Protein AF-A0A2V6RFK5-F1 (afdb_monomer)

pLDDT: mean 74.36, std 28.4, range [21.58, 98.44]

Mean predicted aligned error: 15.53 Å

Foldseek 3Di:
DDDDDDDDDDDDDDDDDDDDDDDDDDDDDDDDDDDDDDDDDDDDDDDPDDDDDPPPPPPPPDPDDDDDDDDDDDDDDDDDDDDDDDDPDPPPPPPPDDDDPVFFDKDKDFDDPVQLVLLQVQQQPQPDDPDRHCCNVCVVVQNPDPQWTWIFIDGNNHGQWIKIWGNDDLAEIEIDDTDGRPVCPPVCRSLVNVVVNLVVCVVSNHFKYKYKAFPPCVVVVVSVVVSVWDFDFKWWKWKDFADQDADDDDDADDAADADDDFFDWWDPPNTIDTDDPVLVVVQVVVVQWGHDDQKIWGWDDDPAEIESTEIDDALVRRLVVLLVSSSVCSNVVHRMYMYGYTDDPSNVVSSVSNRIDIDTMMTMIMDTRD

Secondary structure (DSSP, 8-state):
---------------------PPPPPPPPPPPPP-------------------S-SSTTSS------PPPPPPP-----------------------PPPTTS--EEEEE--TTHHHHHHHHHHTSS-SS---THHHHHHHHHH-SSEEEEEEEETTEEEEEEEEEE-SSSEEEEEEEEE-GGGTTSSHHHHHHHHHHHHHHHTT--EEEEEEETT-HHHHHHHHHTT-EEEEEEEEEEEE--------------------TT-EEEETTEEEE--HHHHHHHHHTT-EEEETTEEEEEEE-SS-EEEEEEES-HHHHHHHHHHHHHHHHHTT-SEEEEEEE--HHHHHHHHTTTPEEEEEEEEEEEE--

Solvent-accessible surface area (backbone atoms only — not comparable to full-atom values): 22862 Å² total; per-residue (Å²): 134,84,86,88,87,81,88,86,83,88,88,81,91,84,88,88,81,89,79,91,78,83,83,87,79,86,81,78,84,83,84,82,84,92,78,84,92,79,81,89,81,87,82,79,92,79,78,93,74,78,94,79,78,93,77,82,71,80,81,82,82,73,86,78,84,85,77,86,82,88,85,84,85,90,81,84,91,82,90,81,90,80,81,91,79,84,82,84,80,81,78,78,76,77,76,80,75,75,74,52,90,89,53,66,57,73,44,79,43,75,57,56,82,80,39,49,65,45,48,42,60,43,42,42,62,68,76,53,75,94,54,70,43,68,59,70,82,44,47,73,56,47,72,70,48,85,55,46,46,35,34,24,36,24,46,76,86,41,44,47,27,36,26,31,25,35,56,78,51,81,42,34,25,37,50,45,75,74,46,60,25,77,95,57,56,96,68,58,56,70,59,54,43,49,50,49,41,49,48,56,36,31,79,68,57,20,43,30,39,27,38,70,42,52,71,87,42,59,70,58,53,57,51,44,44,74,71,62,32,43,80,77,48,48,30,34,33,32,41,25,82,32,68,81,41,80,74,75,84,84,83,68,62,81,73,51,81,47,93,75,66,87,82,41,67,34,32,67,75,90,44,69,45,72,64,50,70,67,56,53,52,50,25,53,75,70,68,30,43,51,39,45,83,57,5,35,32,36,48,42,84,56,98,71,30,28,30,45,24,40,77,42,49,49,51,72,24,37,22,52,47,51,41,48,50,36,51,51,15,7,44,68,67,25,57,22,26,36,29,47,34,71,76,44,78,56,59,51,53,20,37,47,78,44,62,33,46,83,58,63,49,26,39,30,30,37,30,78,46,124

Radius of gyration: 31.17 Å; Cα contacts (8 Å, |Δi|>4): 567; chains: 1; bounding box: 72×83×130 Å

Sequence (370 aa):
MRGPRARTAPPASSRRGSSVGAAPAKRHPARAPPGGPGGVPTPGSDGCGAASDVRRWQSWTHRRTEVSPPSAPRGPVSACRGSGRRPVGLVVALAVVEPDRAHPARVIRPAIPEDRGAIVAFCRTTWGGENSDYIERVIDDWLTRDDGALAVAAIDGRAVGCAHVRLLSPHEAFVAGMRVHPAYRRSGLSVALTDYCLRYAADHGRSTARVIIGWNNAAALGAIARAGFRRVASMTLWERAVEPAAPAGGGGDGHPRPPRPLGTLWAVGWMVRELTDADIDERLRSGWALARDGGLALLRPSDEHLWLAWLAGPAPAQAALARAATARAGALGLPRCRALLASDAATERALEASGFARGLEYHVWERKLE

Structure (mmCIF, N/CA/C/O backbone):
data_AF-A0A2V6RFK5-F1
#
_entry.id   AF-A0A2V6RFK5-F1
#
loop_
_atom_site.group_PDB
_atom_site.id
_atom_site.type_symbol
_atom_site.label_atom_id
_atom_site.label_alt_id
_atom_site.label_comp_id
_atom_site.label_asym_id
_atom_site.label_entity_id
_atom_site.label_seq_id
_atom_site.pdbx_PDB_ins_code
_atom_site.Cartn_x
_atom_site.Cartn_y
_atom_site.Cartn_z
_atom_site.occupancy
_atom_site.B_iso_or_equiv
_atom_site.auth_seq_id
_atom_site.auth_comp_id
_atom_site.auth_asym_id
_atom_site.auth_atom_id
_atom_site.pdbx_PDB_model_num
ATOM 1 N N . MET A 1 1 ? -30.408 38.154 -68.963 1.00 37.94 1 MET A N 1
ATOM 2 C CA . MET A 1 1 ? -30.313 37.263 -70.140 1.00 37.94 1 MET A CA 1
ATOM 3 C C . MET A 1 1 ? -29.957 35.856 -69.673 1.00 37.94 1 MET A C 1
ATOM 5 O O . MET A 1 1 ? -28.993 35.725 -68.940 1.00 37.94 1 MET A O 1
ATOM 9 N N . ARG A 1 2 ? -30.765 34.870 -70.100 1.00 40.78 2 ARG A N 1
ATOM 10 C CA . ARG A 1 2 ? -30.588 33.396 -70.073 1.00 40.78 2 ARG A CA 1
ATOM 11 C C . ARG A 1 2 ? -30.263 32.700 -68.731 1.00 40.78 2 ARG A C 1
ATOM 13 O O . ARG A 1 2 ? -29.124 32.675 -68.291 1.00 40.78 2 ARG A O 1
ATOM 20 N N . GLY A 1 3 ? -31.275 32.029 -68.163 1.00 31.64 3 GLY A N 1
ATOM 21 C CA . GLY A 1 3 ? -31.098 30.832 -67.317 1.00 31.64 3 GLY A CA 1
ATOM 22 C C . GLY A 1 3 ? -30.953 29.551 -68.167 1.00 31.64 3 GLY A C 1
ATOM 23 O O . GLY A 1 3 ? -30.620 29.652 -69.348 1.00 31.64 3 GLY A O 1
ATOM 24 N N . PRO A 1 4 ? -31.422 28.379 -67.693 1.00 61.69 4 PRO A N 1
ATOM 25 C CA . PRO A 1 4 ? -31.032 27.677 -66.456 1.00 61.69 4 PRO A CA 1
ATOM 26 C C . PRO A 1 4 ? -30.868 26.148 -66.679 1.00 61.69 4 PRO A C 1
ATOM 28 O O . PRO A 1 4 ? -31.489 25.614 -67.590 1.00 61.69 4 PRO A O 1
ATOM 31 N N . ARG A 1 5 ? -30.159 25.411 -65.805 1.00 39.00 5 ARG A N 1
ATOM 32 C CA . ARG A 1 5 ? -30.337 23.953 -65.529 1.00 39.00 5 ARG A CA 1
ATOM 33 C C . ARG A 1 5 ? -29.641 23.610 -64.199 1.00 39.00 5 ARG A C 1
ATOM 35 O O . ARG A 1 5 ? -28.585 24.162 -63.945 1.00 39.00 5 ARG A O 1
ATOM 42 N N . ALA A 1 6 ? -30.090 22.715 -63.324 1.00 36.53 6 ALA A N 1
ATOM 43 C CA . ALA A 1 6 ? -31.366 22.046 -63.113 1.00 36.53 6 ALA A CA 1
ATOM 44 C C . ALA A 1 6 ? -31.373 21.499 -61.667 1.00 36.53 6 ALA A C 1
ATOM 46 O O . ALA A 1 6 ? -30.333 21.275 -61.057 1.00 36.53 6 ALA A O 1
ATOM 47 N N . ARG A 1 7 ? -32.592 21.344 -61.154 1.00 36.19 7 ARG A N 1
ATOM 48 C CA . ARG A 1 7 ? -33.038 20.839 -59.848 1.00 36.19 7 ARG A CA 1
ATOM 49 C C . ARG A 1 7 ? -32.531 19.427 -59.530 1.00 36.19 7 ARG A C 1
ATOM 51 O O . ARG A 1 7 ? -32.458 18.632 -60.454 1.00 36.19 7 ARG A O 1
ATOM 58 N N . THR A 1 8 ? -32.463 19.087 -58.238 1.00 35.28 8 THR A N 1
ATOM 59 C CA . THR A 1 8 ? -33.295 18.006 -57.656 1.00 35.28 8 THR A CA 1
ATOM 60 C C . THR A 1 8 ? -33.406 18.130 -56.132 1.00 35.28 8 THR A C 1
ATOM 62 O O . THR A 1 8 ? -32.413 18.289 -55.431 1.00 35.28 8 THR A O 1
ATOM 65 N N . ALA A 1 9 ? -34.651 18.058 -55.660 1.00 37.41 9 ALA A N 1
ATOM 66 C CA . ALA A 1 9 ? -35.094 17.971 -54.270 1.00 37.41 9 ALA A CA 1
ATOM 67 C C . ALA A 1 9 ? -35.224 16.491 -53.832 1.00 37.41 9 ALA A C 1
ATOM 69 O O . ALA A 1 9 ? -35.265 15.619 -54.704 1.00 37.41 9 ALA A O 1
ATOM 70 N N . PRO A 1 10 ? -35.335 16.188 -52.524 1.00 42.06 10 PRO A N 1
ATOM 71 C CA . PRO A 1 10 ? -35.559 14.831 -52.026 1.00 42.06 10 PRO A CA 1
ATOM 72 C C . PRO A 1 10 ? -37.063 14.524 -51.880 1.00 42.06 10 PRO A C 1
ATOM 74 O O . PRO A 1 10 ? -37.848 15.452 -51.668 1.00 42.06 10 PRO A O 1
ATOM 77 N N . PRO A 1 11 ? -37.490 13.247 -51.905 1.00 41.84 11 PRO A N 1
ATOM 78 C CA . PRO A 1 11 ? -38.806 12.868 -51.409 1.00 41.84 11 PRO A CA 1
ATOM 79 C C . PRO A 1 11 ? -38.758 12.060 -50.102 1.00 41.84 11 PRO A C 1
ATOM 81 O O . PRO A 1 11 ? -37.755 11.455 -49.722 1.00 41.84 11 PRO A O 1
ATOM 84 N N . ALA A 1 12 ? -39.907 12.094 -49.430 1.00 31.09 12 ALA A N 1
ATOM 85 C CA . ALA A 1 12 ? -40.199 11.621 -48.088 1.00 31.09 12 ALA A CA 1
ATOM 86 C C . ALA A 1 12 ? -40.814 10.201 -48.017 1.00 31.09 12 ALA A C 1
ATOM 88 O O . ALA A 1 12 ? -41.469 9.742 -48.943 1.00 31.09 12 ALA A O 1
ATOM 89 N N . SER A 1 13 ? -40.634 9.581 -46.842 1.00 33.28 13 SER A N 1
ATOM 90 C CA . SER A 1 13 ? -41.523 8.713 -46.031 1.00 33.28 13 SER A CA 1
ATOM 91 C C . SER A 1 13 ? -42.588 7.772 -46.639 1.00 33.28 13 SER A C 1
ATOM 93 O O . SER A 1 13 ? -43.538 8.220 -47.270 1.00 33.28 13 SER A O 1
ATOM 95 N N . SER A 1 14 ? -42.601 6.521 -46.147 1.00 30.73 14 SER A N 1
ATOM 96 C CA . SER A 1 14 ? -43.777 5.823 -45.557 1.00 30.73 14 SER A CA 1
ATOM 97 C C . SER A 1 14 ? -43.272 4.616 -44.723 1.00 30.73 14 SER A C 1
ATOM 99 O O . SER A 1 14 ? -42.405 3.890 -45.184 1.00 30.73 14 SER A O 1
ATOM 101 N N . ARG A 1 15 ? -43.423 4.567 -43.388 1.00 29.47 15 ARG A N 1
ATOM 102 C CA . ARG A 1 15 ? -44.533 4.130 -42.496 1.00 29.47 15 ARG A CA 1
ATOM 103 C C . ARG A 1 15 ? -44.860 2.617 -42.478 1.00 29.47 15 ARG A C 1
ATOM 105 O O . ARG A 1 15 ? -45.232 2.057 -43.497 1.00 29.47 15 ARG A O 1
ATOM 112 N N . ARG A 1 16 ? -44.959 2.110 -41.228 1.00 29.09 16 ARG A N 1
ATOM 113 C CA . ARG A 1 16 ? -45.509 0.830 -40.692 1.00 29.09 16 ARG A CA 1
ATOM 114 C C . ARG A 1 16 ? -44.489 -0.321 -40.614 1.00 29.09 16 ARG A C 1
ATOM 116 O O . ARG A 1 16 ? -43.744 -0.527 -41.548 1.00 29.09 16 ARG A O 1
ATOM 123 N N . GLY A 1 17 ? -44.390 -1.106 -39.542 1.00 26.64 17 GLY A N 1
ATOM 124 C CA . GLY A 1 17 ? -45.182 -1.214 -38.319 1.00 26.64 17 GLY A CA 1
ATOM 125 C C . GLY A 1 17 ? -44.492 -2.153 -37.315 1.00 26.64 17 GLY A C 1
ATOM 126 O O . GLY A 1 17 ? -43.545 -2.858 -37.643 1.00 26.64 17 GLY A O 1
ATOM 127 N N . SER A 1 18 ? -44.971 -2.089 -36.081 1.00 27.59 18 SER A N 1
ATOM 128 C CA . SER A 1 18 ? -44.530 -2.777 -34.871 1.00 27.59 18 SER A CA 1
ATOM 129 C C . SER A 1 18 ? -44.379 -4.300 -34.994 1.00 27.59 18 SER A C 1
ATOM 131 O O . SER A 1 18 ? -45.252 -4.958 -35.546 1.00 27.59 18 SER A O 1
ATOM 133 N N . SER A 1 19 ? -43.377 -4.876 -34.323 1.00 28.25 19 SER A N 1
ATOM 134 C CA . SER A 1 19 ? -43.592 -6.070 -33.490 1.00 28.25 19 SER A CA 1
ATOM 135 C C . SER A 1 19 ? -42.474 -6.237 -32.459 1.00 28.25 19 SER A C 1
ATOM 137 O O . SER A 1 19 ? -41.287 -6.081 -32.730 1.00 28.25 19 SER A O 1
ATOM 139 N N . VAL A 1 20 ? -42.921 -6.492 -31.235 1.00 31.30 20 VAL A N 1
ATOM 140 C CA . VAL A 1 20 ? -42.151 -6.864 -30.054 1.00 31.30 20 VAL A CA 1
ATOM 141 C C . VAL A 1 20 ? -41.630 -8.287 -30.267 1.00 31.30 20 VAL A C 1
ATOM 143 O O . VAL A 1 20 ? -42.413 -9.174 -30.596 1.00 31.30 20 VAL A O 1
ATOM 146 N N . GLY A 1 21 ? -40.327 -8.509 -30.087 1.00 27.34 21 GLY A N 1
ATOM 147 C CA . GLY A 1 21 ? -39.679 -9.809 -30.271 1.00 27.34 21 GLY A CA 1
ATOM 148 C C . GLY A 1 21 ? -38.696 -10.095 -29.141 1.00 27.34 21 GLY A C 1
ATOM 149 O O . GLY A 1 21 ? -37.797 -9.307 -28.875 1.00 27.34 21 GLY A O 1
ATOM 150 N N . ALA A 1 22 ? -38.940 -11.201 -28.451 1.00 27.88 22 ALA A N 1
ATOM 151 C CA . ALA A 1 22 ? -38.394 -11.592 -27.164 1.00 27.88 22 ALA A CA 1
ATOM 152 C C . ALA A 1 22 ? -36.888 -11.926 -27.143 1.00 27.88 22 ALA A C 1
ATOM 154 O O . ALA A 1 22 ? -36.271 -12.267 -28.149 1.00 27.88 22 ALA A O 1
ATOM 155 N N . ALA A 1 23 ? -36.337 -11.872 -25.927 1.00 27.73 23 ALA A N 1
ATOM 156 C CA . ALA A 1 23 ? -34.984 -12.265 -25.555 1.00 27.73 23 ALA A CA 1
ATOM 157 C C . ALA A 1 23 ? -34.645 -13.727 -25.926 1.00 27.73 23 ALA A C 1
ATOM 159 O O . ALA A 1 23 ? -35.501 -14.605 -25.784 1.00 27.73 23 ALA A O 1
ATOM 160 N N . PRO A 1 24 ? -33.391 -14.038 -26.308 1.00 31.70 24 PRO A N 1
ATOM 161 C CA . PRO A 1 24 ? -32.966 -15.417 -26.496 1.00 31.70 24 PRO A CA 1
ATOM 162 C C . PRO A 1 24 ? -32.729 -16.112 -25.146 1.00 31.70 24 PRO A C 1
ATOM 164 O O . PRO A 1 24 ? -31.960 -15.659 -24.295 1.00 31.70 24 PRO A O 1
ATOM 167 N N . ALA A 1 25 ? -33.420 -17.238 -24.971 1.00 29.78 25 ALA A N 1
ATOM 168 C CA . ALA A 1 25 ? -33.351 -18.118 -23.816 1.00 29.78 25 ALA A CA 1
ATOM 169 C C . ALA A 1 25 ? -31.953 -18.733 -23.619 1.00 29.78 25 ALA A C 1
ATOM 171 O O . ALA A 1 25 ? -31.296 -19.182 -24.561 1.00 29.78 25 ALA A O 1
ATOM 172 N N . LYS A 1 26 ? -31.544 -18.807 -22.347 1.00 30.70 26 LYS A N 1
ATOM 173 C CA . LYS A 1 26 ? -30.368 -19.538 -21.866 1.00 30.70 26 LYS A CA 1
ATOM 174 C C . LYS A 1 26 ? -30.501 -21.025 -22.215 1.00 30.70 26 LYS A C 1
ATOM 176 O O . LYS A 1 26 ? -31.437 -21.684 -21.768 1.00 30.70 26 LYS A O 1
ATOM 181 N N . ARG A 1 27 ? -29.544 -21.569 -22.970 1.00 29.12 27 ARG A N 1
ATOM 182 C CA . ARG A 1 27 ? -29.367 -23.020 -23.119 1.00 29.12 27 ARG A CA 1
ATOM 183 C C . ARG A 1 27 ? -28.533 -23.539 -21.947 1.00 29.12 27 ARG A C 1
ATOM 185 O O . ARG A 1 27 ? -27.391 -23.127 -21.766 1.00 29.12 27 ARG A O 1
ATOM 192 N N . HIS A 1 28 ? -29.126 -24.424 -21.153 1.00 31.72 28 HIS A N 1
ATOM 193 C CA . HIS A 1 28 ? -28.428 -25.248 -20.168 1.00 31.72 28 HIS A CA 1
ATOM 194 C C . HIS A 1 28 ? -27.593 -26.325 -20.883 1.00 31.72 28 HIS A C 1
ATOM 196 O O . HIS A 1 28 ? -28.115 -26.951 -21.810 1.00 31.72 28 HIS A O 1
ATOM 202 N N . PRO A 1 29 ? -26.341 -26.592 -20.473 1.00 35.34 29 PRO A N 1
ATOM 203 C CA . PRO A 1 29 ? -25.636 -27.786 -20.914 1.00 35.34 29 PRO A CA 1
ATOM 204 C C . PRO A 1 29 ? -26.188 -29.040 -20.218 1.00 35.34 29 PRO A C 1
ATOM 206 O O . PRO A 1 29 ? -26.619 -29.010 -19.064 1.00 35.34 29 PRO A O 1
ATOM 209 N N . ALA A 1 30 ? -26.201 -30.129 -20.983 1.00 32.34 30 ALA A N 1
ATOM 210 C CA . ALA A 1 30 ? -26.791 -31.413 -20.651 1.00 32.34 30 ALA A CA 1
ATOM 211 C C . ALA A 1 30 ? -26.090 -32.135 -19.487 1.00 32.34 30 ALA A C 1
ATOM 213 O O . ALA A 1 30 ? -24.892 -32.009 -19.249 1.00 32.34 30 ALA A O 1
ATOM 214 N N . ARG A 1 31 ? -26.905 -32.924 -18.789 1.00 29.16 31 ARG A N 1
ATOM 215 C CA . ARG A 1 31 ? -26.613 -33.764 -17.626 1.00 29.16 31 ARG A CA 1
ATOM 216 C C . ARG A 1 31 ? -25.809 -35.002 -18.060 1.00 29.16 31 ARG A C 1
ATOM 218 O O . ARG A 1 31 ? -26.271 -35.740 -18.924 1.00 29.16 31 ARG A O 1
ATOM 225 N N . ALA A 1 32 ? -24.641 -35.235 -17.461 1.00 35.88 32 ALA A N 1
ATOM 226 C CA . ALA A 1 32 ? -23.877 -36.479 -17.618 1.00 35.88 32 ALA A CA 1
ATOM 227 C C . ALA A 1 32 ? -24.425 -37.589 -16.683 1.00 35.88 32 ALA A C 1
ATOM 229 O O . ALA A 1 32 ? -24.945 -37.259 -15.611 1.00 35.88 32 ALA A O 1
ATOM 230 N N . PRO A 1 33 ? -24.356 -38.881 -17.067 1.00 34.59 33 PRO A N 1
ATOM 231 C CA . PRO A 1 33 ? -24.899 -39.994 -16.281 1.00 34.59 33 PRO A CA 1
ATOM 232 C C . PRO A 1 33 ? -23.974 -40.404 -15.112 1.00 34.59 33 PRO A C 1
ATOM 234 O O . PRO A 1 33 ? -22.794 -40.051 -15.120 1.00 34.59 33 PRO A O 1
ATOM 237 N N . PRO A 1 34 ? -24.482 -41.138 -14.098 1.00 34.22 34 PRO A N 1
ATOM 238 C CA . PRO A 1 34 ? -23.739 -41.427 -12.874 1.00 34.22 34 PRO A CA 1
ATOM 239 C C . PRO A 1 34 ? -22.839 -42.663 -13.034 1.00 34.22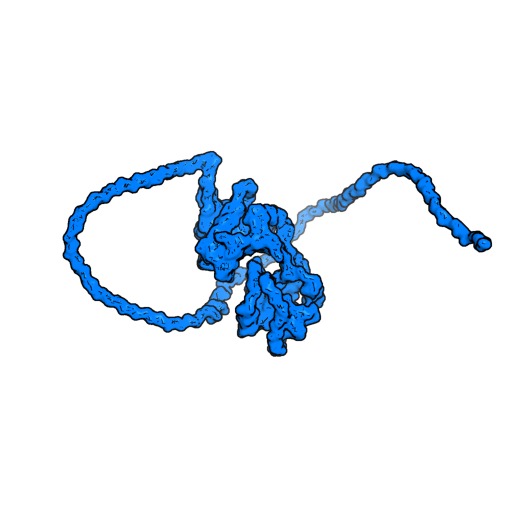 34 PRO A C 1
ATOM 241 O O . PRO A 1 34 ? -23.307 -43.733 -13.418 1.00 34.22 34 PRO A O 1
ATOM 244 N N . GLY A 1 35 ? -21.556 -42.521 -12.695 1.00 30.14 35 GLY A N 1
ATOM 245 C CA . GLY A 1 35 ? -20.613 -43.625 -12.498 1.00 30.14 35 GLY A CA 1
ATOM 246 C C . GLY A 1 35 ? -20.301 -43.792 -11.009 1.00 30.14 35 GLY A C 1
ATOM 247 O O . GLY A 1 35 ? -19.973 -42.816 -10.339 1.00 30.14 35 GLY A O 1
ATOM 248 N N . GLY A 1 36 ? -20.468 -45.015 -10.501 1.00 28.19 36 GLY A N 1
ATOM 249 C CA . GLY A 1 36 ? -20.186 -45.427 -9.122 1.00 28.19 36 GLY A CA 1
ATOM 250 C C . GLY A 1 36 ? -18.688 -45.574 -8.794 1.00 28.19 36 GLY A C 1
ATOM 251 O O . GLY A 1 36 ? -17.838 -45.223 -9.609 1.00 28.19 36 GLY A O 1
ATOM 252 N N . PRO A 1 37 ? -18.363 -46.053 -7.579 1.00 34.72 37 PRO A N 1
ATOM 253 C CA . PRO A 1 37 ? -17.238 -45.568 -6.786 1.00 34.72 37 PRO A CA 1
ATOM 254 C C . PRO A 1 37 ? -15.925 -46.284 -7.109 1.00 34.72 37 PRO A C 1
ATOM 256 O O . PRO A 1 37 ? -15.888 -47.503 -7.251 1.00 34.72 37 PRO A O 1
ATOM 259 N N . GLY A 1 38 ? -14.824 -45.534 -7.146 1.00 25.02 38 GLY A N 1
ATOM 260 C CA . GLY A 1 38 ? -13.495 -46.109 -7.320 1.00 25.02 38 GLY A CA 1
ATOM 261 C C . GLY A 1 38 ? -12.383 -45.150 -6.914 1.00 25.02 38 GLY A C 1
ATOM 262 O O . GLY A 1 38 ? -12.169 -44.143 -7.575 1.00 25.02 38 GLY A O 1
ATOM 263 N N . GLY A 1 39 ? -11.675 -45.513 -5.842 1.00 25.06 39 GLY A N 1
ATOM 264 C CA . GLY A 1 39 ? -10.246 -45.249 -5.666 1.00 25.06 39 GLY A CA 1
ATOM 265 C C . GLY A 1 39 ? -9.827 -43.821 -5.328 1.00 25.06 39 GLY A C 1
ATOM 266 O O . GLY A 1 39 ? -9.535 -43.023 -6.209 1.00 25.06 39 GLY A O 1
ATOM 267 N N . VAL A 1 40 ? -9.673 -43.554 -4.032 1.00 26.03 40 VAL A N 1
ATOM 268 C CA . VAL A 1 40 ? -8.790 -42.503 -3.508 1.00 26.03 40 VAL A CA 1
ATOM 269 C C . VAL A 1 40 ? -7.334 -42.929 -3.729 1.00 26.03 40 VAL A C 1
ATOM 271 O O . VAL A 1 40 ? -6.976 -44.026 -3.296 1.00 26.03 40 VAL A O 1
ATOM 274 N N . PRO A 1 41 ? -6.466 -42.072 -4.290 1.00 27.08 41 PRO A N 1
ATOM 275 C CA . PRO A 1 41 ? -5.041 -42.129 -4.026 1.00 27.08 41 PRO A CA 1
ATOM 276 C C . PRO A 1 41 ? -4.645 -40.954 -3.126 1.00 27.08 41 PRO A C 1
ATOM 278 O O . PRO A 1 41 ? -4.705 -39.789 -3.515 1.00 27.08 41 PRO A O 1
ATOM 281 N N . THR A 1 42 ? -4.223 -41.278 -1.908 1.00 30.03 42 THR A N 1
ATOM 282 C CA . THR A 1 42 ? -3.401 -40.411 -1.061 1.00 30.03 42 THR A CA 1
ATOM 283 C C . THR A 1 42 ? -2.010 -40.239 -1.676 1.00 30.03 42 THR A C 1
ATOM 285 O O . THR A 1 42 ? -1.383 -41.227 -2.058 1.00 30.03 42 THR A O 1
ATOM 288 N N . PRO A 1 43 ? -1.474 -39.013 -1.658 1.00 26.94 43 PRO A N 1
ATOM 289 C CA . PRO A 1 43 ? -0.095 -38.788 -1.243 1.00 26.94 43 PRO A CA 1
ATOM 290 C C . PRO A 1 43 ? -0.129 -37.817 -0.053 1.00 26.94 43 PRO A C 1
ATOM 292 O O . PRO A 1 43 ? -0.780 -36.780 -0.086 1.00 26.94 43 PRO A O 1
ATOM 295 N N . GLY A 1 44 ? 0.427 -38.173 1.095 1.00 22.03 44 GLY A N 1
ATOM 296 C CA . GLY A 1 44 ? 1.855 -38.416 1.233 1.00 22.03 44 GLY A CA 1
ATOM 297 C C . GLY A 1 44 ? 2.401 -37.224 2.005 1.00 22.03 44 GLY A C 1
ATOM 298 O O . GLY A 1 44 ? 2.810 -36.225 1.426 1.00 22.03 44 GLY A O 1
ATOM 299 N N . SER A 1 45 ? 2.263 -37.309 3.324 1.00 25.70 45 SER A N 1
ATOM 300 C CA . SER A 1 45 ? 2.916 -36.445 4.293 1.00 25.70 45 SER A CA 1
ATOM 301 C C . SER A 1 45 ? 4.420 -36.477 4.068 1.00 25.70 45 SER A C 1
ATOM 303 O O . SER A 1 45 ? 4.995 -37.547 4.210 1.00 25.70 45 SER A O 1
ATOM 305 N N . ASP A 1 46 ? 5.027 -35.329 3.789 1.00 23.94 46 ASP A N 1
ATOM 306 C CA . ASP A 1 46 ? 6.434 -35.063 4.078 1.00 23.94 46 ASP A CA 1
ATOM 307 C C . ASP A 1 46 ? 6.662 -33.548 4.128 1.00 23.94 46 ASP A C 1
ATOM 309 O O . ASP A 1 46 ? 6.241 -32.806 3.242 1.00 23.94 46 ASP A O 1
ATOM 313 N N . GLY A 1 47 ? 7.345 -33.089 5.180 1.00 22.39 47 GLY A N 1
ATOM 314 C CA . GLY A 1 47 ? 8.004 -31.782 5.180 1.00 22.39 47 GLY A CA 1
ATOM 315 C C . GLY A 1 47 ? 7.379 -30.688 6.040 1.00 22.39 47 GLY A C 1
ATOM 316 O O . GLY A 1 47 ? 7.160 -29.575 5.573 1.00 22.39 47 GLY A O 1
ATOM 317 N N . CYS A 1 48 ? 7.178 -30.962 7.329 1.00 23.72 48 CYS A N 1
ATOM 318 C CA . CYS A 1 48 ? 7.177 -29.923 8.355 1.00 23.72 48 CYS A CA 1
ATOM 319 C C . CYS A 1 48 ? 8.572 -29.256 8.371 1.00 23.72 48 CYS A C 1
ATOM 321 O O . CYS A 1 48 ? 9.520 -29.809 8.921 1.00 23.72 48 CYS A O 1
ATOM 323 N N . GLY A 1 49 ? 8.715 -28.107 7.705 1.00 21.58 49 GLY A N 1
ATOM 324 C CA . GLY A 1 49 ? 9.941 -27.309 7.655 1.00 21.58 49 GLY A CA 1
ATOM 325 C C . GLY A 1 49 ? 9.847 -26.123 8.605 1.00 21.58 49 GLY A C 1
ATOM 326 O O . GLY A 1 49 ? 8.991 -25.258 8.449 1.00 21.58 49 GLY A O 1
ATOM 327 N N . ALA A 1 50 ? 10.700 -26.143 9.619 1.00 23.17 50 ALA A N 1
ATOM 328 C CA . ALA A 1 50 ? 10.695 -25.273 10.778 1.00 23.17 50 ALA A CA 1
ATOM 329 C C . ALA A 1 50 ? 10.774 -23.768 10.472 1.00 23.17 50 ALA A C 1
ATOM 331 O O . ALA A 1 50 ? 11.444 -23.308 9.550 1.00 23.17 50 ALA A O 1
ATOM 332 N N . ALA A 1 51 ? 10.144 -23.010 11.366 1.00 29.98 51 ALA A N 1
ATOM 333 C CA . ALA A 1 51 ? 10.446 -21.618 11.624 1.00 29.98 51 ALA A CA 1
ATOM 334 C C . ALA A 1 51 ? 11.938 -21.445 11.959 1.00 29.98 51 ALA A C 1
ATOM 336 O O . ALA A 1 51 ? 12.404 -21.905 13.001 1.00 29.98 51 ALA A O 1
ATOM 337 N N . SER A 1 52 ? 12.670 -20.730 11.110 1.00 25.14 52 SER A N 1
ATOM 338 C CA . SER A 1 52 ? 13.957 -20.130 11.460 1.00 25.14 52 SER A CA 1
ATOM 339 C C . SER A 1 52 ? 14.295 -19.009 10.478 1.00 25.14 52 SER A C 1
ATOM 341 O O . SER A 1 52 ? 14.067 -19.142 9.282 1.00 25.14 52 SER A O 1
ATOM 343 N N . ASP A 1 53 ? 14.862 -17.931 11.026 1.00 26.77 53 ASP A N 1
ATOM 344 C CA . ASP A 1 53 ? 15.531 -16.808 10.350 1.00 26.77 53 ASP A CA 1
ATOM 345 C C . ASP A 1 53 ? 14.750 -15.520 10.035 1.00 26.77 53 ASP A C 1
ATOM 347 O O . ASP A 1 53 ? 14.929 -14.872 9.010 1.00 26.77 53 ASP A O 1
ATOM 351 N N . VAL A 1 54 ? 14.052 -15.011 11.056 1.00 28.19 54 VAL A N 1
ATOM 352 C CA . VAL A 1 54 ? 13.640 -13.590 11.186 1.00 28.19 54 VAL A CA 1
ATOM 353 C C . VAL A 1 54 ? 14.796 -12.675 11.675 1.00 28.19 54 VAL A C 1
ATOM 355 O O . VAL A 1 54 ? 14.616 -11.488 11.935 1.00 28.19 54 VAL A O 1
ATOM 358 N N . ARG A 1 55 ? 16.039 -13.172 11.798 1.00 25.80 55 ARG A N 1
ATOM 359 C CA . ARG A 1 55 ? 17.161 -12.429 12.428 1.00 25.80 55 ARG A CA 1
ATOM 360 C C . ARG A 1 55 ? 18.248 -11.895 11.490 1.00 25.80 55 ARG A C 1
ATOM 362 O O . ARG A 1 55 ? 19.311 -11.516 11.973 1.00 25.80 55 ARG A O 1
ATOM 369 N N . ARG A 1 56 ? 18.025 -11.809 10.175 1.00 27.47 56 ARG A N 1
ATOM 370 C CA . ARG A 1 56 ? 19.084 -11.377 9.237 1.00 27.47 56 ARG A CA 1
ATOM 371 C C . ARG A 1 56 ? 18.825 -10.056 8.502 1.00 27.47 56 ARG A C 1
ATOM 373 O O . ARG A 1 56 ? 19.410 -9.853 7.458 1.00 27.47 56 ARG A O 1
ATOM 380 N N . TRP A 1 57 ? 18.005 -9.136 9.016 1.00 27.03 57 TRP A N 1
ATOM 381 C CA . TRP A 1 57 ? 17.873 -7.793 8.398 1.00 27.03 57 TRP A CA 1
ATOM 382 C C . TRP A 1 57 ? 17.721 -6.617 9.384 1.00 27.03 57 TRP A C 1
ATOM 384 O O . TRP A 1 57 ? 17.624 -5.469 8.961 1.00 27.03 57 TRP A O 1
ATOM 394 N N . GLN A 1 58 ? 17.792 -6.856 10.701 1.00 26.19 58 GLN A N 1
ATOM 395 C CA . GLN A 1 58 ? 17.727 -5.793 11.723 1.00 26.19 58 GLN A CA 1
ATOM 396 C C . GLN A 1 58 ? 19.025 -4.965 11.868 1.00 26.19 58 GLN A C 1
ATOM 398 O O . GLN A 1 58 ? 19.071 -4.029 12.660 1.00 26.19 58 GLN A O 1
ATOM 403 N N . SER A 1 59 ? 20.086 -5.260 11.110 1.00 26.19 59 SER A N 1
ATOM 404 C CA . SER A 1 59 ? 21.401 -4.617 11.274 1.00 26.19 59 SER A CA 1
ATOM 405 C C . SER A 1 59 ? 21.663 -3.402 10.372 1.00 26.19 59 SER A C 1
ATOM 407 O O . SER A 1 59 ? 22.758 -2.846 10.427 1.00 26.19 59 SER A O 1
ATOM 409 N N . TRP A 1 60 ? 20.696 -2.942 9.569 1.00 28.94 60 TRP A N 1
ATOM 410 C CA . TRP A 1 60 ? 20.932 -1.857 8.596 1.00 28.94 60 TRP A CA 1
ATOM 411 C C . TRP A 1 60 ? 20.359 -0.477 8.959 1.00 28.94 60 TRP A C 1
ATOM 413 O O . TRP A 1 60 ? 20.536 0.468 8.194 1.00 28.94 60 TRP A O 1
ATOM 423 N N . THR A 1 61 ? 19.731 -0.311 10.129 1.00 29.41 61 THR A N 1
ATOM 424 C CA . THR A 1 61 ? 19.112 0.973 10.536 1.00 29.41 61 THR A CA 1
ATOM 425 C C . THR A 1 61 ? 19.523 1.509 11.910 1.00 29.41 61 THR A C 1
ATOM 427 O O . THR A 1 61 ? 19.021 2.552 12.324 1.00 29.41 61 THR A O 1
ATOM 430 N N . HIS A 1 62 ? 20.493 0.905 12.603 1.00 26.42 62 HIS A N 1
ATOM 431 C CA . HIS A 1 62 ? 20.986 1.454 13.871 1.00 26.42 62 HIS A CA 1
ATOM 432 C C . HIS A 1 62 ? 22.511 1.541 13.928 1.00 26.42 62 HIS A C 1
ATOM 434 O O . HIS A 1 62 ? 23.195 0.618 14.352 1.00 26.42 62 HIS A O 1
ATOM 440 N N . ARG A 1 63 ? 23.041 2.719 13.586 1.00 25.73 63 ARG A N 1
ATOM 441 C CA . ARG A 1 63 ? 24.287 3.222 14.174 1.00 25.73 63 ARG A CA 1
ATOM 442 C C . ARG A 1 63 ? 23.896 4.408 15.060 1.00 25.73 63 ARG A C 1
ATOM 444 O O . ARG A 1 63 ? 23.760 5.524 14.573 1.00 25.73 63 ARG A O 1
ATOM 451 N N . ARG A 1 64 ? 23.589 4.143 16.337 1.00 28.25 64 ARG A N 1
ATOM 452 C CA . ARG A 1 64 ? 23.411 5.192 17.354 1.00 28.25 64 ARG A CA 1
ATOM 453 C C . ARG A 1 64 ? 24.798 5.616 17.823 1.00 28.25 64 ARG A C 1
ATOM 455 O O . ARG A 1 64 ? 25.540 4.794 18.344 1.00 28.25 64 ARG A O 1
ATOM 462 N N . THR A 1 65 ? 25.144 6.880 17.631 1.00 27.77 65 THR A N 1
ATOM 463 C CA . THR A 1 65 ? 26.181 7.553 18.417 1.00 27.77 65 THR A CA 1
ATOM 464 C C . THR A 1 65 ? 25.611 7.827 19.806 1.00 27.77 65 THR A C 1
ATOM 466 O O . THR A 1 65 ? 24.654 8.588 19.941 1.00 27.77 65 THR A O 1
ATOM 469 N N . GLU A 1 66 ? 26.157 7.159 20.820 1.00 25.05 66 GLU A N 1
ATOM 470 C CA . GLU A 1 66 ? 25.860 7.409 22.230 1.00 25.05 66 GLU A CA 1
ATOM 471 C C . GLU A 1 66 ? 26.487 8.739 22.668 1.00 25.05 66 GLU A C 1
ATOM 473 O O . GLU A 1 66 ? 27.678 8.971 22.468 1.00 25.05 66 GLU A O 1
ATOM 478 N N . VAL A 1 67 ? 25.684 9.611 23.279 1.00 27.70 67 VAL A N 1
ATOM 479 C CA . VAL A 1 67 ? 26.159 10.752 24.069 1.00 27.70 67 VAL A CA 1
ATOM 480 C C . VAL A 1 67 ? 25.493 10.641 25.437 1.00 27.70 67 VAL A C 1
ATOM 482 O O . VAL A 1 67 ? 24.269 10.719 25.549 1.00 27.70 67 VAL A O 1
ATOM 485 N N . SER A 1 68 ? 26.303 10.401 26.466 1.00 26.94 68 SER A N 1
ATOM 486 C CA . SER A 1 68 ? 25.878 10.263 27.862 1.00 26.94 68 SER A CA 1
ATOM 487 C C . SER A 1 68 ? 25.460 11.611 28.469 1.00 26.94 68 SER A C 1
ATOM 489 O O . SER A 1 68 ? 26.157 12.604 28.254 1.00 26.94 68 SER A O 1
ATOM 491 N N . PRO A 1 69 ? 24.388 11.677 29.282 1.00 28.52 69 PRO A N 1
ATOM 492 C CA . PRO A 1 69 ? 24.064 12.870 30.061 1.00 28.52 69 PRO A CA 1
ATOM 493 C C . PRO A 1 69 ? 24.794 12.882 31.422 1.00 28.52 69 PRO A C 1
ATOM 495 O O . PRO A 1 69 ? 25.001 11.819 32.017 1.00 28.52 69 PRO A O 1
ATOM 498 N N . PRO A 1 70 ? 25.168 14.061 31.956 1.00 28.30 70 PRO A N 1
ATOM 499 C CA . PRO A 1 70 ? 25.805 14.166 33.263 1.00 28.30 70 PRO A CA 1
ATOM 500 C C . PRO A 1 70 ? 24.799 14.045 34.419 1.00 28.30 70 PRO A C 1
ATOM 502 O O . PRO A 1 70 ? 23.680 14.555 34.384 1.00 28.30 70 PRO A O 1
ATOM 505 N N . SER A 1 71 ? 25.252 13.365 35.467 1.00 29.56 71 SER A N 1
ATOM 506 C CA . SER A 1 71 ? 24.579 13.072 36.733 1.00 29.56 71 SER A CA 1
ATOM 507 C C . SER A 1 71 ? 24.433 14.292 37.656 1.00 29.56 71 SER A C 1
ATOM 509 O O . SER A 1 71 ? 25.397 15.020 37.879 1.00 29.56 71 SER A O 1
ATOM 511 N N . ALA A 1 72 ? 23.250 14.460 38.261 1.00 31.39 72 ALA A N 1
ATOM 512 C CA . ALA A 1 72 ? 22.976 15.451 39.307 1.00 31.39 72 ALA A CA 1
ATOM 513 C C . ALA A 1 72 ? 23.078 14.828 40.723 1.00 31.39 72 ALA A C 1
ATOM 515 O O . ALA A 1 72 ? 22.635 13.690 40.917 1.00 31.39 72 ALA A O 1
ATOM 516 N N . PRO A 1 73 ? 23.641 15.537 41.722 1.00 30.50 73 PRO A N 1
ATOM 517 C CA . PRO A 1 73 ? 23.889 14.987 43.053 1.00 30.50 73 PRO A CA 1
ATOM 518 C C . PRO A 1 73 ? 22.675 15.077 43.993 1.00 30.50 73 PRO A C 1
ATOM 520 O O . PRO A 1 73 ? 21.860 15.996 43.926 1.00 30.50 73 PRO A O 1
ATOM 523 N N . ARG A 1 74 ? 22.597 14.105 44.912 1.00 29.52 74 ARG A N 1
ATOM 524 C CA . ARG A 1 74 ? 21.644 14.032 46.030 1.00 29.52 74 ARG A CA 1
ATOM 525 C C . ARG A 1 74 ? 22.117 14.911 47.197 1.00 29.52 74 ARG A C 1
ATOM 527 O O . ARG A 1 74 ? 23.287 14.858 47.560 1.00 29.52 74 ARG A O 1
ATOM 534 N N . GLY A 1 75 ? 21.189 15.631 47.828 1.00 28.47 75 GLY A N 1
ATOM 535 C CA . GLY A 1 75 ? 21.378 16.369 49.084 1.00 28.47 75 GLY A CA 1
ATOM 536 C C . GLY A 1 75 ? 20.060 16.450 49.877 1.00 28.47 75 GLY A C 1
ATOM 537 O O . GLY A 1 75 ? 19.002 16.261 49.277 1.00 28.47 75 GLY A O 1
ATOM 538 N N . PRO A 1 76 ? 20.102 16.624 51.213 1.00 33.00 76 PRO A N 1
ATOM 539 C CA . PRO A 1 76 ? 19.127 16.021 52.121 1.00 33.00 76 PRO A CA 1
ATOM 540 C C . PRO A 1 76 ? 17.866 16.853 52.383 1.00 33.00 76 PRO A C 1
ATOM 542 O O . PRO A 1 76 ? 17.843 18.078 52.302 1.00 33.00 76 PRO A O 1
ATOM 545 N N . VAL A 1 77 ? 16.821 16.120 52.763 1.00 31.73 77 VAL A N 1
ATOM 546 C CA . VAL A 1 77 ? 15.513 16.581 53.239 1.00 31.73 77 VAL A CA 1
ATOM 547 C C . VAL A 1 77 ? 15.644 17.265 54.605 1.00 31.73 77 VAL A C 1
ATOM 549 O O . VAL A 1 77 ? 16.203 16.683 55.532 1.00 31.73 77 VAL A O 1
ATOM 552 N N . SER A 1 78 ? 15.070 18.462 54.745 1.00 28.59 78 SER A N 1
ATOM 553 C CA . SER A 1 78 ? 14.833 19.124 56.033 1.00 28.59 78 SER A CA 1
ATOM 554 C C . SER A 1 78 ? 13.355 19.488 56.158 1.00 28.59 78 SER A C 1
ATOM 556 O O . SER A 1 78 ? 12.744 20.008 55.224 1.00 28.59 78 SER A O 1
ATOM 558 N N . ALA A 1 79 ? 12.778 19.152 57.309 1.00 31.89 79 ALA A N 1
ATOM 559 C CA . ALA A 1 79 ? 11.380 19.349 57.648 1.00 31.89 79 ALA A CA 1
ATOM 560 C C . ALA A 1 79 ? 11.158 20.725 58.287 1.00 31.89 79 ALA A C 1
ATOM 562 O O . ALA A 1 79 ? 11.833 21.062 59.254 1.00 31.89 79 ALA A O 1
ATOM 563 N N . CYS A 1 80 ? 10.128 21.448 57.843 1.00 28.11 80 CYS A N 1
ATOM 564 C CA . CYS A 1 80 ? 9.509 22.523 58.617 1.00 28.11 80 CYS A CA 1
ATOM 565 C C . CYS A 1 80 ? 7.982 22.431 58.513 1.00 28.11 80 CYS A C 1
ATOM 567 O O . CYS A 1 80 ? 7.410 22.321 57.430 1.00 28.11 80 CYS A O 1
ATOM 569 N N . ARG A 1 81 ? 7.338 22.450 59.684 1.00 31.95 81 ARG A N 1
ATOM 570 C CA . ARG A 1 81 ? 5.885 22.491 59.891 1.00 31.95 81 ARG A CA 1
ATOM 571 C C . ARG A 1 81 ? 5.338 23.873 59.530 1.00 31.95 81 ARG A C 1
ATOM 573 O O . ARG A 1 81 ? 5.984 24.873 59.824 1.00 31.95 81 ARG A O 1
ATOM 580 N N . GLY A 1 82 ? 4.104 23.929 59.032 1.00 27.61 82 GLY A N 1
ATOM 581 C CA . GLY A 1 82 ? 3.375 25.190 58.894 1.00 27.61 82 GLY A CA 1
ATOM 582 C C . GLY A 1 82 ? 1.951 25.042 58.362 1.00 27.61 82 GLY A C 1
ATOM 583 O O . GLY A 1 82 ? 1.747 24.885 57.169 1.00 27.61 82 GLY A O 1
ATOM 584 N N . SER A 1 83 ? 0.990 25.125 59.285 1.00 30.56 83 SER A N 1
ATOM 585 C CA . SER A 1 83 ? -0.355 25.710 59.133 1.00 30.56 83 SER A CA 1
ATOM 586 C C . SER A 1 83 ? -1.295 25.238 58.007 1.00 30.56 83 SER A C 1
ATOM 588 O O . SER A 1 83 ? -1.299 25.756 56.897 1.00 30.56 83 SER A O 1
ATOM 590 N N . GLY A 1 84 ? -2.222 24.358 58.396 1.00 34.00 84 GLY A N 1
ATOM 591 C CA . GLY A 1 84 ? -3.672 24.584 58.333 1.00 34.00 84 GLY A CA 1
ATOM 592 C C . GLY A 1 84 ? -4.290 25.198 57.072 1.00 34.00 84 GLY A C 1
ATOM 593 O O . GLY A 1 84 ? -4.317 26.414 56.922 1.00 34.00 84 GLY A O 1
ATOM 594 N N . ARG A 1 85 ? -4.991 24.361 56.299 1.00 34.78 85 ARG A N 1
ATOM 595 C CA . ARG A 1 85 ? -6.282 24.681 55.662 1.00 34.78 85 ARG A CA 1
ATOM 596 C C . ARG A 1 85 ? -7.011 23.372 55.337 1.00 34.78 85 ARG A C 1
ATOM 598 O O . ARG A 1 85 ? -6.420 22.446 54.795 1.00 34.78 85 ARG A O 1
ATOM 605 N N . ARG A 1 86 ? -8.281 23.282 55.742 1.00 35.34 86 ARG A N 1
ATOM 606 C CA . ARG A 1 86 ? -9.167 22.131 55.504 1.00 35.34 86 ARG A CA 1
ATOM 607 C C . ARG A 1 86 ? -9.415 21.974 53.994 1.00 35.34 86 ARG A C 1
ATOM 609 O O . ARG A 1 86 ? -9.798 22.971 53.382 1.00 35.34 86 ARG A O 1
ATOM 616 N N . PRO A 1 87 ? -9.268 20.784 53.388 1.00 36.28 87 PRO A N 1
ATOM 617 C CA . PRO A 1 87 ? -9.731 20.579 52.026 1.00 36.28 87 PRO A CA 1
ATOM 618 C C . PRO A 1 87 ? -11.249 20.369 52.038 1.00 36.28 87 PRO A C 1
ATOM 620 O O . PRO A 1 87 ? -11.771 19.498 52.733 1.00 36.28 87 PRO A O 1
ATOM 623 N N . VAL A 1 88 ? -11.964 21.191 51.274 1.00 36.28 88 VAL A N 1
ATOM 624 C CA . VAL A 1 88 ? -13.364 20.947 50.922 1.00 36.28 88 VAL A CA 1
ATOM 625 C C . VAL A 1 88 ? -13.338 19.868 49.843 1.00 36.28 88 VAL A C 1
ATOM 627 O O . VAL A 1 88 ? -12.968 20.131 48.702 1.00 36.28 88 VAL A O 1
ATOM 630 N N . GLY A 1 89 ? -13.630 18.628 50.226 1.00 29.31 89 GLY A N 1
ATOM 631 C CA . GLY A 1 89 ? -13.748 17.519 49.288 1.00 29.31 89 GLY A CA 1
ATOM 632 C C . GLY A 1 89 ? -15.039 17.650 48.489 1.00 29.31 89 GLY A C 1
ATOM 633 O O . GLY A 1 89 ? -16.105 17.303 48.988 1.00 29.31 89 GLY A O 1
ATOM 634 N N . LEU A 1 90 ? -14.949 18.132 47.250 1.00 30.73 90 LEU A N 1
ATOM 635 C CA . LEU A 1 90 ? -15.999 17.936 46.256 1.00 30.73 90 LEU A CA 1
ATOM 636 C C . LEU A 1 90 ? -15.750 16.580 45.588 1.00 30.73 90 LEU A C 1
ATOM 638 O O . LEU A 1 90 ? -15.032 16.480 44.596 1.00 30.73 90 LEU A O 1
ATOM 642 N N . VAL A 1 91 ? -16.306 15.517 46.167 1.00 30.27 91 VAL A N 1
ATOM 643 C CA . VAL A 1 91 ? -16.381 14.217 45.496 1.00 30.27 91 VAL A CA 1
ATOM 644 C C . VAL A 1 91 ? -17.557 14.294 44.530 1.00 30.27 91 VAL A C 1
ATOM 646 O O . VAL A 1 91 ? -18.709 14.122 44.922 1.00 30.27 91 VAL A O 1
ATOM 649 N N . VAL A 1 92 ? -17.279 14.593 43.262 1.00 32.12 92 VAL A N 1
ATOM 650 C CA . VAL A 1 92 ? -18.250 14.355 42.192 1.00 32.12 92 VAL A CA 1
ATOM 651 C C . VAL A 1 92 ? -18.275 12.849 41.969 1.00 32.12 92 VAL A C 1
ATOM 653 O O . VAL A 1 92 ? -17.391 12.288 41.323 1.00 32.12 92 VAL A O 1
ATOM 656 N N . ALA A 1 93 ? -19.264 12.180 42.558 1.00 27.91 93 ALA A N 1
ATOM 657 C CA . ALA A 1 93 ? -19.575 10.805 42.218 1.00 27.91 93 ALA A CA 1
ATOM 658 C C . ALA A 1 93 ? -20.045 10.779 40.755 1.00 27.91 93 ALA A C 1
ATOM 660 O O . ALA A 1 93 ? -21.175 11.152 40.445 1.00 27.91 93 ALA A O 1
ATOM 661 N N . LEU A 1 94 ? -19.156 10.375 39.846 1.00 30.16 94 LEU A N 1
ATOM 662 C CA . LEU A 1 94 ? -19.547 9.919 38.518 1.00 30.16 94 LEU A CA 1
ATOM 663 C C . LEU A 1 94 ? -20.444 8.700 38.726 1.00 30.16 94 LEU A C 1
ATOM 665 O O . LEU A 1 94 ? -19.967 7.626 39.091 1.00 30.16 94 LEU A O 1
ATOM 669 N N . ALA A 1 95 ? -21.750 8.891 38.552 1.00 29.64 95 ALA A N 1
ATOM 670 C CA . ALA A 1 95 ? -22.696 7.794 38.511 1.00 29.64 95 ALA A CA 1
ATOM 671 C C . ALA A 1 95 ? -22.252 6.833 37.403 1.00 29.64 95 ALA A C 1
ATOM 673 O O . ALA A 1 95 ? -22.234 7.188 36.223 1.00 29.64 95 ALA A O 1
ATOM 674 N N . VAL A 1 96 ? -21.854 5.625 37.797 1.00 37.16 96 VAL A N 1
ATOM 675 C CA . VAL A 1 96 ? -21.683 4.508 36.873 1.00 37.16 96 VAL A CA 1
ATOM 676 C C . VAL A 1 96 ? -23.081 4.184 36.363 1.00 37.16 96 VAL A C 1
ATOM 678 O O . VAL A 1 96 ? -23.896 3.613 37.081 1.00 37.16 96 VAL A O 1
ATOM 681 N N . VAL A 1 97 ? -23.390 4.636 35.150 1.00 37.62 97 VAL A N 1
ATOM 682 C CA . VAL A 1 97 ? -24.609 4.237 34.447 1.00 37.62 97 VAL A CA 1
ATOM 683 C C . VAL A 1 97 ? -24.456 2.752 34.134 1.00 37.62 97 VAL A C 1
ATOM 685 O O . VAL A 1 97 ? -23.546 2.373 33.393 1.00 37.62 97 VAL A O 1
ATOM 688 N N . GLU A 1 98 ? -25.296 1.907 34.733 1.00 36.38 98 GLU A N 1
ATOM 689 C CA . GLU A 1 98 ? -25.334 0.491 34.370 1.00 36.38 98 GLU A CA 1
ATOM 690 C C . GLU A 1 98 ? -25.657 0.354 32.874 1.00 36.38 98 GLU A C 1
ATOM 692 O O . GLU A 1 98 ? -26.535 1.064 32.371 1.00 36.38 98 GLU A O 1
ATOM 697 N N . PRO A 1 99 ? -24.955 -0.522 32.134 1.00 40.19 99 PRO A N 1
ATOM 698 C CA . PRO A 1 99 ? -25.206 -0.697 30.714 1.00 40.19 99 PRO A CA 1
ATOM 699 C C . PRO A 1 99 ? -26.634 -1.211 30.490 1.00 40.19 99 PRO A C 1
ATOM 701 O O . PRO A 1 99 ? -27.006 -2.298 30.936 1.00 40.19 99 PRO A O 1
ATOM 704 N N . ASP A 1 100 ? -27.428 -0.406 29.785 1.00 43.75 100 ASP A N 1
ATOM 705 C CA . ASP A 1 100 ? -28.771 -0.745 29.330 1.00 43.75 100 ASP A CA 1
ATOM 706 C C . ASP A 1 100 ? -28.725 -2.017 28.466 1.00 43.75 100 ASP A C 1
ATOM 708 O O . ASP A 1 100 ? -28.109 -2.049 27.400 1.00 43.75 100 ASP A O 1
ATOM 712 N N . ARG A 1 101 ? -29.402 -3.080 28.916 1.00 47.22 101 ARG A N 1
ATOM 713 C CA . ARG A 1 101 ? -29.479 -4.372 28.210 1.00 47.22 101 ARG A CA 1
ATOM 714 C C . ARG A 1 101 ? -30.152 -4.270 26.833 1.00 47.22 101 ARG A C 1
ATOM 716 O O . ARG A 1 101 ? -30.069 -5.226 26.065 1.00 47.22 101 ARG A O 1
ATOM 723 N N . ALA A 1 102 ? -30.804 -3.150 26.506 1.00 44.44 102 ALA A N 1
ATOM 724 C CA . ALA A 1 102 ? -31.384 -2.908 25.186 1.00 44.44 102 ALA A CA 1
ATOM 725 C C . ALA A 1 102 ? -30.376 -2.354 24.157 1.00 44.44 102 ALA A C 1
ATOM 727 O O . ALA A 1 102 ? -30.618 -2.464 22.953 1.00 44.44 102 ALA A O 1
ATOM 728 N N . HIS A 1 103 ? -29.240 -1.804 24.602 1.00 51.34 103 HIS A N 1
ATOM 729 C CA . HIS A 1 103 ? -28.197 -1.248 23.739 1.00 51.34 103 HIS A CA 1
ATOM 730 C C . HIS A 1 103 ? -26.825 -1.672 24.267 1.00 51.34 103 HIS A C 1
ATOM 732 O O . HIS A 1 103 ? -26.283 -1.009 25.154 1.00 51.34 103 HIS A O 1
ATOM 738 N N . PRO A 1 104 ? -26.236 -2.757 23.736 1.00 58.22 104 PRO A N 1
ATOM 739 C CA . PRO A 1 104 ? -24.963 -3.238 24.244 1.00 58.22 104 PRO A CA 1
ATOM 740 C C . PRO A 1 104 ? -23.916 -2.125 24.142 1.00 58.22 104 PRO A C 1
ATOM 742 O O . PRO A 1 104 ? -23.845 -1.415 23.131 1.00 58.22 104 PRO A O 1
ATOM 745 N N . ALA A 1 105 ? -23.146 -1.935 25.215 1.00 62.56 105 ALA A N 1
ATOM 746 C CA . ALA A 1 105 ? -22.263 -0.786 25.368 1.00 62.56 105 ALA A CA 1
ATOM 747 C C . ALA A 1 105 ? -21.245 -0.753 24.221 1.00 62.56 105 ALA A C 1
ATOM 749 O O . ALA A 1 105 ? -20.310 -1.555 24.157 1.00 62.56 105 ALA A O 1
ATOM 750 N N . ARG A 1 106 ? -21.455 0.174 23.285 1.00 85.56 106 ARG A N 1
ATOM 751 C CA . ARG A 1 106 ? -20.586 0.377 22.131 1.00 85.56 106 ARG A CA 1
ATOM 752 C C . ARG A 1 106 ? -19.467 1.330 22.512 1.00 85.56 106 ARG A C 1
ATOM 754 O O . ARG A 1 106 ? -19.721 2.489 22.829 1.00 85.56 106 ARG A O 1
ATOM 761 N N . VAL A 1 107 ? -18.229 0.879 22.353 1.00 94.94 107 VAL A N 1
ATOM 762 C CA . VAL A 1 107 ? -17.037 1.698 22.594 1.00 94.94 107 VAL A CA 1
ATOM 763 C C . VAL A 1 107 ? -16.110 1.626 21.387 1.00 94.94 107 VAL A C 1
ATOM 765 O O . VAL A 1 107 ? -15.873 0.548 20.846 1.00 94.94 107 VAL A O 1
ATOM 768 N N . ILE A 1 108 ? -15.583 2.773 20.954 1.00 97.12 108 ILE A N 1
ATOM 769 C CA . ILE A 1 108 ? -14.440 2.822 20.036 1.00 97.12 108 ILE A CA 1
ATOM 770 C C . ILE A 1 108 ? -13.193 3.092 20.875 1.00 97.12 108 ILE A C 1
ATOM 772 O O . ILE A 1 108 ? -13.165 4.072 21.618 1.00 97.12 108 ILE A O 1
ATOM 776 N N . ARG A 1 109 ? -12.190 2.219 20.786 1.00 96.94 109 ARG A N 1
ATOM 777 C CA . ARG A 1 109 ? -10.970 2.290 21.607 1.00 96.94 109 ARG A CA 1
ATOM 778 C C . ARG A 1 109 ? -9.748 1.751 20.854 1.00 96.94 109 ARG A C 1
ATOM 780 O O . ARG A 1 109 ? -9.936 1.053 19.853 1.00 96.94 109 ARG A O 1
ATOM 787 N N . PRO A 1 110 ? -8.517 2.013 21.333 1.00 97.31 110 PRO A N 1
ATOM 788 C CA . PRO A 1 110 ? -7.354 1.243 20.912 1.00 97.31 110 PRO A CA 1
ATOM 789 C C . PRO A 1 110 ? -7.585 -0.260 21.104 1.00 97.31 110 PRO A C 1
ATOM 791 O O . PRO A 1 110 ? -8.254 -0.689 22.054 1.00 97.31 110 PRO A O 1
ATOM 794 N N . ALA A 1 111 ? -7.041 -1.048 20.185 1.00 97.56 111 ALA A N 1
ATOM 795 C CA . ALA A 1 111 ? -6.987 -2.492 20.298 1.00 97.56 111 ALA A CA 1
ATOM 796 C C . ALA A 1 111 ? -6.020 -2.907 21.408 1.00 97.56 111 ALA A C 1
ATOM 798 O O . ALA A 1 111 ? -4.993 -2.264 21.625 1.00 97.56 111 ALA A O 1
ATOM 799 N N . ILE A 1 112 ? -6.347 -4.010 22.068 1.00 96.38 112 ILE A N 1
ATOM 800 C CA . ILE A 1 112 ? -5.476 -4.704 23.019 1.00 96.38 112 ILE A CA 1
ATOM 801 C C . ILE A 1 112 ? -5.135 -6.097 22.468 1.00 96.38 112 ILE A C 1
ATOM 803 O O . ILE A 1 112 ? -5.858 -6.586 21.590 1.00 96.38 112 ILE A O 1
ATOM 807 N N . PRO A 1 113 ? -4.063 -6.760 22.944 1.00 97.00 113 PRO A N 1
ATOM 808 C CA . PRO A 1 113 ? -3.673 -8.088 22.462 1.00 97.00 113 PRO A CA 1
ATOM 809 C C . PRO A 1 113 ? -4.813 -9.119 22.465 1.00 97.00 113 PRO A C 1
ATOM 811 O O . PRO A 1 113 ? -4.927 -9.933 21.547 1.00 97.00 113 PRO A O 1
ATOM 814 N N . GLU A 1 114 ? -5.714 -9.044 23.443 1.00 97.19 114 GLU A N 1
ATOM 815 C CA . GLU A 1 114 ? -6.866 -9.936 23.601 1.00 97.19 114 GLU A CA 1
ATOM 816 C C . GLU A 1 114 ? -7.897 -9.796 22.464 1.00 97.19 114 GLU A C 1
ATOM 818 O O . GLU A 1 114 ? -8.619 -10.749 22.159 1.00 97.19 114 GLU A O 1
ATOM 823 N N . ASP A 1 115 ? -7.947 -8.651 21.771 1.00 97.56 115 ASP A N 1
ATOM 824 C CA . ASP A 1 115 ? -8.859 -8.446 20.639 1.00 97.56 115 ASP A CA 1
ATOM 825 C C . ASP A 1 115 ? -8.465 -9.277 19.410 1.00 97.56 115 ASP A C 1
ATOM 827 O O . ASP A 1 115 ? -9.307 -9.532 18.540 1.00 97.56 115 ASP A O 1
ATOM 831 N N . ARG A 1 116 ? -7.202 -9.726 19.326 1.00 96.38 116 ARG A N 1
ATOM 832 C CA . ARG A 1 116 ? -6.642 -10.433 18.165 1.00 96.38 116 ARG A CA 1
ATOM 833 C C . ARG A 1 116 ? -7.522 -11.593 17.720 1.00 96.38 116 ARG A C 1
ATOM 835 O O . ARG A 1 116 ? -7.864 -11.696 16.542 1.00 96.38 116 ARG A O 1
ATOM 842 N N . GLY A 1 117 ? -7.907 -12.459 18.660 1.00 95.44 117 GLY A N 1
ATOM 843 C CA . GLY A 1 117 ? -8.706 -13.648 18.365 1.00 95.44 117 GLY A CA 1
ATOM 844 C C . GLY A 1 117 ? -10.062 -13.296 17.749 1.00 95.44 117 GLY A C 1
ATOM 845 O O . GLY A 1 117 ? -10.464 -13.886 16.745 1.00 95.44 117 GLY A O 1
ATOM 846 N N . ALA A 1 118 ? -10.739 -12.285 18.301 1.00 95.56 118 ALA A N 1
ATOM 847 C CA . ALA A 1 118 ? -12.023 -11.820 17.789 1.00 95.56 118 ALA A CA 1
ATOM 848 C C . ALA A 1 118 ? -11.889 -11.187 16.395 1.00 95.56 118 ALA A C 1
ATOM 850 O O . ALA A 1 118 ? -12.688 -11.503 15.510 1.00 95.56 118 ALA A O 1
ATOM 851 N N . ILE A 1 119 ? -10.864 -10.353 16.186 1.00 95.81 119 ILE A N 1
ATOM 852 C CA . ILE A 1 119 ? -10.597 -9.698 14.900 1.00 95.81 119 ILE A CA 1
ATOM 853 C C . ILE A 1 119 ? -10.310 -10.724 13.808 1.00 95.81 119 ILE A C 1
ATOM 855 O O . ILE A 1 119 ? -10.956 -10.707 12.759 1.00 95.81 119 ILE A O 1
ATOM 859 N N . VAL A 1 120 ? -9.383 -11.652 14.054 1.00 94.12 120 VAL A N 1
ATOM 860 C CA . VAL A 1 120 ? -9.028 -12.698 13.086 1.00 94.12 120 VAL A CA 1
ATOM 861 C C . VAL A 1 120 ? -10.255 -13.536 12.722 1.00 94.12 120 VAL A C 1
ATOM 863 O O . VAL A 1 120 ? -10.508 -13.767 11.537 1.00 94.12 120 VAL A O 1
ATOM 866 N N . ALA A 1 121 ? -11.069 -13.920 13.711 1.00 92.44 121 ALA A N 1
ATOM 867 C CA . ALA A 1 121 ? -12.254 -14.742 13.487 1.00 92.44 121 ALA A CA 1
ATOM 868 C C . ALA A 1 121 ? -13.249 -14.106 12.496 1.00 92.44 121 ALA A C 1
ATOM 870 O O . ALA A 1 121 ? -13.703 -14.781 11.568 1.00 92.44 121 ALA A O 1
ATOM 871 N N . PHE A 1 122 ? -13.573 -12.813 12.634 1.00 91.44 122 PHE A N 1
ATOM 872 C CA . PHE A 1 122 ? -14.502 -12.168 11.695 1.00 91.44 122 PHE A CA 1
ATOM 873 C C . PHE A 1 122 ? -13.837 -11.726 10.385 1.00 91.44 122 PHE A C 1
ATOM 875 O O . PHE A 1 122 ? -14.505 -11.649 9.351 1.00 91.44 122 PHE A O 1
ATOM 882 N N . CYS A 1 123 ? -12.530 -11.459 10.380 1.00 91.00 123 CYS A N 1
ATOM 883 C CA . CYS A 1 123 ? -11.799 -11.123 9.158 1.00 91.00 123 CYS A CA 1
ATOM 884 C C . CYS A 1 123 ? -11.755 -12.309 8.186 1.00 91.00 123 CYS A C 1
ATOM 886 O O . CYS A 1 123 ? -12.032 -12.124 7.002 1.00 91.00 123 CYS A O 1
ATOM 888 N N . ARG A 1 124 ? -11.540 -13.538 8.682 1.00 87.31 124 ARG A N 1
ATOM 889 C CA . ARG A 1 124 ? -11.552 -14.769 7.863 1.00 87.31 124 ARG A CA 1
ATOM 890 C C . ARG A 1 124 ? -12.849 -14.975 7.076 1.00 87.31 124 ARG A C 1
ATOM 892 O O . ARG A 1 124 ? -12.827 -15.546 5.996 1.00 87.31 124 ARG A O 1
ATOM 899 N N . THR A 1 125 ? -13.975 -14.477 7.582 1.00 80.62 125 THR A N 1
ATOM 900 C CA . THR A 1 125 ? -15.287 -14.617 6.926 1.00 80.62 125 THR A CA 1
ATOM 901 C C . THR A 1 125 ? -15.680 -13.401 6.084 1.00 80.62 125 THR A C 1
ATOM 903 O O . THR A 1 125 ? -16.752 -13.387 5.481 1.00 80.62 125 THR A O 1
ATOM 906 N N . THR A 1 126 ? -14.839 -12.361 6.016 1.00 75.44 126 THR A N 1
ATOM 907 C CA . THR A 1 126 ? -15.224 -11.086 5.391 1.00 75.44 126 THR A CA 1
ATOM 908 C C . THR A 1 126 ? -15.383 -11.185 3.874 1.00 75.44 126 THR A C 1
ATOM 910 O O . THR A 1 126 ? -16.317 -10.575 3.346 1.00 75.44 126 THR A O 1
ATOM 913 N N . TRP A 1 127 ? -14.504 -11.929 3.195 1.00 71.94 127 TRP A N 1
ATOM 914 C CA . TRP A 1 127 ? -14.419 -11.968 1.726 1.00 71.94 127 TRP A CA 1
ATOM 915 C C . TRP A 1 127 ? -14.981 -13.245 1.083 1.00 71.94 127 TRP A C 1
ATOM 917 O O . TRP A 1 127 ? -15.086 -13.294 -0.138 1.00 71.94 127 TRP A O 1
ATOM 927 N N . GLY A 1 128 ? -15.409 -14.228 1.886 1.00 57.06 128 GLY A N 1
ATOM 928 C CA . GLY A 1 128 ? -15.907 -15.530 1.421 1.00 57.06 128 GLY A CA 1
ATOM 929 C C . GLY A 1 128 ? -14.809 -16.455 0.858 1.00 57.06 128 GLY A C 1
ATOM 930 O O . GLY A 1 128 ? -13.853 -15.994 0.243 1.00 57.06 128 GLY A O 1
ATOM 931 N N . GLY A 1 129 ? -14.955 -17.772 1.051 1.00 59.00 129 GLY A N 1
ATOM 932 C CA . GLY A 1 129 ? -14.063 -18.803 0.485 1.00 59.00 129 GLY A CA 1
ATOM 933 C C . GLY A 1 129 ? -12.760 -19.070 1.260 1.00 59.00 129 GLY A C 1
ATOM 934 O O . GLY A 1 129 ? -12.606 -18.641 2.399 1.00 59.00 129 GLY A O 1
ATOM 935 N N . GLU A 1 130 ? -11.824 -19.789 0.624 1.00 53.41 130 GLU A N 1
ATOM 936 C CA . GLU A 1 130 ? -10.497 -20.196 1.149 1.00 53.41 130 GLU A CA 1
ATOM 937 C C . GLU A 1 130 ? -9.500 -19.027 1.323 1.00 53.41 130 GLU A C 1
ATOM 939 O O . GLU A 1 130 ? -8.378 -19.212 1.792 1.00 53.41 130 GLU A O 1
ATOM 944 N N . ASN A 1 131 ? -9.896 -17.799 0.973 1.00 58.56 131 ASN A N 1
ATOM 945 C CA . ASN A 1 131 ? -9.020 -16.632 0.997 1.00 58.56 131 ASN A CA 1
ATOM 946 C C . ASN A 1 131 ? -8.997 -15.978 2.384 1.00 58.56 131 ASN A C 1
ATOM 948 O O . ASN A 1 131 ? -9.854 -15.159 2.724 1.00 58.56 131 ASN A O 1
ATOM 952 N N . SER A 1 132 ? -7.967 -16.296 3.172 1.00 66.44 132 SER A N 1
ATOM 953 C CA . SER A 1 132 ? -7.680 -15.603 4.432 1.00 66.44 132 SER A CA 1
ATOM 954 C C . SER A 1 132 ? -7.433 -14.107 4.193 1.00 66.44 132 SER A C 1
ATOM 956 O O . SER A 1 132 ? -6.610 -13.733 3.349 1.00 66.44 132 SER A O 1
ATOM 958 N N . ASP A 1 133 ? -8.102 -13.249 4.962 1.00 86.19 133 ASP A N 1
ATOM 959 C CA . ASP A 1 133 ? -7.825 -11.813 4.972 1.00 86.19 133 ASP A CA 1
ATOM 960 C C . ASP A 1 133 ? -6.370 -11.541 5.389 1.00 86.19 133 ASP A C 1
ATOM 962 O O . ASP A 1 133 ? -5.825 -12.210 6.267 1.00 86.19 133 ASP A O 1
ATOM 966 N N . TYR A 1 134 ? -5.743 -10.522 4.802 1.00 89.19 134 TYR A N 1
ATOM 967 C CA . TYR A 1 134 ? -4.364 -10.162 5.133 1.00 89.19 134 TYR A CA 1
ATOM 968 C C . TYR A 1 134 ? -4.208 -9.665 6.575 1.00 89.19 134 TYR A C 1
ATOM 970 O O . TYR A 1 134 ? -3.094 -9.686 7.089 1.00 89.19 134 TYR A O 1
ATOM 978 N N . ILE A 1 135 ? -5.302 -9.233 7.220 1.00 92.81 135 ILE A N 1
ATOM 979 C CA . ILE A 1 135 ? -5.303 -8.742 8.607 1.00 92.81 135 ILE A CA 1
ATOM 980 C C . ILE A 1 135 ? -4.634 -9.737 9.554 1.00 92.81 135 ILE A C 1
ATOM 982 O O . ILE A 1 135 ? -3.854 -9.325 10.403 1.00 92.81 135 ILE A O 1
ATOM 986 N N . GLU A 1 136 ? -4.863 -11.039 9.375 1.00 92.25 136 GLU A N 1
ATOM 987 C CA . GLU A 1 136 ? -4.243 -12.068 10.217 1.00 92.25 136 GLU A CA 1
ATOM 988 C C . GLU A 1 136 ? -2.709 -12.049 10.151 1.00 92.25 136 GLU A C 1
ATOM 990 O O . GLU A 1 136 ? -2.058 -12.320 11.153 1.00 92.25 136 GLU A O 1
ATOM 995 N N . ARG A 1 137 ? -2.131 -11.667 9.005 1.00 90.75 137 ARG A N 1
ATOM 996 C CA . ARG A 1 137 ? -0.675 -11.597 8.813 1.00 90.75 137 ARG A CA 1
ATOM 997 C C . ARG A 1 137 ? -0.037 -10.323 9.365 1.00 90.75 137 ARG A C 1
ATOM 999 O O . ARG A 1 137 ? 1.179 -10.274 9.459 1.00 90.75 137 ARG A O 1
ATOM 1006 N N . VAL A 1 138 ? -0.823 -9.287 9.671 1.00 92.94 138 VAL A N 1
ATOM 1007 C CA . VAL A 1 138 ? -0.296 -7.954 10.038 1.00 92.94 138 VAL A CA 1
ATOM 1008 C C . VAL A 1 138 ? -0.785 -7.442 11.390 1.00 92.94 138 VAL A C 1
ATOM 1010 O O . VAL A 1 138 ? -0.301 -6.419 11.862 1.00 92.94 138 VAL A O 1
ATOM 1013 N N . ILE A 1 139 ? -1.763 -8.107 12.009 1.00 95.44 139 ILE A N 1
ATOM 1014 C CA . ILE A 1 139 ? -2.384 -7.632 13.250 1.00 95.44 139 ILE A CA 1
ATOM 1015 C C . ILE A 1 139 ? -1.398 -7.576 14.417 1.00 95.44 139 ILE A C 1
ATOM 1017 O O . ILE A 1 139 ? -1.432 -6.617 15.182 1.00 95.44 139 ILE A O 1
ATOM 1021 N N . ASP A 1 140 ? -0.508 -8.562 14.523 1.00 95.44 140 ASP A N 1
ATOM 1022 C CA . ASP A 1 140 ? 0.486 -8.634 15.597 1.00 95.44 140 ASP A CA 1
ATOM 1023 C C . ASP A 1 140 ? 1.485 -7.470 15.498 1.00 95.44 140 ASP A C 1
ATOM 1025 O O . ASP A 1 140 ? 1.795 -6.818 16.498 1.00 95.44 140 ASP A O 1
ATOM 1029 N N . ASP A 1 141 ? 1.884 -7.114 14.274 1.00 94.38 141 ASP A N 1
ATOM 1030 C CA . ASP A 1 141 ? 2.670 -5.909 14.028 1.00 94.38 141 ASP A CA 1
ATOM 1031 C C . ASP A 1 141 ? 1.868 -4.663 14.420 1.00 94.38 141 ASP A C 1
ATOM 1033 O O . ASP A 1 141 ? 2.336 -3.830 15.186 1.00 94.38 141 ASP A O 1
ATOM 1037 N N . TRP A 1 142 ? 0.631 -4.516 13.943 1.00 95.94 142 TRP A N 1
ATOM 1038 C CA . TRP A 1 142 ? -0.178 -3.320 14.212 1.00 95.94 142 TRP A CA 1
ATOM 1039 C C . TRP A 1 142 ? -0.480 -3.086 15.695 1.00 95.94 142 TRP A C 1
ATOM 1041 O O . TRP A 1 142 ? -0.655 -1.938 16.093 1.00 95.94 142 TRP A O 1
ATOM 1051 N N . LEU A 1 143 ? -0.525 -4.142 16.509 1.00 96.12 143 LEU A N 1
ATOM 1052 C CA . LEU A 1 143 ? -0.693 -4.046 17.961 1.00 96.12 143 LEU A CA 1
ATOM 1053 C C . LEU A 1 143 ? 0.549 -3.503 18.685 1.00 96.12 143 LEU A C 1
ATOM 1055 O O . LEU A 1 143 ? 0.429 -3.044 19.817 1.00 96.12 143 LEU A O 1
ATOM 1059 N N . THR A 1 144 ? 1.730 -3.568 18.064 1.00 94.31 144 THR A N 1
ATOM 1060 C CA . THR A 1 144 ? 3.014 -3.240 18.712 1.00 94.31 144 THR A CA 1
ATOM 1061 C C . THR A 1 144 ? 3.716 -2.017 18.123 1.00 94.31 144 THR A C 1
ATOM 1063 O O . THR A 1 144 ? 4.681 -1.523 18.706 1.00 94.31 144 THR A O 1
ATOM 1066 N N . ARG A 1 145 ? 3.250 -1.513 16.978 1.00 92.12 145 ARG A N 1
ATOM 1067 C CA . ARG A 1 145 ? 3.834 -0.349 16.303 1.00 92.12 145 ARG A CA 1
ATOM 1068 C C . ARG A 1 145 ? 3.559 0.960 17.040 1.00 92.12 145 ARG A C 1
ATOM 1070 O O . ARG A 1 145 ? 2.469 1.186 17.549 1.00 92.12 145 ARG A O 1
ATOM 1077 N N . ASP A 1 146 ? 4.548 1.846 17.004 1.00 93.38 146 ASP A N 1
ATOM 1078 C CA . ASP A 1 146 ? 4.512 3.203 17.561 1.00 93.38 146 ASP A CA 1
ATOM 1079 C C . ASP A 1 146 ? 4.186 4.282 16.512 1.00 93.38 146 ASP A C 1
ATOM 1081 O O . ASP A 1 146 ? 3.937 5.438 16.851 1.00 93.38 146 ASP A O 1
ATOM 1085 N N . ASP A 1 147 ? 4.149 3.914 15.229 1.00 93.62 147 ASP A N 1
ATOM 1086 C CA . ASP A 1 147 ? 3.842 4.808 14.112 1.00 93.62 147 ASP A CA 1
ATOM 1087 C C . ASP A 1 147 ? 2.363 4.768 13.701 1.00 93.62 147 ASP A C 1
ATOM 1089 O O . ASP A 1 147 ? 2.033 4.970 12.529 1.00 93.62 147 ASP A O 1
ATOM 1093 N N . GLY A 1 148 ? 1.457 4.503 14.644 1.00 95.69 148 GLY A N 1
ATOM 1094 C CA . GLY A 1 148 ? 0.033 4.375 14.365 1.00 95.69 148 GLY A CA 1
ATOM 1095 C C . GLY A 1 148 ? -0.798 3.823 15.518 1.00 95.69 148 GLY A C 1
ATOM 1096 O O . GLY A 1 148 ? -0.326 3.664 16.638 1.00 95.69 148 GLY A O 1
ATOM 1097 N N . ALA A 1 149 ? -2.056 3.513 15.211 1.00 96.81 149 ALA A N 1
ATOM 1098 C CA . ALA A 1 149 ? -2.965 2.848 16.133 1.00 96.81 149 ALA A CA 1
ATOM 1099 C C . ALA A 1 149 ? -3.894 1.879 15.397 1.00 96.81 149 ALA A C 1
ATOM 1101 O O . ALA A 1 149 ? -4.500 2.214 14.371 1.00 96.81 149 ALA A O 1
ATOM 1102 N N . LEU A 1 150 ? -4.058 0.685 15.966 1.00 98.31 150 LEU A N 1
ATOM 1103 C CA . LEU A 1 150 ? -5.157 -0.216 15.642 1.00 98.31 150 LEU A CA 1
ATOM 1104 C C . LEU A 1 150 ? -6.353 0.141 16.529 1.00 98.31 150 LEU A C 1
ATOM 1106 O O . LEU A 1 150 ? -6.279 0.047 17.748 1.00 98.31 150 LEU A O 1
ATOM 1110 N N . ALA A 1 151 ? -7.455 0.558 15.918 1.00 98.19 151 ALA A N 1
ATOM 1111 C CA . ALA A 1 151 ? -8.704 0.879 16.591 1.00 98.19 151 ALA A CA 1
ATOM 1112 C C . ALA A 1 151 ? -9.689 -0.284 16.476 1.00 98.19 151 ALA A C 1
ATOM 1114 O O . ALA A 1 151 ? -9.785 -0.921 15.422 1.00 98.19 151 ALA A O 1
ATOM 1115 N N . VAL A 1 152 ? -10.475 -0.511 17.529 1.00 98.44 152 VAL A N 1
ATOM 1116 C CA . VAL A 1 152 ? -11.571 -1.483 17.541 1.00 98.44 152 VAL A CA 1
ATOM 1117 C C . VAL A 1 152 ? -12.889 -0.845 17.936 1.00 98.44 152 VAL A C 1
ATOM 1119 O O . VAL A 1 152 ? -12.953 0.074 18.751 1.00 98.44 152 VAL A O 1
ATOM 1122 N N . ALA A 1 153 ? -13.958 -1.380 17.355 1.00 97.94 153 ALA A N 1
ATOM 1123 C CA . ALA A 1 153 ? -15.305 -1.200 17.851 1.00 97.94 153 ALA A CA 1
ATOM 1124 C C . ALA A 1 153 ? -15.636 -2.394 18.740 1.00 97.94 153 ALA A C 1
ATOM 1126 O O . ALA A 1 153 ? -15.724 -3.517 18.240 1.00 97.94 153 ALA A O 1
ATOM 1127 N N . ALA A 1 154 ? -15.806 -2.151 20.034 1.00 97.06 154 ALA A N 1
ATOM 1128 C CA . ALA A 1 154 ? -16.183 -3.158 21.010 1.00 97.06 154 ALA A CA 1
ATOM 1129 C C . ALA A 1 154 ? -17.677 -3.054 21.335 1.00 97.06 154 ALA A C 1
ATOM 1131 O O . ALA A 1 154 ? -18.195 -1.954 21.528 1.00 97.06 154 ALA A O 1
ATOM 1132 N N . ILE A 1 155 ? -18.348 -4.202 21.385 1.00 95.06 155 ILE A N 1
ATOM 1133 C CA . ILE A 1 155 ? -19.729 -4.365 21.845 1.00 95.06 155 ILE A CA 1
ATOM 1134 C C . ILE A 1 155 ? -19.705 -5.488 22.882 1.00 95.06 155 ILE A C 1
ATOM 1136 O O . ILE A 1 155 ? -19.170 -6.560 22.597 1.00 95.06 155 ILE A O 1
ATOM 1140 N N . ASP A 1 156 ? -20.194 -5.213 24.093 1.00 90.38 156 ASP A N 1
ATOM 1141 C CA . ASP A 1 156 ? -20.110 -6.119 25.253 1.00 90.38 156 ASP A CA 1
ATOM 1142 C C . ASP A 1 156 ? -18.681 -6.633 25.501 1.00 90.38 156 ASP A C 1
ATOM 1144 O O . ASP A 1 156 ? -18.427 -7.818 25.704 1.00 90.38 156 ASP A O 1
ATOM 1148 N N . GLY A 1 157 ? -17.706 -5.723 25.397 1.00 89.88 157 GLY A N 1
ATOM 1149 C CA . GLY A 1 157 ? -16.283 -6.019 25.584 1.00 89.88 157 GLY A CA 1
ATOM 1150 C C . GLY A 1 157 ? -15.605 -6.743 24.415 1.00 89.88 157 GLY A C 1
ATOM 1151 O O . GLY A 1 157 ? -14.377 -6.774 24.365 1.00 89.88 157 GLY A O 1
ATOM 1152 N N . ARG A 1 158 ? -16.355 -7.259 23.435 1.00 94.75 158 ARG A N 1
ATOM 1153 C CA . ARG A 1 158 ? -15.812 -8.003 22.290 1.00 94.75 158 ARG A CA 1
ATOM 1154 C C . ARG A 1 158 ? -15.604 -7.108 21.071 1.00 94.75 158 ARG A C 1
ATOM 1156 O O . ARG A 1 158 ? -16.522 -6.407 20.649 1.00 94.75 158 ARG A O 1
ATOM 1163 N N . ALA A 1 159 ? -14.431 -7.189 20.442 1.00 97.00 159 ALA A N 1
ATOM 1164 C CA . ALA A 1 159 ? -14.174 -6.519 19.169 1.00 97.00 159 ALA A CA 1
ATOM 1165 C C . ALA A 1 159 ? -15.060 -7.084 18.040 1.00 97.00 159 ALA A C 1
ATOM 1167 O O . ALA A 1 159 ? -15.025 -8.275 17.724 1.00 97.00 159 ALA A O 1
ATOM 1168 N N . VAL A 1 160 ? -15.834 -6.204 17.404 1.00 96.94 160 VAL A N 1
ATOM 1169 C CA . VAL A 1 160 ? -16.740 -6.501 16.278 1.00 96.94 160 VAL A CA 1
ATOM 1170 C C . VAL A 1 160 ? -16.417 -5.679 15.026 1.00 96.94 160 VAL A C 1
ATOM 1172 O O . VAL A 1 160 ? -17.109 -5.758 14.012 1.00 96.94 160 VAL A O 1
ATOM 1175 N N . GLY A 1 161 ? -15.361 -4.876 15.069 1.00 96.62 161 GLY A N 1
ATOM 1176 C CA . GLY A 1 161 ? -14.823 -4.165 13.918 1.00 96.62 161 GLY A CA 1
ATOM 1177 C C . GLY A 1 161 ? -13.450 -3.598 14.234 1.00 96.62 161 GLY A C 1
ATOM 1178 O O . GLY A 1 161 ? -13.130 -3.388 15.402 1.00 96.62 161 GLY A O 1
ATOM 1179 N N . CYS A 1 162 ? -12.650 -3.356 13.201 1.00 97.88 162 CYS A N 1
ATOM 1180 C CA . CYS A 1 162 ? -11.321 -2.778 13.334 1.00 97.88 162 CYS A CA 1
ATOM 1181 C C . CYS A 1 162 ? -10.997 -1.817 12.188 1.00 97.88 162 CYS A C 1
ATOM 1183 O O . CYS A 1 162 ? -11.545 -1.930 11.089 1.00 97.88 162 CYS A O 1
ATOM 1185 N N . ALA A 1 163 ? -10.086 -0.887 12.449 1.00 97.81 163 ALA A N 1
ATOM 1186 C CA . ALA A 1 163 ? -9.427 -0.054 11.452 1.00 97.81 163 ALA A CA 1
ATOM 1187 C C . ALA A 1 163 ? -8.039 0.327 11.967 1.00 97.81 163 ALA A C 1
ATOM 1189 O O . ALA A 1 163 ? -7.847 0.464 13.169 1.00 97.81 163 ALA A O 1
ATOM 1190 N N . HIS A 1 164 ? -7.078 0.505 11.074 1.00 98.06 164 HIS A N 1
ATOM 1191 C CA . HIS A 1 164 ? -5.716 0.879 11.431 1.00 98.06 164 HIS A CA 1
ATOM 1192 C C . HIS A 1 164 ? -5.375 2.231 10.819 1.00 98.06 164 HIS A C 1
ATOM 1194 O O . HIS A 1 164 ? -5.663 2.458 9.645 1.00 98.06 164 HIS A O 1
ATOM 1200 N N . VAL A 1 165 ? -4.741 3.111 11.586 1.00 98.25 165 VAL A N 1
ATOM 1201 C CA . VAL A 1 165 ? -4.146 4.348 11.079 1.00 98.25 165 VAL A CA 1
ATOM 1202 C C . VAL A 1 165 ? -2.643 4.287 11.252 1.00 98.25 165 VAL A C 1
ATOM 1204 O O . VAL A 1 165 ? -2.161 3.975 12.333 1.00 98.25 165 VAL A O 1
ATOM 1207 N N . ARG A 1 166 ? -1.906 4.605 10.189 1.00 97.88 166 ARG A N 1
ATOM 1208 C CA . ARG A 1 166 ? -0.452 4.735 10.210 1.00 97.88 166 ARG A CA 1
ATOM 1209 C C . ARG A 1 166 ? -0.047 6.167 9.913 1.00 97.88 166 ARG A C 1
ATOM 1211 O O . ARG A 1 166 ? -0.596 6.792 9.012 1.00 97.88 166 ARG A O 1
ATOM 1218 N N . LEU A 1 167 ? 0.940 6.663 10.630 1.00 97.69 167 LEU A N 1
ATOM 1219 C CA . LEU A 1 167 ? 1.492 7.995 10.497 1.00 97.69 167 LEU A CA 1
ATOM 1220 C C . LEU A 1 167 ? 2.716 7.937 9.567 1.00 97.69 167 LEU A C 1
ATOM 1222 O O . LEU A 1 167 ? 3.798 7.529 9.975 1.00 97.69 167 LEU A O 1
ATOM 1226 N N . LEU A 1 168 ? 2.541 8.284 8.289 1.00 95.38 168 LEU A N 1
ATOM 1227 C CA . LEU A 1 168 ? 3.542 8.033 7.240 1.00 95.38 168 LEU A CA 1
ATOM 1228 C C . LEU A 1 168 ? 4.636 9.096 7.150 1.00 95.38 168 LEU A C 1
ATOM 1230 O O . LEU A 1 168 ? 5.755 8.799 6.736 1.00 95.38 168 LEU A O 1
ATOM 1234 N N . SER A 1 169 ? 4.288 10.337 7.469 1.00 93.56 169 SER A N 1
ATOM 1235 C CA . SER A 1 169 ? 5.182 11.492 7.432 1.00 93.56 169 SER A CA 1
ATOM 1236 C C . SER A 1 169 ? 4.751 12.497 8.511 1.00 93.56 169 SER A C 1
ATOM 1238 O O . SER A 1 169 ? 3.751 12.258 9.207 1.00 93.56 169 SER A O 1
ATOM 1240 N N . PRO A 1 170 ? 5.470 13.623 8.681 1.00 94.19 170 PRO A N 1
ATOM 1241 C CA . PRO A 1 170 ? 5.029 14.695 9.571 1.00 94.19 170 PRO A CA 1
ATOM 1242 C C . PRO A 1 170 ? 3.628 15.236 9.247 1.00 94.19 170 PRO A C 1
ATOM 1244 O O . PRO A 1 170 ? 2.978 15.784 10.127 1.00 94.19 170 PRO A O 1
ATOM 1247 N N . HIS A 1 171 ? 3.141 15.062 8.012 1.00 95.44 171 HIS A N 1
ATOM 1248 C CA . HIS A 1 171 ? 1.878 15.654 7.557 1.00 95.44 171 HIS A CA 1
ATOM 1249 C C . HIS A 1 171 ? 0.842 14.630 7.086 1.00 95.44 171 HIS A C 1
ATOM 1251 O O . HIS A 1 171 ? -0.342 14.956 7.011 1.00 95.44 171 HIS A O 1
ATOM 1257 N N . GLU A 1 172 ? 1.251 13.398 6.775 1.00 97.62 172 GLU A N 1
ATOM 1258 C CA . GLU A 1 172 ? 0.380 12.406 6.147 1.00 97.62 172 GLU A CA 1
ATOM 1259 C C . GLU A 1 172 ? 0.133 11.198 7.053 1.00 97.62 172 GLU A C 1
ATOM 1261 O O . GLU A 1 172 ? 1.061 10.584 7.584 1.00 97.62 172 GLU A O 1
ATOM 1266 N N . ALA A 1 173 ? -1.134 10.812 7.161 1.00 98.25 173 ALA A N 1
ATOM 1267 C CA . ALA A 1 173 ? -1.588 9.553 7.727 1.00 98.25 173 ALA A CA 1
ATOM 1268 C C . ALA A 1 173 ? -2.239 8.673 6.651 1.00 98.25 173 ALA A C 1
ATOM 1270 O O . ALA A 1 173 ? -2.715 9.151 5.617 1.00 98.25 173 ALA A O 1
ATOM 1271 N N . PHE A 1 174 ? -2.302 7.372 6.909 1.00 98.44 174 PHE A N 1
ATOM 1272 C CA . PHE A 1 174 ? -2.942 6.400 6.038 1.00 98.44 174 PHE A CA 1
ATOM 1273 C C . PHE A 1 174 ? -3.842 5.471 6.837 1.00 98.44 174 PHE A C 1
ATOM 1275 O O . PHE A 1 174 ? -3.380 4.818 7.771 1.00 98.44 174 PHE A O 1
ATOM 1282 N N . VAL A 1 175 ? -5.118 5.397 6.463 1.00 98.06 175 VAL A N 1
ATOM 1283 C CA . VAL A 1 175 ? -6.095 4.518 7.113 1.00 98.06 175 VAL A CA 1
ATOM 1284 C C . VAL A 1 175 ? -6.263 3.245 6.281 1.00 98.06 175 VAL A C 1
ATOM 1286 O O . VAL A 1 175 ? -6.479 3.283 5.071 1.00 98.06 175 VAL A O 1
ATOM 1289 N N . ALA A 1 176 ? -6.148 2.096 6.933 1.00 95.88 176 ALA A N 1
ATOM 1290 C CA . ALA A 1 176 ? -6.179 0.775 6.324 1.00 95.88 176 ALA A CA 1
ATOM 1291 C C . ALA A 1 176 ? -6.994 -0.206 7.176 1.00 95.88 176 ALA A C 1
ATOM 1293 O O . ALA A 1 176 ? -7.444 0.102 8.277 1.00 95.88 176 ALA A O 1
ATOM 1294 N N . GLY A 1 177 ? -7.204 -1.414 6.651 1.00 94.56 177 GLY A N 1
ATOM 1295 C CA . GLY A 1 177 ? -7.719 -2.537 7.436 1.00 94.56 177 GLY A CA 1
ATOM 1296 C C . GLY A 1 177 ? -9.139 -2.390 7.980 1.00 94.56 177 GLY A C 1
ATOM 1297 O O . GLY A 1 177 ? -9.499 -3.103 8.910 1.00 94.56 177 GLY A O 1
ATOM 1298 N N . MET A 1 178 ? -9.953 -1.498 7.406 1.00 95.62 178 MET A N 1
ATOM 1299 C CA . MET A 1 178 ? -11.349 -1.325 7.806 1.00 95.62 178 MET A CA 1
ATOM 1300 C C . MET A 1 178 ? -12.131 -2.628 7.630 1.00 95.62 178 MET A C 1
ATOM 1302 O O . MET A 1 178 ? -12.303 -3.105 6.501 1.00 95.62 178 MET A O 1
ATOM 1306 N N . ARG A 1 179 ? -12.641 -3.176 8.732 1.00 94.62 179 ARG A N 1
ATOM 1307 C CA . ARG A 1 179 ? -13.472 -4.381 8.768 1.00 94.62 179 ARG A CA 1
ATOM 1308 C C . ARG A 1 179 ? -14.557 -4.244 9.820 1.00 94.62 179 ARG A C 1
ATOM 1310 O O . ARG A 1 179 ? -14.341 -3.681 10.886 1.00 94.62 179 ARG A O 1
ATOM 1317 N N . VAL A 1 180 ? -15.729 -4.792 9.516 1.00 93.88 180 VAL A N 1
ATOM 1318 C CA . VAL A 1 180 ? -16.848 -4.890 10.456 1.00 93.88 180 VAL A CA 1
ATOM 1319 C C . VAL A 1 180 ? -17.428 -6.291 10.351 1.00 93.88 180 VAL A C 1
ATOM 1321 O O . VAL A 1 180 ? -17.736 -6.763 9.246 1.00 93.88 180 VAL A O 1
ATOM 1324 N N . HIS A 1 181 ? -17.583 -6.929 11.507 1.00 93.44 181 HIS A N 1
ATOM 1325 C CA . HIS A 1 181 ? -18.185 -8.241 11.662 1.00 93.44 181 HIS A CA 1
ATOM 1326 C C . HIS A 1 181 ? -19.539 -8.295 10.926 1.00 93.44 181 HIS A C 1
ATOM 1328 O O . HIS A 1 181 ? -20.347 -7.375 11.090 1.00 93.44 181 HIS A O 1
ATOM 1334 N N . PRO A 1 182 ? -19.834 -9.347 10.133 1.00 90.19 182 PRO A N 1
ATOM 1335 C CA . PRO A 1 182 ? -21.027 -9.409 9.280 1.00 90.19 182 PRO A CA 1
ATOM 1336 C C . PRO A 1 182 ? -22.351 -9.074 9.981 1.00 90.19 182 PRO A C 1
ATOM 1338 O O . PRO A 1 182 ? -23.110 -8.248 9.476 1.00 90.19 182 PRO A O 1
ATOM 1341 N N . ALA A 1 183 ? -22.579 -9.637 11.173 1.00 91.12 183 ALA A N 1
ATOM 1342 C CA . ALA A 1 183 ? -23.772 -9.387 11.993 1.00 91.12 183 ALA A CA 1
ATOM 1343 C C . ALA A 1 183 ? -23.944 -7.925 12.457 1.00 91.12 183 ALA A C 1
ATOM 1345 O O . ALA A 1 183 ? -25.051 -7.511 12.776 1.00 91.12 183 ALA A O 1
ATOM 1346 N N . TYR A 1 184 ? -22.869 -7.133 12.456 1.00 91.81 184 TYR A N 1
ATOM 1347 C CA . TYR A 1 184 ? -22.866 -5.744 12.915 1.00 91.81 184 TYR A CA 1
ATOM 1348 C C . TYR A 1 184 ? -22.697 -4.751 11.760 1.00 91.81 184 TYR A C 1
ATOM 1350 O O . TYR A 1 184 ? -22.412 -3.577 11.984 1.00 91.81 184 TYR A O 1
ATOM 1358 N N . ARG A 1 185 ? -22.841 -5.175 10.498 1.00 89.69 185 ARG A N 1
ATOM 1359 C CA . ARG A 1 185 ? -22.783 -4.262 9.344 1.00 89.69 185 ARG A CA 1
ATOM 1360 C C . ARG A 1 185 ? -24.009 -3.343 9.308 1.00 89.69 185 ARG A C 1
ATOM 1362 O O . ARG A 1 185 ? -25.053 -3.654 9.865 1.00 89.69 185 ARG A O 1
ATOM 1369 N N . ARG A 1 186 ? -23.886 -2.209 8.604 1.00 87.06 186 ARG A N 1
ATOM 1370 C CA . ARG A 1 186 ? -24.933 -1.166 8.479 1.00 87.06 186 ARG A CA 1
ATOM 1371 C C . ARG A 1 186 ? -25.333 -0.482 9.803 1.00 87.06 186 ARG A C 1
ATOM 1373 O O . ARG A 1 186 ? -26.354 0.184 9.854 1.00 87.06 186 ARG A O 1
ATOM 1380 N N . SER A 1 187 ? -24.493 -0.570 10.833 1.00 88.12 187 SER A N 1
ATOM 1381 C CA . SER A 1 187 ? -24.680 0.044 12.165 1.00 88.12 187 SER A CA 1
ATOM 1382 C C . SER A 1 187 ? -23.851 1.327 12.386 1.00 88.12 187 SER A C 1
ATOM 1384 O O . SER A 1 187 ? -23.717 1.830 13.501 1.00 88.12 187 SER A O 1
ATOM 1386 N N . GLY A 1 188 ? -23.203 1.838 11.333 1.00 90.12 188 GLY A N 1
ATOM 1387 C CA . GLY A 1 188 ? -22.326 3.012 11.417 1.00 90.12 188 GLY A CA 1
ATOM 1388 C C . GLY A 1 188 ? -20.956 2.765 12.069 1.00 90.12 188 GLY A C 1
ATOM 1389 O O . GLY A 1 188 ? -20.202 3.720 12.250 1.00 90.12 188 GLY A O 1
ATOM 1390 N N . LEU A 1 189 ? -20.594 1.516 12.395 1.00 93.12 189 LEU A N 1
ATOM 1391 C CA . LEU A 1 189 ? -19.291 1.187 12.995 1.00 93.12 189 LEU A CA 1
ATOM 1392 C C . LEU A 1 189 ? -18.098 1.603 12.128 1.00 93.12 189 LEU A C 1
ATOM 1394 O O . LEU A 1 189 ? -17.138 2.155 12.654 1.00 93.12 189 LEU A O 1
ATOM 1398 N N . SER A 1 190 ? -18.171 1.405 10.808 1.00 92.38 190 SER A N 1
ATOM 1399 C CA . SER A 1 190 ? -17.075 1.781 9.907 1.00 92.38 190 SER A CA 1
ATOM 1400 C C . SER A 1 190 ? -16.803 3.284 9.925 1.00 92.38 190 SER A C 1
ATOM 1402 O O . SER A 1 190 ? -15.654 3.699 9.919 1.00 92.38 190 SER A O 1
ATOM 1404 N N . VAL A 1 191 ? -17.857 4.103 9.990 1.00 91.88 191 VAL A N 1
ATOM 1405 C CA . VAL A 1 191 ? -17.730 5.565 10.035 1.00 91.88 191 VAL A CA 1
ATOM 1406 C C . VAL A 1 191 ? -17.092 6.002 11.350 1.00 91.88 191 VAL A C 1
ATOM 1408 O O . VAL A 1 191 ? -16.174 6.809 11.326 1.00 91.88 191 VAL A O 1
ATOM 1411 N N . ALA A 1 192 ? -17.514 5.435 12.483 1.00 94.06 192 ALA A N 1
ATOM 1412 C CA . ALA A 1 192 ? -16.939 5.792 13.780 1.00 94.06 192 ALA A CA 1
ATOM 1413 C C . ALA A 1 192 ? -15.487 5.325 13.951 1.00 94.06 192 ALA A C 1
ATOM 1415 O O . ALA A 1 192 ? -14.688 6.027 14.559 1.00 94.06 192 ALA A O 1
ATOM 1416 N N . LEU A 1 193 ? -15.134 4.161 13.399 1.00 96.69 193 LEU A N 1
ATOM 1417 C CA . LEU A 1 193 ? -13.748 3.698 13.345 1.00 96.69 193 LEU A CA 1
ATOM 1418 C C . LEU A 1 193 ? -12.888 4.617 12.469 1.00 96.69 193 LEU A C 1
ATOM 1420 O O . LEU A 1 193 ? -11.793 4.991 12.872 1.00 96.69 193 LEU A O 1
ATOM 1424 N N . THR A 1 194 ? -13.389 5.022 11.295 1.00 96.19 194 THR A N 1
ATOM 1425 C CA . THR A 1 194 ? -12.699 6.008 10.452 1.00 96.19 194 THR A CA 1
ATOM 1426 C C . THR A 1 194 ? -12.524 7.331 11.188 1.00 96.19 194 THR A C 1
ATOM 1428 O O . THR A 1 194 ? -11.419 7.855 11.199 1.00 96.19 194 THR A O 1
ATOM 1431 N N . ASP A 1 195 ? -13.570 7.850 11.828 1.00 95.69 195 ASP A N 1
ATOM 1432 C CA . ASP A 1 195 ? -13.507 9.092 12.602 1.00 95.69 195 ASP A CA 1
ATOM 1433 C C . ASP A 1 195 ? -12.463 9.024 13.726 1.00 95.69 195 ASP A C 1
ATOM 1435 O O . ASP A 1 195 ? -11.646 9.930 13.865 1.00 95.69 195 ASP A O 1
ATOM 1439 N N . TYR A 1 196 ? -12.418 7.912 14.464 1.00 97.06 196 TYR A N 1
ATOM 1440 C CA . TYR A 1 196 ? -11.383 7.675 15.468 1.00 97.06 196 TYR A CA 1
ATOM 1441 C C . TYR A 1 196 ? -9.973 7.723 14.862 1.00 97.06 196 TYR A C 1
ATOM 1443 O O . TYR A 1 196 ? -9.102 8.415 15.380 1.00 97.06 196 TYR A O 1
ATOM 1451 N N . CYS A 1 197 ? -9.748 7.034 13.738 1.00 98.00 197 CYS A N 1
ATOM 1452 C CA . CYS A 1 197 ? -8.466 7.057 13.033 1.00 98.00 197 CYS A CA 1
ATOM 1453 C C . CYS A 1 197 ? -8.073 8.468 12.563 1.00 98.00 197 CYS A C 1
ATOM 1455 O O . CYS A 1 197 ? -6.897 8.824 12.613 1.00 98.00 197 CYS A O 1
ATOM 1457 N N . LEU A 1 198 ? -9.040 9.264 12.099 1.00 97.56 198 LEU A N 1
ATOM 1458 C CA . LEU A 1 198 ? -8.802 10.636 11.655 1.00 97.56 198 LEU A CA 1
ATOM 1459 C C . LEU A 1 198 ? -8.447 11.562 12.817 1.00 97.56 198 LEU A C 1
ATOM 1461 O O . LEU A 1 198 ? -7.491 12.322 12.696 1.00 97.56 198 LEU A O 1
ATOM 1465 N N . ARG A 1 199 ? -9.172 11.465 13.938 1.00 97.38 199 ARG A N 1
ATOM 1466 C CA . ARG A 1 199 ? -8.853 12.211 15.161 1.00 97.38 199 ARG A CA 1
ATOM 1467 C C . ARG A 1 199 ? -7.480 11.838 15.692 1.00 97.38 199 ARG A C 1
ATOM 1469 O O . ARG A 1 199 ? -6.668 12.724 15.891 1.00 97.38 199 ARG A O 1
ATOM 1476 N N . TYR A 1 200 ? -7.168 10.544 15.770 1.00 97.81 200 TYR A N 1
ATOM 1477 C CA . TYR A 1 200 ? -5.828 10.093 16.146 1.00 97.81 200 TYR A CA 1
ATOM 1478 C C . TYR A 1 200 ? -4.749 10.721 15.250 1.00 97.81 200 TYR A C 1
ATOM 1480 O O . TYR A 1 200 ? -3.754 11.230 15.751 1.00 97.81 200 TYR A O 1
ATOM 1488 N N . ALA A 1 201 ? -4.938 10.741 13.928 1.00 98.19 201 ALA A N 1
ATOM 1489 C CA . ALA A 1 201 ? -3.985 11.384 13.025 1.00 98.19 201 ALA A CA 1
ATOM 1490 C C . ALA A 1 201 ? -3.841 12.898 13.284 1.00 98.19 201 ALA A C 1
ATOM 1492 O O . ALA A 1 201 ? -2.711 13.390 13.334 1.00 98.19 201 ALA A O 1
ATOM 1493 N N . ALA A 1 202 ? -4.956 13.612 13.468 1.00 97.88 202 ALA A N 1
ATOM 1494 C CA . ALA A 1 202 ? -4.980 15.050 13.743 1.00 97.88 202 ALA A CA 1
ATOM 1495 C C . ALA A 1 202 ? -4.336 15.396 15.097 1.00 97.88 202 ALA A C 1
ATOM 1497 O O . ALA A 1 202 ? -3.479 16.273 15.156 1.00 97.88 202 ALA A O 1
ATOM 1498 N N . ASP A 1 203 ? -4.640 14.631 16.149 1.00 97.44 203 ASP A N 1
ATOM 1499 C CA . ASP A 1 203 ? -4.047 14.766 17.488 1.00 97.44 203 ASP A CA 1
ATOM 1500 C C . ASP A 1 203 ? -2.523 14.567 17.459 1.00 97.44 203 ASP A C 1
ATOM 1502 O O . ASP A 1 203 ? -1.789 15.124 18.273 1.00 97.44 203 ASP A O 1
ATOM 1506 N N . HIS A 1 204 ? -2.028 13.800 16.483 1.00 97.44 204 HIS A N 1
ATOM 1507 C CA . HIS A 1 204 ? -0.602 13.614 16.231 1.00 97.44 204 HIS A CA 1
ATOM 1508 C C . HIS A 1 204 ? -0.058 14.591 15.168 1.00 97.44 204 HIS A C 1
ATOM 1510 O O . HIS A 1 204 ? 1.031 14.382 14.638 1.00 97.44 204 HIS A O 1
ATOM 1516 N N . GLY A 1 205 ? -0.778 15.657 14.821 1.00 97.19 205 GLY A N 1
ATOM 1517 C CA . GLY A 1 205 ? -0.301 16.744 13.962 1.00 97.19 205 GLY A CA 1
ATOM 1518 C C . GLY A 1 205 ? -0.312 16.459 12.458 1.00 97.19 205 GLY A C 1
ATOM 1519 O O . GLY A 1 205 ? 0.331 17.181 11.695 1.00 97.19 205 GLY A O 1
ATOM 1520 N N . ARG A 1 206 ? -1.008 15.411 11.995 1.00 97.94 206 ARG A N 1
ATOM 1521 C CA . ARG A 1 206 ? -1.122 15.136 10.553 1.00 97.94 206 ARG A CA 1
ATOM 1522 C C . ARG A 1 206 ? -2.214 16.025 9.973 1.00 97.94 206 ARG A C 1
ATOM 1524 O O . ARG A 1 206 ? -3.293 16.132 10.536 1.00 97.94 206 ARG A O 1
ATOM 1531 N N . SER A 1 207 ? -1.949 16.614 8.812 1.00 97.81 207 SER A N 1
ATOM 1532 C CA . SER A 1 207 ? -2.878 17.510 8.110 1.00 97.81 207 SER A CA 1
ATOM 1533 C C . SER A 1 207 ? -3.611 16.824 6.957 1.00 97.81 207 SER A C 1
ATOM 1535 O O . SER A 1 207 ? -4.521 17.388 6.352 1.00 97.81 207 SER A O 1
ATOM 1537 N N . THR A 1 208 ? -3.205 15.607 6.592 1.00 98.06 208 THR A N 1
ATOM 1538 C CA . THR A 1 208 ? -3.783 14.854 5.477 1.00 98.06 208 THR A CA 1
ATOM 1539 C C . THR A 1 208 ? -3.899 13.378 5.837 1.00 98.06 208 THR A C 1
ATOM 1541 O O . THR A 1 208 ? -2.925 12.764 6.259 1.00 98.06 208 THR A O 1
ATOM 1544 N N . ALA A 1 209 ? -5.065 12.777 5.612 1.00 98.31 209 ALA A N 1
ATOM 1545 C CA . ALA A 1 209 ? -5.260 11.332 5.677 1.00 98.31 209 ALA A CA 1
ATOM 1546 C C . ALA A 1 209 ? -5.591 10.771 4.294 1.00 98.31 209 ALA A C 1
ATOM 1548 O O . ALA A 1 209 ? -6.391 11.354 3.557 1.00 98.31 209 ALA A O 1
ATOM 1549 N N . ARG A 1 210 ? -5.028 9.606 3.959 1.00 98.31 210 ARG A N 1
ATOM 1550 C CA . ARG A 1 210 ? -5.371 8.868 2.737 1.00 98.31 210 ARG A CA 1
ATOM 1551 C C . ARG A 1 210 ? -5.838 7.452 2.999 1.00 98.31 210 ARG A C 1
ATOM 1553 O O . ARG A 1 210 ? -5.500 6.845 4.011 1.00 98.31 210 ARG A O 1
ATOM 1560 N N . VAL A 1 211 ? -6.590 6.928 2.041 1.00 98.19 211 VAL A N 1
ATOM 1561 C CA . VAL A 1 211 ? -6.916 5.507 1.928 1.00 98.19 211 VAL A CA 1
ATOM 1562 C C . VAL A 1 211 ? -6.814 5.065 0.475 1.00 98.19 211 VAL A C 1
ATOM 1564 O O . VAL A 1 211 ? -6.936 5.878 -0.444 1.00 98.19 211 VAL A O 1
ATOM 1567 N N . ILE A 1 212 ? -6.647 3.763 0.270 1.00 97.38 212 ILE A N 1
ATOM 1568 C CA . ILE A 1 212 ? -6.744 3.127 -1.041 1.00 97.38 212 ILE A CA 1
ATOM 1569 C C . ILE A 1 212 ? -7.868 2.089 -1.020 1.00 97.38 212 ILE A C 1
ATOM 1571 O O . ILE A 1 212 ? -7.975 1.297 -0.083 1.00 97.38 212 ILE A O 1
ATOM 1575 N N . ILE A 1 213 ? -8.742 2.110 -2.026 1.00 96.44 213 ILE A N 1
ATOM 1576 C CA . ILE A 1 213 ? -9.916 1.231 -2.096 1.00 96.44 213 ILE A CA 1
ATOM 1577 C C . ILE A 1 213 ? -10.042 0.686 -3.516 1.00 96.44 213 ILE A C 1
ATOM 1579 O O . ILE A 1 213 ? -10.025 1.457 -4.471 1.00 96.44 213 ILE A O 1
ATOM 1583 N N . GLY A 1 214 ? -10.191 -0.633 -3.658 1.00 95.75 214 GLY A N 1
ATOM 1584 C CA . GLY A 1 214 ? -10.422 -1.265 -4.960 1.00 95.75 214 GLY A CA 1
ATOM 1585 C C . GLY A 1 214 ? -11.689 -0.725 -5.628 1.00 95.75 214 GLY A C 1
ATOM 1586 O O . GLY A 1 214 ? -12.705 -0.521 -4.957 1.00 95.75 214 GLY A O 1
ATOM 1587 N N . TRP A 1 215 ? -11.639 -0.500 -6.942 1.00 95.19 215 TRP A N 1
ATOM 1588 C CA . TRP A 1 215 ? -12.735 0.120 -7.702 1.00 95.19 215 TRP A CA 1
ATOM 1589 C C . TRP A 1 215 ? -14.075 -0.628 -7.564 1.00 95.19 215 TRP A C 1
ATOM 1591 O O . TRP A 1 215 ? -15.142 -0.022 -7.618 1.00 95.19 215 TRP A O 1
ATOM 1601 N N . ASN A 1 216 ? -14.015 -1.942 -7.336 1.00 94.62 216 ASN A N 1
ATOM 1602 C CA . ASN A 1 216 ? -15.163 -2.838 -7.209 1.00 94.62 216 ASN A CA 1
ATOM 1603 C C . ASN A 1 216 ? -15.785 -2.872 -5.797 1.00 94.62 216 ASN A C 1
ATOM 1605 O O . ASN A 1 216 ? -16.777 -3.567 -5.581 1.00 94.62 216 ASN A O 1
ATOM 1609 N N . ASN A 1 217 ? -15.249 -2.127 -4.826 1.00 92.25 217 ASN A N 1
ATOM 1610 C CA . ASN A 1 217 ? -15.767 -2.094 -3.458 1.00 92.25 217 ASN A CA 1
ATOM 1611 C C . ASN A 1 217 ? -16.723 -0.908 -3.240 1.00 92.25 217 ASN A C 1
ATOM 1613 O O . ASN A 1 217 ? -16.419 0.044 -2.518 1.00 92.25 217 ASN A O 1
ATOM 1617 N N . ALA A 1 218 ? -17.906 -0.975 -3.858 1.00 92.50 218 ALA A N 1
ATOM 1618 C CA . ALA A 1 218 ? -18.906 0.097 -3.814 1.00 92.50 218 ALA A CA 1
ATOM 1619 C C . ALA A 1 218 ? -19.305 0.507 -2.380 1.00 92.50 218 ALA A C 1
ATOM 1621 O O . ALA A 1 218 ? -19.491 1.691 -2.101 1.00 92.50 218 ALA A O 1
ATOM 1622 N N . ALA A 1 219 ? -19.381 -0.452 -1.449 1.00 89.00 219 ALA A N 1
ATOM 1623 C CA . ALA A 1 219 ? -19.717 -0.179 -0.052 1.00 89.00 219 ALA A CA 1
ATOM 1624 C C . ALA A 1 219 ? -18.643 0.670 0.652 1.00 89.00 219 ALA A C 1
ATOM 1626 O O . ALA A 1 219 ? -18.979 1.646 1.328 1.00 89.00 219 ALA A O 1
ATOM 1627 N N . ALA A 1 220 ? -17.360 0.337 0.476 1.00 92.06 220 ALA A N 1
ATOM 1628 C CA . ALA A 1 220 ? -16.264 1.117 1.048 1.00 92.06 220 ALA A CA 1
ATOM 1629 C C . ALA A 1 220 ? -16.133 2.491 0.376 1.00 92.06 220 ALA A C 1
ATOM 1631 O O . ALA A 1 220 ? -15.946 3.485 1.075 1.00 92.06 220 ALA A O 1
ATOM 1632 N N . LEU A 1 221 ? -16.310 2.568 -0.950 1.00 95.12 221 LEU A N 1
ATOM 1633 C CA . LEU A 1 221 ? -16.308 3.835 -1.691 1.00 95.12 221 LEU A CA 1
ATOM 1634 C C . LEU A 1 221 ? -17.422 4.777 -1.200 1.00 95.12 221 LEU A C 1
ATOM 1636 O O . LEU A 1 221 ? -17.170 5.947 -0.920 1.00 95.12 221 LEU A O 1
ATOM 1640 N N . GLY A 1 222 ? -18.642 4.267 -1.006 1.00 92.25 222 GLY A N 1
ATOM 1641 C CA . GLY A 1 222 ? -19.745 5.060 -0.457 1.00 92.25 222 GLY A CA 1
ATOM 1642 C C . GLY A 1 222 ? -19.544 5.460 1.010 1.00 92.25 222 GLY A C 1
ATOM 1643 O O . GLY A 1 222 ? -19.995 6.524 1.433 1.00 92.25 222 GLY A O 1
ATOM 1644 N N . ALA A 1 223 ? -18.872 4.630 1.814 1.00 91.00 223 ALA A N 1
ATOM 1645 C CA . ALA A 1 223 ? -18.548 4.963 3.200 1.00 91.00 223 ALA A CA 1
ATOM 1646 C C . ALA A 1 223 ? -17.468 6.048 3.301 1.00 91.00 223 ALA A C 1
ATOM 1648 O O . ALA 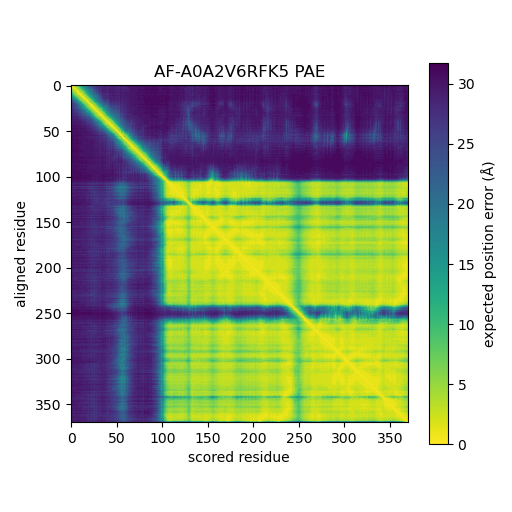A 1 223 ? -17.645 6.996 4.064 1.00 91.00 223 ALA A O 1
ATOM 1649 N N . ILE A 1 224 ? -16.387 5.940 2.521 1.00 94.81 224 ILE A N 1
ATOM 1650 C CA . ILE A 1 224 ? -15.282 6.899 2.583 1.00 94.81 224 ILE A CA 1
ATOM 1651 C C . ILE A 1 224 ? -15.685 8.275 2.038 1.00 94.81 224 ILE A C 1
ATOM 1653 O O . ILE A 1 224 ? -15.308 9.294 2.614 1.00 94.81 224 ILE A O 1
ATOM 1657 N N . ALA A 1 225 ? -16.522 8.315 0.995 1.00 94.19 225 ALA A N 1
ATOM 1658 C CA . ALA A 1 225 ? -17.053 9.564 0.457 1.00 94.19 225 ALA A CA 1
ATOM 1659 C C . ALA A 1 225 ? -17.901 10.310 1.503 1.00 94.19 225 ALA A C 1
ATOM 1661 O O . ALA A 1 225 ? -17.709 11.502 1.728 1.00 94.19 225 ALA A O 1
ATOM 1662 N N . ARG A 1 226 ? -18.782 9.598 2.224 1.00 91.00 226 ARG A N 1
ATOM 1663 C CA . ARG A 1 226 ? -19.562 10.176 3.338 1.00 91.00 226 ARG A CA 1
ATOM 1664 C C . ARG A 1 226 ? -18.700 10.594 4.527 1.00 91.00 226 ARG A C 1
ATOM 1666 O O . ARG A 1 226 ? -19.104 11.469 5.279 1.00 91.00 226 ARG A O 1
ATOM 1673 N N . ALA A 1 227 ? -17.524 9.991 4.690 1.00 91.00 227 ALA A N 1
ATOM 1674 C CA . ALA A 1 227 ? -16.537 10.402 5.683 1.00 91.00 227 ALA A CA 1
ATOM 1675 C C . ALA A 1 227 ? -15.725 11.644 5.253 1.00 91.00 227 ALA A C 1
ATOM 1677 O O . ALA A 1 227 ? -14.735 11.973 5.905 1.00 91.00 227 ALA A O 1
ATOM 1678 N N . GLY A 1 228 ? -16.114 12.329 4.170 1.00 94.25 228 GLY A N 1
ATOM 1679 C CA . GLY A 1 228 ? -15.522 13.597 3.734 1.00 94.25 228 GLY A CA 1
ATOM 1680 C C . GLY A 1 228 ? -14.237 13.455 2.918 1.00 94.25 228 GLY A C 1
ATOM 1681 O O . GLY A 1 228 ? -13.555 14.449 2.678 1.00 94.25 228 GLY A O 1
ATOM 1682 N N . PHE A 1 229 ? -13.880 12.242 2.492 1.00 97.69 229 PHE A N 1
ATOM 1683 C CA . PHE A 1 229 ? -12.754 12.063 1.583 1.00 97.69 229 PHE A CA 1
ATOM 1684 C C . PHE A 1 229 ? -13.159 12.376 0.143 1.00 97.69 229 PHE A C 1
ATOM 1686 O O . PHE A 1 229 ? -14.288 12.124 -0.281 1.00 97.69 229 PHE A O 1
ATOM 1693 N N . ARG A 1 230 ? -12.190 12.836 -0.647 1.00 97.62 230 ARG A N 1
ATOM 1694 C CA . ARG A 1 230 ? -12.313 13.043 -2.092 1.00 97.62 230 ARG A CA 1
ATOM 1695 C C . ARG A 1 230 ? -11.322 12.154 -2.829 1.00 97.62 230 ARG A C 1
ATOM 1697 O O . ARG A 1 230 ? -10.194 11.979 -2.376 1.00 97.62 230 ARG A O 1
ATOM 1704 N N . ARG A 1 231 ? -11.725 11.590 -3.967 1.00 97.06 231 ARG A N 1
ATOM 1705 C CA . ARG A 1 231 ? -10.813 10.830 -4.832 1.00 97.06 231 ARG A CA 1
ATOM 1706 C C . ARG A 1 231 ? -9.782 11.786 -5.437 1.00 97.06 231 ARG A C 1
ATOM 1708 O O . ARG A 1 231 ? -10.168 12.794 -6.019 1.00 97.06 231 ARG A O 1
ATOM 1715 N N . VAL A 1 232 ? -8.499 11.450 -5.311 1.00 96.56 232 VAL A N 1
ATOM 1716 C CA . VAL A 1 232 ? -7.371 12.262 -5.812 1.00 96.56 232 VAL A CA 1
ATOM 1717 C C . VAL A 1 232 ? -6.542 11.554 -6.878 1.00 96.56 232 VAL A C 1
ATOM 1719 O O . VAL A 1 232 ? -5.876 12.219 -7.662 1.00 96.56 232 VAL A O 1
ATOM 1722 N N . ALA A 1 233 ? -6.584 10.220 -6.938 1.00 94.56 233 ALA A N 1
ATOM 1723 C CA . ALA A 1 233 ? -5.864 9.453 -7.949 1.00 94.56 233 ALA A CA 1
ATOM 1724 C C . ALA A 1 233 ? -6.494 8.074 -8.192 1.00 94.56 233 ALA A C 1
ATOM 1726 O O . ALA A 1 233 ? -7.344 7.605 -7.425 1.00 94.56 233 ALA A O 1
ATOM 1727 N N . SER A 1 234 ? -6.020 7.424 -9.253 1.00 94.62 234 SER A N 1
ATOM 1728 C CA . SER A 1 234 ? -6.172 5.992 -9.503 1.00 94.62 234 SER A CA 1
ATOM 1729 C C . SER A 1 234 ? -4.812 5.337 -9.641 1.00 94.62 234 SER A C 1
ATOM 1731 O O . SER A 1 234 ? -3.919 5.887 -10.288 1.00 94.62 234 SER A O 1
ATOM 1733 N N . MET A 1 235 ? -4.674 4.150 -9.060 1.00 95.31 235 MET A N 1
ATOM 1734 C CA . MET A 1 235 ? -3.493 3.312 -9.196 1.00 95.31 235 MET A CA 1
ATOM 1735 C C . MET A 1 235 ? -3.894 1.914 -9.642 1.00 95.31 235 MET A C 1
ATOM 1737 O O . MET A 1 235 ? -4.801 1.317 -9.068 1.00 95.31 235 MET A O 1
ATOM 1741 N N . THR A 1 236 ? -3.207 1.382 -10.644 1.00 96.38 236 THR A N 1
ATOM 1742 C CA . THR A 1 236 ? -3.446 0.024 -11.135 1.00 96.38 236 THR A CA 1
ATOM 1743 C C . THR A 1 236 ? -2.364 -0.899 -10.593 1.00 96.38 236 THR A C 1
ATOM 1745 O O . THR A 1 236 ? -1.182 -0.548 -10.612 1.00 96.38 236 THR A O 1
ATOM 1748 N N . LEU A 1 237 ? -2.772 -2.063 -10.081 1.00 96.69 237 LEU A N 1
ATOM 1749 C CA . LEU A 1 237 ? -1.848 -3.134 -9.733 1.00 96.69 237 LEU A CA 1
ATOM 1750 C C . LEU A 1 237 ? -1.411 -3.859 -11.007 1.00 96.69 237 LEU A C 1
ATOM 1752 O O . LEU A 1 237 ? -2.245 -4.273 -11.803 1.00 9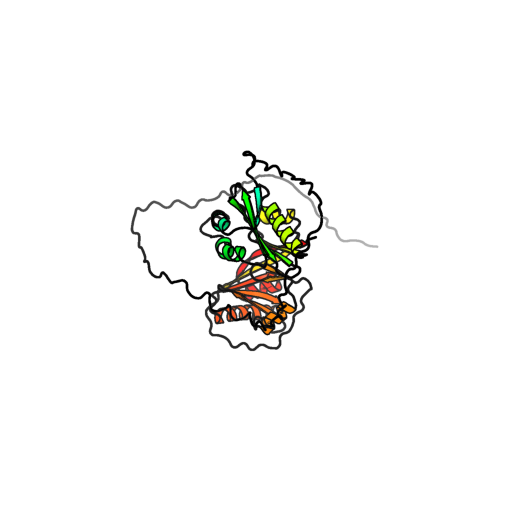6.69 237 LEU A O 1
ATOM 1756 N N . TRP A 1 238 ? -0.114 -4.072 -11.145 1.00 97.12 238 TRP A N 1
ATOM 1757 C CA . TRP A 1 238 ? 0.520 -4.824 -12.215 1.00 97.12 238 TRP A CA 1
ATOM 1758 C C . TRP A 1 238 ? 1.402 -5.901 -11.605 1.00 97.12 238 TRP A C 1
ATOM 1760 O O . TRP A 1 238 ? 2.049 -5.671 -10.580 1.00 97.12 238 TRP A O 1
ATOM 1770 N N . GLU A 1 239 ? 1.461 -7.066 -12.236 1.00 96.69 239 GLU A N 1
ATOM 1771 C CA . GLU A 1 239 ? 2.304 -8.166 -11.775 1.00 96.69 239 GLU A CA 1
ATOM 1772 C C . GLU A 1 239 ? 2.979 -8.860 -12.951 1.00 96.69 239 GLU A C 1
ATOM 1774 O O . GLU A 1 239 ? 2.371 -9.079 -13.996 1.00 96.69 239 GLU A O 1
ATOM 1779 N N . ARG A 1 240 ? 4.242 -9.232 -12.764 1.00 96.00 240 ARG A N 1
ATOM 1780 C CA . ARG A 1 240 ? 4.988 -10.078 -13.685 1.00 96.00 240 ARG A CA 1
ATOM 1781 C C . ARG A 1 240 ? 5.651 -11.210 -12.909 1.00 96.00 240 ARG A C 1
ATOM 1783 O O . ARG A 1 240 ? 6.363 -10.951 -11.937 1.00 96.00 240 ARG A O 1
ATOM 1790 N N . ALA A 1 241 ? 5.429 -12.446 -13.353 1.00 95.00 241 ALA A N 1
ATOM 1791 C CA . ALA A 1 241 ? 6.187 -13.601 -12.884 1.00 95.00 241 ALA A CA 1
ATOM 1792 C C . ALA A 1 241 ? 7.657 -13.464 -13.304 1.00 95.00 241 ALA A C 1
ATOM 1794 O O . ALA A 1 241 ? 7.964 -12.956 -14.387 1.00 95.00 241 ALA A O 1
ATOM 1795 N N . VAL A 1 242 ? 8.558 -13.872 -12.420 1.00 93.25 242 VAL A N 1
ATOM 1796 C CA . VAL A 1 242 ? 9.999 -13.719 -12.597 1.00 93.25 242 VAL A CA 1
ATOM 1797 C C . VAL A 1 242 ? 10.623 -15.100 -12.685 1.00 93.25 242 VAL A C 1
ATOM 1799 O O . VAL A 1 242 ? 10.477 -15.905 -11.770 1.00 93.25 242 VAL A O 1
ATOM 1802 N N . GLU A 1 243 ? 11.360 -15.337 -13.764 1.00 82.06 243 GLU A N 1
ATOM 1803 C CA . GLU A 1 243 ? 12.232 -16.501 -13.861 1.00 82.06 243 GLU A CA 1
ATOM 1804 C C . GLU A 1 243 ? 13.539 -16.230 -13.099 1.00 82.06 243 GLU A C 1
ATOM 1806 O O . GLU A 1 243 ? 14.083 -15.120 -13.208 1.00 82.06 243 GLU A O 1
ATOM 1811 N N . PRO A 1 244 ? 14.070 -17.207 -12.341 1.00 72.44 244 PRO A N 1
ATOM 1812 C CA . PRO A 1 244 ? 15.369 -17.076 -11.699 1.00 72.44 244 PRO A CA 1
ATOM 1813 C C . PRO A 1 244 ? 16.445 -16.756 -12.740 1.00 72.44 244 PRO A C 1
ATOM 1815 O O . PRO A 1 244 ? 16.611 -17.472 -13.727 1.00 72.44 244 PRO A O 1
ATOM 1818 N N . ALA A 1 245 ? 17.187 -15.674 -12.519 1.00 68.69 245 ALA A N 1
ATOM 1819 C CA . ALA A 1 245 ? 18.230 -15.227 -13.431 1.00 68.69 245 ALA A CA 1
ATOM 1820 C C . ALA A 1 245 ? 19.528 -14.986 -12.665 1.00 68.69 245 ALA A C 1
ATOM 1822 O O . ALA A 1 245 ? 19.515 -14.504 -11.530 1.00 68.69 245 ALA A O 1
ATOM 1823 N N . ALA A 1 246 ? 20.657 -15.292 -13.308 1.00 59.78 246 ALA A N 1
ATOM 1824 C CA . ALA A 1 246 ? 21.963 -14.911 -12.791 1.00 59.78 246 ALA A CA 1
ATOM 1825 C C . ALA A 1 246 ? 22.028 -13.380 -12.617 1.00 59.78 246 ALA A C 1
ATOM 1827 O O . ALA A 1 246 ? 21.445 -12.645 -13.424 1.00 59.78 246 ALA A O 1
ATOM 1828 N N . PRO A 1 247 ? 22.721 -12.876 -11.584 1.00 57.09 247 PRO A N 1
ATOM 1829 C CA . PRO A 1 247 ? 22.836 -11.444 -11.358 1.00 57.09 247 PRO A CA 1
ATOM 1830 C C . PRO A 1 247 ? 23.503 -10.772 -12.563 1.00 57.09 247 PRO A C 1
ATOM 1832 O O . PRO A 1 247 ? 24.676 -11.001 -12.849 1.00 57.09 247 PRO A O 1
ATOM 1835 N N . ALA A 1 248 ? 22.754 -9.929 -13.273 1.00 55.59 248 ALA A N 1
ATOM 1836 C CA . ALA A 1 248 ? 23.318 -9.067 -14.302 1.00 55.59 248 ALA A CA 1
ATOM 1837 C C . ALA A 1 248 ? 24.027 -7.874 -13.640 1.00 55.59 248 ALA A C 1
ATOM 1839 O O . ALA A 1 248 ? 23.485 -7.248 -12.724 1.00 55.59 248 ALA A O 1
ATOM 1840 N N . GLY A 1 249 ? 25.240 -7.562 -14.105 1.00 44.91 249 GLY A N 1
ATOM 1841 C CA . GLY A 1 249 ? 26.008 -6.403 -13.654 1.00 44.91 249 GLY A CA 1
ATOM 1842 C C . GLY A 1 249 ? 25.261 -5.098 -13.937 1.00 44.91 249 GLY A C 1
ATOM 1843 O O . GLY A 1 249 ? 24.850 -4.839 -15.067 1.00 44.91 249 GLY A O 1
ATOM 1844 N N . GLY A 1 250 ? 25.066 -4.285 -12.899 1.00 45.91 250 GLY A N 1
ATOM 1845 C CA . GLY A 1 250 ? 24.428 -2.977 -13.002 1.00 45.91 250 GLY A CA 1
ATOM 1846 C C . GLY A 1 250 ? 25.435 -1.914 -13.421 1.00 45.91 250 GLY A C 1
ATOM 1847 O O . GLY A 1 250 ? 26.117 -1.350 -12.572 1.00 45.91 250 GLY A O 1
ATOM 1848 N N . GLY A 1 251 ? 25.526 -1.641 -14.720 1.00 37.78 251 GLY A N 1
ATOM 1849 C CA . GLY A 1 251 ? 26.078 -0.383 -15.217 1.00 37.78 251 GLY A CA 1
ATOM 1850 C C . GLY A 1 251 ? 24.976 0.669 -15.175 1.00 37.78 251 GLY A C 1
ATOM 1851 O O . GLY A 1 251 ? 23.961 0.507 -15.849 1.00 37.78 251 GLY A O 1
ATOM 1852 N N . GLY A 1 252 ? 25.134 1.681 -14.327 1.00 49.00 252 GLY A N 1
ATOM 1853 C CA . GLY A 1 252 ? 24.228 2.819 -14.256 1.00 49.00 252 GLY A CA 1
ATOM 1854 C C . GLY A 1 252 ? 24.908 4.061 -14.806 1.00 49.00 252 GLY A C 1
ATOM 1855 O O . GLY A 1 252 ? 25.829 4.592 -14.190 1.00 49.00 252 GLY A O 1
ATOM 1856 N N . ASP A 1 253 ? 24.426 4.520 -15.950 1.00 53.62 253 ASP A N 1
ATOM 1857 C CA . ASP A 1 253 ? 24.604 5.875 -16.451 1.00 53.62 253 ASP A CA 1
ATOM 1858 C C . ASP A 1 253 ? 24.048 6.846 -15.389 1.00 53.62 253 ASP A C 1
ATOM 1860 O O . ASP A 1 253 ? 23.118 6.498 -14.652 1.00 53.62 253 ASP A O 1
ATOM 1864 N N . GLY A 1 254 ? 24.633 8.044 -15.268 1.00 57.25 254 GLY A N 1
ATOM 1865 C CA . GLY A 1 254 ? 24.247 9.027 -14.247 1.00 57.25 254 GLY A CA 1
ATOM 1866 C C . GLY A 1 254 ? 22.730 9.207 -14.152 1.00 57.25 254 GLY A C 1
ATOM 1867 O O . GLY A 1 254 ? 22.035 9.099 -15.152 1.00 57.25 254 GLY A O 1
ATOM 1868 N N . HIS A 1 255 ? 22.208 9.448 -12.949 1.00 67.12 255 HIS A N 1
ATOM 1869 C CA . HIS A 1 255 ? 20.771 9.400 -12.673 1.00 67.12 255 HIS A CA 1
ATOM 1870 C C . HIS A 1 255 ? 20.060 10.720 -13.035 1.00 67.12 255 HIS A C 1
ATOM 1872 O O . HIS A 1 255 ? 20.059 11.642 -12.212 1.00 67.12 255 HIS A O 1
ATOM 1878 N N . PRO A 1 256 ? 19.423 10.866 -14.218 1.00 68.75 256 PRO A N 1
ATOM 1879 C CA . PRO A 1 256 ? 18.555 12.004 -14.468 1.00 68.75 256 PRO A CA 1
ATOM 1880 C C . PRO A 1 256 ? 17.387 11.981 -13.480 1.00 68.75 256 PRO A C 1
ATOM 1882 O O . PRO A 1 256 ? 16.796 10.933 -13.213 1.00 68.75 256 PRO A O 1
ATOM 1885 N N . ARG A 1 257 ? 17.025 13.154 -12.958 1.00 74.62 257 ARG A N 1
ATOM 1886 C CA . ARG A 1 257 ? 15.748 13.353 -12.270 1.00 74.62 257 ARG A CA 1
ATOM 1887 C C . ARG A 1 257 ? 14.712 13.754 -13.322 1.00 74.62 257 ARG A C 1
ATOM 1889 O O . ARG A 1 257 ? 14.714 14.918 -13.726 1.00 74.62 257 ARG A O 1
ATOM 1896 N N . PRO A 1 258 ? 13.863 12.830 -13.813 1.00 79.50 258 PRO A N 1
ATOM 1897 C CA . PRO A 1 258 ? 12.780 13.223 -14.700 1.00 79.50 258 PRO A CA 1
ATOM 1898 C C . PRO A 1 258 ? 11.857 14.216 -13.976 1.00 79.50 258 PRO A C 1
ATOM 1900 O O . PRO A 1 258 ? 11.753 14.173 -12.744 1.00 79.50 258 PRO A O 1
ATOM 1903 N N . PRO A 1 259 ? 11.184 15.116 -14.713 1.00 78.50 259 PRO A N 1
ATOM 1904 C CA . PRO A 1 259 ? 10.281 16.085 -14.112 1.00 78.50 259 PRO A CA 1
ATOM 1905 C C . PRO A 1 259 ? 9.190 15.376 -13.302 1.00 78.50 259 PRO A C 1
ATOM 1907 O O . PRO A 1 259 ? 8.541 14.445 -13.780 1.00 78.50 259 PRO A O 1
ATOM 1910 N N . ARG A 1 260 ? 8.988 15.845 -12.070 1.00 85.81 260 ARG A N 1
ATOM 1911 C CA . ARG A 1 260 ? 7.981 15.348 -11.131 1.00 85.81 260 ARG A CA 1
ATOM 1912 C C . ARG A 1 260 ? 7.099 16.519 -10.692 1.00 85.81 260 ARG A C 1
ATOM 1914 O O . ARG A 1 260 ? 7.599 17.407 -10.001 1.00 85.81 260 ARG A O 1
ATOM 1921 N N . PRO A 1 261 ? 5.806 16.543 -11.053 1.00 84.12 261 PRO A N 1
ATOM 1922 C CA . PRO A 1 261 ? 4.877 17.534 -10.522 1.00 84.12 261 PRO A CA 1
ATOM 1923 C C . PRO A 1 261 ? 4.796 17.476 -8.988 1.00 84.12 261 PRO A C 1
ATOM 1925 O O . PRO A 1 261 ? 4.845 16.393 -8.394 1.00 84.12 261 PRO A O 1
ATOM 1928 N N . LEU A 1 262 ? 4.636 18.632 -8.339 1.00 85.00 262 LEU A N 1
ATOM 1929 C CA . LEU A 1 262 ? 4.358 18.699 -6.900 1.00 85.00 262 LEU A CA 1
ATOM 1930 C C . LEU A 1 262 ? 3.090 17.888 -6.571 1.00 85.00 262 LEU A C 1
ATOM 1932 O O . LEU A 1 262 ? 2.149 17.879 -7.365 1.00 85.00 262 LEU A O 1
ATOM 1936 N N . GLY A 1 263 ? 3.056 17.189 -5.432 1.00 89.38 263 GLY A N 1
ATOM 1937 C CA . GLY A 1 263 ? 1.928 16.321 -5.083 1.00 89.38 263 GLY A CA 1
ATOM 1938 C C . GLY A 1 263 ? 1.900 14.973 -5.812 1.00 89.38 263 GLY A C 1
AT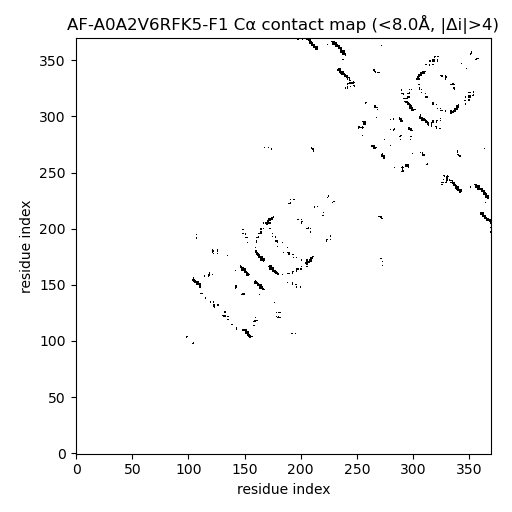OM 1939 O O . GLY A 1 263 ? 0.923 14.237 -5.682 1.00 89.38 263 GLY A O 1
ATOM 1940 N N . THR A 1 264 ? 2.950 14.615 -6.567 1.00 93.44 264 THR A N 1
ATOM 1941 C CA . THR A 1 264 ? 3.070 13.271 -7.162 1.00 93.44 264 THR A CA 1
ATOM 1942 C C . THR A 1 264 ? 2.970 12.207 -6.074 1.00 93.44 264 THR A C 1
ATOM 1944 O O . THR A 1 264 ? 3.761 12.201 -5.134 1.00 93.44 264 THR A O 1
ATOM 1947 N N . LEU A 1 265 ? 2.023 11.283 -6.221 1.00 94.56 265 LEU A N 1
ATOM 1948 C CA . LEU A 1 265 ? 1.827 10.173 -5.295 1.00 94.56 265 LEU A CA 1
ATOM 1949 C C . LEU A 1 265 ? 2.592 8.930 -5.754 1.00 94.56 265 LEU A C 1
ATOM 1951 O O . LEU A 1 265 ? 2.680 8.645 -6.948 1.00 94.56 265 LEU A O 1
ATOM 1955 N N . TRP A 1 266 ? 3.083 8.148 -4.796 1.00 94.31 266 TRP A N 1
ATOM 1956 C CA . TRP A 1 266 ? 3.690 6.842 -5.050 1.00 94.31 266 TRP A CA 1
ATOM 1957 C C . TRP A 1 266 ? 3.253 5.809 -4.014 1.00 94.31 266 TRP A C 1
ATOM 1959 O O . TRP A 1 266 ? 2.804 6.147 -2.911 1.00 94.31 266 TRP A O 1
ATOM 1969 N N . ALA A 1 267 ? 3.369 4.538 -4.391 1.00 92.81 267 ALA A N 1
ATOM 1970 C CA . ALA A 1 267 ? 3.001 3.422 -3.541 1.00 92.81 267 ALA A CA 1
ATOM 1971 C C . ALA A 1 267 ? 4.188 2.965 -2.683 1.00 92.81 267 ALA A C 1
ATOM 1973 O O . ALA A 1 267 ? 5.221 2.502 -3.167 1.00 92.81 267 ALA A O 1
ATOM 1974 N N . VAL A 1 268 ? 4.009 3.021 -1.369 1.00 90.19 268 VAL A N 1
ATOM 1975 C CA . VAL A 1 268 ? 4.906 2.450 -0.368 1.00 90.19 268 VAL A CA 1
ATOM 1976 C C . VAL A 1 268 ? 4.273 1.140 0.116 1.00 90.19 268 VAL A C 1
ATOM 1978 O O . VAL A 1 268 ? 3.703 1.049 1.202 1.00 90.19 268 VAL A O 1
ATOM 1981 N N . GLY A 1 269 ? 4.368 0.098 -0.717 1.00 86.44 269 GLY A N 1
ATOM 1982 C CA . GLY A 1 269 ? 3.623 -1.147 -0.525 1.00 86.44 269 GLY A CA 1
ATOM 1983 C C . GLY A 1 269 ? 2.163 -0.897 -0.888 1.00 86.44 269 GLY A C 1
ATOM 1984 O O . GLY A 1 269 ? 1.885 -0.399 -1.970 1.00 86.44 269 GLY A O 1
ATOM 1985 N N . TRP A 1 270 ? 1.239 -1.161 0.036 1.00 91.00 270 TRP A N 1
ATOM 1986 C CA . TRP A 1 270 ? -0.182 -0.822 -0.138 1.00 91.00 270 TRP A CA 1
ATOM 1987 C C . TRP A 1 270 ? -0.560 0.584 0.349 1.00 91.00 270 TRP A C 1
ATOM 1989 O O . TRP A 1 270 ? -1.712 0.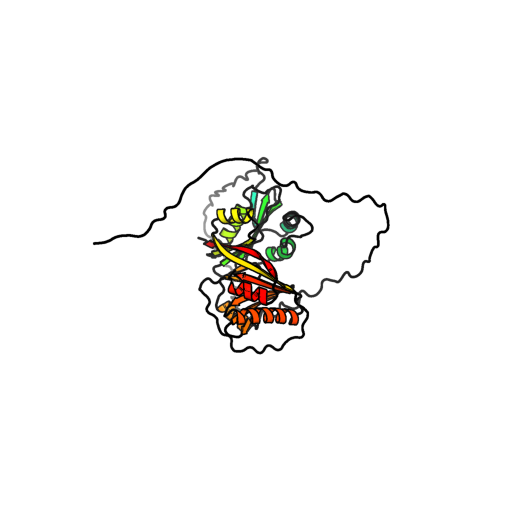988 0.225 1.00 91.00 270 TRP A O 1
ATOM 1999 N N . MET A 1 271 ? 0.381 1.331 0.926 1.00 94.44 271 MET A N 1
ATOM 2000 C CA . MET A 1 271 ? 0.148 2.707 1.370 1.00 94.44 271 MET A CA 1
ATOM 2001 C C . MET A 1 271 ? 0.502 3.683 0.257 1.00 94.44 271 MET A C 1
ATOM 2003 O O . MET A 1 271 ? 1.448 3.448 -0.486 1.00 94.44 271 MET A O 1
ATOM 2007 N N . VAL A 1 272 ? -0.216 4.799 0.171 1.00 95.75 272 VAL A N 1
ATOM 2008 C CA . VAL A 1 272 ? 0.031 5.842 -0.831 1.00 95.75 272 VAL A CA 1
ATOM 2009 C C . VAL A 1 272 ? 0.285 7.166 -0.133 1.00 95.75 272 VAL A C 1
ATOM 2011 O O . VAL A 1 272 ? -0.520 7.603 0.695 1.00 95.75 272 VAL A O 1
ATOM 2014 N N . ARG A 1 273 ? 1.396 7.810 -0.488 1.00 95.56 273 ARG A N 1
ATOM 2015 C CA . ARG A 1 273 ? 1.763 9.141 0.001 1.00 95.56 273 ARG A CA 1
ATOM 2016 C C . ARG A 1 273 ? 2.443 9.967 -1.075 1.00 95.56 273 ARG A C 1
ATOM 2018 O O . ARG A 1 273 ? 2.742 9.446 -2.149 1.00 95.56 273 ARG A O 1
ATOM 2025 N N . GLU A 1 274 ? 2.688 11.234 -0.781 1.00 95.94 274 GLU A N 1
ATOM 2026 C CA . GLU A 1 274 ? 3.485 12.087 -1.648 1.00 95.94 274 GLU A CA 1
ATOM 2027 C C . GLU A 1 274 ? 4.924 11.561 -1.761 1.00 95.94 274 GLU A C 1
ATOM 2029 O O . GLU A 1 274 ? 5.529 11.103 -0.786 1.00 95.94 274 GLU A O 1
ATOM 2034 N N . LEU A 1 275 ? 5.447 11.574 -2.986 1.00 94.94 275 LEU A N 1
ATOM 2035 C CA . LEU A 1 275 ? 6.835 11.280 -3.307 1.00 94.94 275 LEU A CA 1
ATOM 2036 C C . LEU A 1 275 ? 7.665 12.549 -3.121 1.00 94.94 275 LEU A C 1
ATOM 2038 O O . LEU A 1 275 ? 7.398 13.562 -3.767 1.00 94.94 275 LEU A O 1
ATOM 2042 N N . THR A 1 276 ? 8.694 12.477 -2.282 1.00 93.50 276 THR A N 1
ATOM 2043 C CA . THR A 1 276 ? 9.588 13.605 -1.997 1.00 93.50 276 THR A CA 1
ATOM 2044 C C . THR A 1 276 ? 10.947 13.426 -2.668 1.00 93.50 276 THR A C 1
ATOM 2046 O O . THR A 1 276 ? 11.340 12.315 -3.029 1.00 93.50 276 THR A O 1
ATOM 2049 N N . ASP A 1 277 ? 11.709 14.511 -2.788 1.00 91.69 277 ASP A N 1
ATOM 2050 C CA . ASP A 1 277 ? 13.087 14.431 -3.285 1.00 91.69 277 ASP A CA 1
ATOM 2051 C C . ASP A 1 277 ? 13.974 13.607 -2.339 1.00 91.69 277 ASP A C 1
ATOM 2053 O O . ASP A 1 277 ? 14.830 12.857 -2.798 1.00 91.69 277 ASP A O 1
ATOM 2057 N N . ALA A 1 278 ? 13.702 13.652 -1.029 1.00 92.50 278 ALA A N 1
ATOM 2058 C CA . ALA A 1 278 ? 14.395 12.832 -0.040 1.00 92.50 278 ALA A CA 1
ATOM 2059 C C . ALA A 1 278 ? 14.186 11.325 -0.273 1.00 92.50 278 ALA A C 1
ATOM 2061 O O . ALA A 1 278 ? 15.110 10.540 -0.055 1.00 92.50 278 ALA A O 1
ATOM 2062 N N . ASP A 1 279 ? 13.005 10.917 -0.752 1.00 93.56 279 ASP A N 1
ATOM 2063 C CA . ASP A 1 279 ? 12.737 9.524 -1.123 1.00 93.56 279 ASP A CA 1
ATOM 2064 C C . ASP A 1 279 ? 13.531 9.108 -2.353 1.00 93.56 279 ASP A C 1
ATOM 2066 O O . ASP A 1 279 ? 14.129 8.035 -2.370 1.00 93.56 279 ASP A O 1
ATOM 2070 N N . ILE A 1 280 ? 13.551 9.961 -3.380 1.00 92.94 280 ILE A N 1
ATOM 2071 C CA . ILE A 1 280 ? 14.336 9.720 -4.592 1.00 92.94 280 ILE A CA 1
ATOM 2072 C C . ILE A 1 280 ? 15.815 9.587 -4.217 1.00 92.94 280 ILE A C 1
ATOM 2074 O O . ILE A 1 280 ? 16.459 8.610 -4.593 1.00 92.94 280 ILE A O 1
ATOM 2078 N N . ASP A 1 281 ? 16.331 10.514 -3.413 1.00 92.00 281 ASP A N 1
ATOM 2079 C CA . ASP A 1 281 ? 17.727 10.530 -2.982 1.00 92.00 281 ASP A CA 1
ATOM 2080 C C . ASP A 1 281 ? 18.093 9.339 -2.114 1.00 92.00 281 ASP A C 1
ATOM 2082 O O . ASP A 1 281 ? 19.185 8.788 -2.244 1.00 92.00 281 ASP A O 1
ATOM 2086 N N . GLU A 1 282 ? 17.195 8.907 -1.232 1.00 93.50 282 GLU A N 1
ATOM 2087 C CA . GLU A 1 282 ? 17.408 7.691 -0.459 1.00 93.50 282 GLU A CA 1
ATOM 2088 C C . GLU A 1 282 ? 17.444 6.449 -1.347 1.00 93.50 282 GLU A C 1
ATOM 2090 O O . GLU A 1 282 ? 18.336 5.618 -1.164 1.00 93.50 282 GLU A O 1
ATOM 2095 N N . ARG A 1 283 ? 16.567 6.336 -2.347 1.00 93.50 283 ARG A N 1
ATOM 2096 C CA . ARG A 1 283 ? 16.565 5.192 -3.271 1.00 93.50 283 ARG A CA 1
ATOM 2097 C C . ARG A 1 283 ? 17.793 5.179 -4.171 1.00 93.50 283 ARG A C 1
ATOM 2099 O O . ARG A 1 283 ? 18.384 4.118 -4.351 1.00 93.50 283 ARG A O 1
ATOM 2106 N N . LEU A 1 284 ? 18.220 6.340 -4.665 1.00 91.75 284 LEU A N 1
ATOM 2107 C CA . LEU A 1 284 ? 19.466 6.494 -5.417 1.00 91.75 284 LEU A CA 1
ATOM 2108 C C . LEU A 1 284 ? 20.672 6.071 -4.569 1.00 91.75 284 LEU A C 1
ATOM 2110 O O . LEU A 1 284 ? 21.433 5.193 -4.966 1.00 91.75 284 LEU A O 1
ATOM 2114 N N . ARG A 1 285 ? 20.801 6.623 -3.358 1.00 92.88 285 ARG A N 1
ATOM 2115 C CA . ARG A 1 285 ? 21.926 6.343 -2.451 1.00 92.88 285 ARG A CA 1
ATOM 2116 C C . ARG A 1 285 ? 21.975 4.890 -1.980 1.00 92.88 285 ARG A C 1
ATOM 2118 O O . ARG A 1 285 ? 23.055 4.360 -1.749 1.00 92.88 285 ARG A O 1
ATOM 2125 N N . SER A 1 286 ? 20.817 4.258 -1.805 1.00 93.31 286 SER A N 1
ATOM 2126 C CA . SER A 1 286 ? 20.709 2.867 -1.348 1.00 93.31 286 SER A CA 1
ATOM 2127 C C . SER A 1 286 ? 20.791 1.833 -2.477 1.00 93.31 286 SER A C 1
ATOM 2129 O O . SER A 1 286 ? 20.730 0.636 -2.201 1.00 93.31 286 SER A O 1
ATOM 2131 N N . GLY A 1 287 ? 20.925 2.260 -3.739 1.00 92.56 287 GLY A N 1
ATOM 2132 C CA . GLY A 1 287 ? 20.954 1.353 -4.892 1.00 92.56 287 GLY A CA 1
ATOM 2133 C C . GLY A 1 287 ? 19.596 0.711 -5.210 1.00 92.56 287 GLY A C 1
ATOM 2134 O O . GLY A 1 287 ? 19.531 -0.315 -5.889 1.00 92.56 287 GLY A O 1
ATOM 2135 N N . TRP A 1 288 ? 18.507 1.308 -4.721 1.00 95.00 288 TRP A N 1
ATOM 2136 C CA . TRP A 1 288 ? 17.119 0.916 -4.984 1.00 95.00 288 TRP A CA 1
ATOM 2137 C C . TRP A 1 288 ? 16.446 1.822 -6.018 1.00 95.00 288 TRP A C 1
ATOM 2139 O O . TRP A 1 288 ? 15.224 1.957 -6.049 1.00 95.00 288 TRP A O 1
ATOM 2149 N N . ALA A 1 289 ? 17.243 2.434 -6.884 1.00 94.81 289 ALA A N 1
ATOM 2150 C CA . ALA A 1 289 ? 16.778 3.164 -8.045 1.00 94.81 289 ALA A CA 1
ATOM 2151 C C . ALA A 1 289 ? 17.506 2.666 -9.295 1.00 94.81 289 ALA A C 1
ATOM 2153 O O . ALA A 1 289 ? 18.685 2.321 -9.246 1.00 94.81 289 ALA A O 1
ATOM 2154 N N . LEU A 1 290 ? 16.793 2.640 -10.416 1.00 93.81 290 LEU A N 1
ATOM 2155 C CA . LEU A 1 290 ? 17.344 2.347 -11.734 1.00 93.81 290 LEU A CA 1
ATOM 2156 C C . LEU A 1 290 ? 17.132 3.572 -12.614 1.00 93.81 290 LEU A C 1
ATOM 2158 O O . LEU A 1 290 ? 16.024 4.103 -12.656 1.00 93.81 290 LEU A O 1
ATOM 2162 N N . ALA A 1 291 ? 18.167 3.998 -13.326 1.00 92.62 291 ALA A N 1
ATOM 2163 C CA . ALA A 1 291 ? 18.075 5.093 -14.280 1.00 92.62 291 ALA A CA 1
ATOM 2164 C C . ALA A 1 291 ? 18.558 4.625 -15.649 1.00 92.62 291 ALA A C 1
ATOM 2166 O O . ALA A 1 291 ? 19.481 3.816 -15.732 1.00 92.62 291 ALA A O 1
ATOM 2167 N N . ARG A 1 292 ? 17.887 5.084 -16.706 1.00 90.12 292 ARG A N 1
ATOM 2168 C CA . ARG A 1 292 ? 18.211 4.726 -18.090 1.00 90.12 292 ARG A CA 1
ATOM 2169 C C . ARG A 1 292 ? 17.521 5.673 -19.056 1.00 90.12 292 ARG A C 1
ATOM 2171 O O . ARG A 1 292 ? 16.329 5.910 -18.892 1.00 90.12 292 ARG A O 1
ATOM 2178 N N . ASP A 1 293 ? 18.236 6.165 -20.067 1.00 89.31 293 ASP A N 1
ATOM 2179 C CA . ASP A 1 293 ? 17.664 6.900 -21.208 1.00 89.31 293 ASP A CA 1
ATOM 2180 C C . ASP A 1 293 ? 16.699 8.043 -20.799 1.00 89.31 293 ASP A C 1
ATOM 2182 O O . ASP A 1 293 ? 15.624 8.223 -21.374 1.00 89.31 293 ASP A O 1
ATOM 2186 N N . GLY A 1 294 ? 17.041 8.803 -19.748 1.00 88.56 294 GLY A N 1
ATOM 2187 C CA . GLY A 1 294 ? 16.195 9.894 -19.232 1.00 88.56 294 GLY A CA 1
ATOM 2188 C C . GLY A 1 294 ? 15.042 9.460 -18.313 1.00 88.56 294 GLY A C 1
ATOM 2189 O O . GLY A 1 294 ? 14.271 10.308 -17.864 1.00 88.56 294 GLY A O 1
ATOM 2190 N N . GLY A 1 295 ? 14.899 8.164 -18.034 1.00 92.12 295 GLY A N 1
ATOM 2191 C CA . GLY A 1 295 ? 13.924 7.610 -17.099 1.00 92.12 295 GLY A CA 1
ATOM 2192 C C . GLY A 1 295 ? 14.513 7.228 -15.746 1.00 92.12 295 GLY A C 1
ATOM 2193 O O . GLY A 1 295 ? 15.717 7.003 -15.608 1.00 92.12 295 GLY A O 1
ATOM 2194 N N . LEU A 1 296 ? 13.627 7.115 -14.757 1.00 94.06 296 LEU A N 1
ATOM 2195 C CA . LEU A 1 296 ? 13.938 6.722 -13.386 1.00 94.06 296 LEU A CA 1
ATOM 2196 C C . LEU A 1 296 ? 12.858 5.771 -12.857 1.00 94.06 296 LEU A C 1
ATOM 2198 O O . LEU A 1 296 ? 11.662 6.033 -12.988 1.00 94.06 296 LEU A O 1
ATOM 2202 N N . ALA A 1 297 ? 13.291 4.679 -12.236 1.00 94.75 297 ALA A N 1
ATOM 2203 C CA . ALA A 1 297 ? 12.444 3.736 -11.522 1.00 94.75 297 ALA A CA 1
ATOM 2204 C C . ALA A 1 297 ? 12.895 3.633 -10.067 1.00 94.75 297 ALA A C 1
ATOM 2206 O O . ALA A 1 297 ? 14.082 3.443 -9.803 1.00 94.75 297 ALA A O 1
ATOM 2207 N N . LEU A 1 298 ? 11.951 3.715 -9.131 1.00 95.31 298 LEU A N 1
ATOM 2208 C CA . LEU A 1 298 ? 12.206 3.472 -7.712 1.00 95.31 298 LEU A CA 1
ATOM 2209 C C . LEU A 1 298 ? 11.709 2.079 -7.343 1.00 95.31 298 LEU A C 1
ATOM 2211 O O . LEU A 1 298 ? 10.561 1.719 -7.612 1.00 95.31 298 LEU A O 1
ATOM 2215 N N . LEU A 1 299 ? 12.578 1.307 -6.705 1.00 95.88 299 LEU A N 1
ATOM 2216 C CA . LEU A 1 299 ? 12.333 -0.074 -6.328 1.00 95.88 299 LEU A CA 1
ATOM 2217 C C . LEU A 1 299 ? 12.196 -0.202 -4.812 1.00 95.88 299 LEU A C 1
ATOM 2219 O O . LEU A 1 299 ? 12.830 0.532 -4.055 1.00 95.88 299 LEU A O 1
ATOM 2223 N N . ARG A 1 300 ? 11.383 -1.153 -4.348 1.00 94.94 300 ARG A N 1
ATOM 2224 C CA . ARG A 1 300 ? 11.304 -1.503 -2.924 1.00 94.94 300 ARG A CA 1
ATOM 2225 C C . ARG A 1 300 ? 11.239 -3.019 -2.740 1.00 94.94 300 ARG A C 1
ATOM 2227 O O . ARG A 1 300 ? 10.291 -3.636 -3.227 1.00 94.94 300 ARG A O 1
ATOM 2234 N N . PRO A 1 301 ? 12.210 -3.634 -2.051 1.00 92.69 301 PRO A N 1
ATOM 2235 C CA . PRO A 1 301 ? 12.158 -5.062 -1.773 1.00 92.69 301 PRO A CA 1
ATOM 2236 C C . PRO A 1 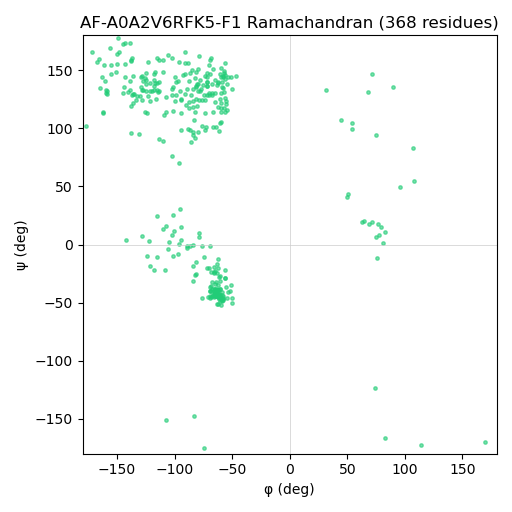301 ? 11.053 -5.386 -0.759 1.00 92.69 301 PRO A C 1
ATOM 2238 O O . PRO A 1 301 ? 10.670 -4.550 0.063 1.00 92.69 301 PRO A O 1
ATOM 2241 N N . SER A 1 302 ? 10.561 -6.617 -0.824 1.00 90.50 302 SER A N 1
ATOM 2242 C CA . SER A 1 302 ? 9.765 -7.278 0.212 1.00 90.50 302 SER A CA 1
ATOM 2243 C C . SER A 1 302 ? 10.116 -8.766 0.220 1.00 90.50 302 SER A C 1
ATOM 2245 O O . SER A 1 302 ? 10.808 -9.228 -0.688 1.00 90.50 302 SER A O 1
ATOM 2247 N N . ASP A 1 303 ? 9.604 -9.510 1.196 1.00 86.62 303 ASP A N 1
ATOM 2248 C CA . ASP A 1 303 ? 9.913 -10.938 1.347 1.00 86.62 303 ASP A CA 1
ATOM 2249 C C . ASP A 1 303 ? 9.329 -11.804 0.218 1.00 86.62 303 ASP A C 1
ATOM 2251 O O . ASP A 1 303 ? 9.841 -12.877 -0.081 1.00 86.62 303 ASP A O 1
ATOM 2255 N N . GLU A 1 304 ? 8.268 -11.335 -0.446 1.00 90.38 304 GLU A N 1
ATOM 2256 C CA . GLU A 1 304 ? 7.548 -12.117 -1.460 1.00 90.38 304 GLU A CA 1
ATOM 2257 C C . GLU A 1 304 ? 7.768 -11.618 -2.896 1.00 90.38 304 GLU A C 1
ATOM 2259 O O . GLU A 1 304 ? 7.490 -12.336 -3.860 1.00 90.38 304 GLU A O 1
ATOM 2264 N N . HIS A 1 305 ? 8.162 -10.353 -3.064 1.00 94.06 305 HIS A N 1
ATOM 2265 C CA . HIS A 1 305 ? 8.231 -9.693 -4.369 1.00 94.06 305 HIS A CA 1
ATOM 2266 C C . HIS A 1 305 ? 9.026 -8.392 -4.349 1.00 94.06 305 HIS A C 1
ATOM 2268 O O . HIS A 1 305 ? 9.173 -7.735 -3.318 1.00 94.06 305 HIS A O 1
ATOM 2274 N N . LEU A 1 306 ? 9.481 -7.969 -5.527 1.00 96.06 306 LEU A N 1
ATOM 2275 C CA . LEU A 1 306 ? 10.062 -6.644 -5.713 1.00 96.06 306 LEU A CA 1
ATOM 2276 C C . LEU A 1 306 ? 8.991 -5.664 -6.192 1.00 96.06 306 LEU A C 1
ATOM 2278 O O . LEU A 1 306 ? 8.371 -5.887 -7.234 1.00 96.06 306 LEU A O 1
ATOM 2282 N N . TRP A 1 307 ? 8.806 -4.561 -5.471 1.00 96.81 307 TRP A N 1
ATOM 2283 C CA . TRP A 1 307 ? 7.965 -3.459 -5.925 1.00 96.81 307 TRP A CA 1
ATOM 2284 C C . TRP A 1 307 ? 8.722 -2.561 -6.899 1.00 96.81 307 TRP A C 1
ATOM 2286 O O . TRP A 1 307 ? 9.752 -1.996 -6.541 1.00 96.81 307 TRP A O 1
ATOM 2296 N N . LEU A 1 308 ? 8.156 -2.349 -8.081 1.00 96.31 308 LEU A N 1
ATOM 2297 C CA . LEU A 1 308 ? 8.350 -1.154 -8.890 1.00 96.31 308 LEU A CA 1
ATOM 2298 C C . LEU A 1 308 ? 7.391 -0.083 -8.355 1.00 96.31 308 LEU A C 1
ATOM 2300 O O . LEU A 1 308 ? 6.212 -0.041 -8.702 1.00 96.31 308 LEU A O 1
ATOM 2304 N N . ALA A 1 309 ? 7.886 0.718 -7.414 1.00 93.94 309 ALA A N 1
ATOM 2305 C CA . ALA A 1 309 ? 7.081 1.628 -6.600 1.00 93.94 309 ALA A CA 1
ATOM 2306 C C . ALA A 1 309 ? 6.775 2.959 -7.302 1.00 93.94 309 ALA A C 1
ATOM 2308 O O . ALA A 1 309 ? 5.784 3.620 -6.989 1.00 93.94 309 ALA A O 1
ATOM 2309 N N . TRP A 1 310 ? 7.639 3.360 -8.234 1.00 94.50 310 TRP A N 1
ATOM 2310 C CA . TRP A 1 310 ? 7.460 4.547 -9.062 1.00 94.50 310 TRP A CA 1
ATOM 2311 C C . TRP A 1 310 ? 8.242 4.403 -10.367 1.00 94.50 310 TRP A C 1
ATOM 2313 O O . TRP A 1 310 ? 9.315 3.794 -10.375 1.00 94.50 310 TRP A O 1
ATOM 2323 N N . LEU A 1 311 ? 7.713 4.962 -11.453 1.00 93.94 311 LEU A N 1
ATOM 2324 C CA . LEU A 1 311 ? 8.297 4.904 -12.788 1.00 93.94 311 LEU A CA 1
ATOM 2325 C C . LEU A 1 311 ? 8.014 6.216 -13.520 1.00 93.94 311 LEU A C 1
ATOM 2327 O O . LEU A 1 311 ? 6.870 6.664 -13.549 1.00 93.94 311 LEU A O 1
ATOM 2331 N N . ALA A 1 312 ? 9.042 6.821 -14.107 1.00 92.62 312 ALA A N 1
ATOM 2332 C CA . ALA A 1 312 ? 8.904 8.047 -14.883 1.00 92.62 312 ALA A CA 1
ATOM 2333 C C . ALA A 1 312 ? 9.951 8.148 -15.995 1.00 92.62 312 ALA A C 1
ATOM 2335 O O . ALA A 1 312 ? 10.975 7.463 -15.982 1.00 92.62 312 ALA A O 1
ATOM 2336 N N . GLY A 1 313 ? 9.694 9.050 -16.943 1.00 91.38 313 GLY A N 1
ATOM 2337 C CA . GLY A 1 313 ? 10.533 9.307 -18.112 1.00 91.38 313 GLY A CA 1
ATOM 2338 C C . GLY A 1 313 ? 9.855 8.922 -19.430 1.00 91.38 313 GLY A C 1
ATOM 2339 O O . GLY A 1 313 ? 8.666 8.591 -19.441 1.00 91.38 313 GLY A O 1
ATOM 2340 N N . PRO A 1 314 ? 10.587 8.968 -20.555 1.00 90.44 314 PRO A N 1
ATOM 2341 C CA . PRO A 1 314 ? 10.062 8.594 -21.867 1.00 90.44 314 PRO A CA 1
ATOM 2342 C C . PRO A 1 314 ? 9.586 7.134 -21.918 1.00 90.44 314 PRO A C 1
ATOM 2344 O O . PRO A 1 314 ? 10.189 6.260 -21.300 1.00 90.44 314 PRO A O 1
ATOM 2347 N N . ALA A 1 315 ? 8.548 6.836 -22.706 1.00 90.69 315 ALA A N 1
ATOM 2348 C CA . ALA A 1 315 ? 7.960 5.490 -22.769 1.00 90.69 315 ALA A CA 1
ATOM 2349 C C . ALA A 1 315 ? 8.969 4.352 -23.078 1.00 90.69 315 ALA A C 1
ATOM 2351 O O . ALA A 1 315 ? 8.897 3.313 -22.416 1.00 90.69 315 ALA A O 1
ATOM 2352 N N . PRO A 1 316 ? 9.952 4.510 -23.996 1.00 91.31 316 PRO A N 1
ATOM 2353 C CA . PRO A 1 316 ? 10.981 3.487 -24.209 1.00 91.31 316 PRO A CA 1
ATOM 2354 C C . PRO A 1 316 ? 11.851 3.233 -22.969 1.00 91.31 316 PRO A C 1
ATOM 2356 O O . PRO A 1 316 ? 12.124 2.076 -22.637 1.00 91.31 316 PRO A O 1
ATOM 2359 N N . ALA A 1 317 ? 12.229 4.300 -22.255 1.00 92.31 317 ALA A N 1
ATOM 2360 C CA . ALA A 1 317 ? 12.989 4.219 -21.012 1.00 92.31 317 ALA A CA 1
ATOM 2361 C C . ALA A 1 317 ? 12.179 3.508 -19.923 1.00 92.31 317 ALA A C 1
ATOM 2363 O O . ALA A 1 317 ? 12.686 2.602 -19.267 1.00 92.31 317 ALA A O 1
ATOM 2364 N N . GLN A 1 318 ? 10.892 3.843 -19.788 1.00 94.25 318 GLN A N 1
ATOM 2365 C CA . GLN A 1 318 ? 9.998 3.186 -18.838 1.00 94.25 318 GLN A CA 1
ATOM 2366 C C . GLN A 1 318 ? 9.901 1.673 -19.074 1.00 94.25 318 GLN A C 1
ATOM 2368 O O . GLN A 1 318 ? 10.034 0.891 -18.134 1.00 94.25 318 GLN A O 1
ATOM 2373 N N . ALA A 1 319 ? 9.738 1.244 -20.329 1.00 94.31 319 ALA A N 1
ATOM 2374 C CA . ALA A 1 319 ? 9.680 -0.176 -20.666 1.00 94.31 319 ALA A CA 1
ATOM 2375 C C . ALA A 1 319 ? 11.018 -0.886 -20.371 1.00 94.31 319 ALA A C 1
ATOM 2377 O O . ALA A 1 319 ? 11.051 -1.994 -19.833 1.00 94.31 319 ALA A O 1
ATOM 2378 N N . ALA A 1 320 ? 12.149 -0.242 -20.679 1.00 93.94 320 ALA A N 1
ATOM 2379 C CA . ALA A 1 320 ? 13.467 -0.781 -20.351 1.00 93.94 320 ALA A CA 1
ATOM 2380 C C . ALA A 1 320 ? 13.672 -0.920 -18.832 1.00 93.94 320 ALA A C 1
ATOM 2382 O O . ALA A 1 320 ? 14.147 -1.958 -18.368 1.00 93.94 320 ALA A O 1
ATOM 2383 N N . LEU A 1 321 ? 13.255 0.082 -18.058 1.00 95.38 321 LEU A N 1
ATOM 2384 C CA . LEU A 1 321 ? 13.332 0.086 -16.599 1.00 95.38 321 LEU A CA 1
ATOM 2385 C C . LEU A 1 321 ? 12.403 -0.952 -15.957 1.00 95.38 321 LEU A C 1
ATOM 2387 O O . LEU A 1 321 ? 12.814 -1.618 -15.012 1.00 95.38 321 LEU A O 1
ATOM 2391 N N . ALA A 1 322 ? 11.196 -1.167 -16.488 1.00 96.31 322 ALA A N 1
ATOM 2392 C CA . ALA A 1 322 ? 10.289 -2.217 -16.016 1.00 96.31 322 ALA A CA 1
ATOM 2393 C C . ALA A 1 322 ? 10.876 -3.628 -16.233 1.00 96.31 322 ALA A C 1
ATOM 2395 O O . ALA A 1 322 ? 10.807 -4.491 -15.350 1.00 96.31 322 ALA A O 1
ATOM 2396 N N . ARG A 1 323 ? 11.530 -3.863 -17.381 1.00 95.31 323 ARG A N 1
ATOM 2397 C CA . ARG A 1 323 ? 12.289 -5.105 -17.622 1.00 95.31 323 ARG A CA 1
ATOM 2398 C C . ARG A 1 323 ? 13.488 -5.232 -16.684 1.00 95.31 323 ARG A C 1
ATOM 2400 O O . ARG A 1 323 ? 13.707 -6.311 -16.140 1.00 95.31 323 ARG A O 1
ATOM 2407 N N . ALA A 1 324 ? 14.222 -4.146 -16.449 1.00 94.75 324 ALA A N 1
ATOM 2408 C CA . ALA A 1 324 ? 15.354 -4.135 -15.525 1.00 94.75 324 ALA A CA 1
ATOM 2409 C C . ALA A 1 324 ? 14.922 -4.394 -14.069 1.00 94.75 324 ALA A C 1
ATOM 2411 O O . ALA A 1 324 ? 15.589 -5.143 -13.362 1.00 94.75 324 ALA A O 1
ATOM 2412 N N . ALA A 1 325 ? 13.773 -3.866 -13.639 1.00 95.56 325 ALA A N 1
ATOM 2413 C CA . ALA A 1 325 ? 13.172 -4.175 -12.343 1.00 95.56 325 ALA A CA 1
ATOM 2414 C C . ALA A 1 325 ? 12.835 -5.671 -12.224 1.00 95.56 325 ALA A C 1
ATOM 2416 O O . ALA A 1 325 ? 13.154 -6.302 -11.221 1.00 95.56 325 ALA A O 1
ATOM 2417 N N . THR A 1 326 ? 12.270 -6.267 -13.278 1.00 96.12 326 THR A N 1
ATOM 2418 C CA . THR A 1 326 ? 11.991 -7.714 -13.324 1.00 96.12 326 THR A CA 1
ATOM 2419 C C . THR A 1 326 ? 13.282 -8.537 -13.230 1.00 96.12 326 THR A C 1
ATOM 2421 O O . THR A 1 326 ? 13.357 -9.475 -12.442 1.00 96.12 326 THR A O 1
ATOM 2424 N N . ALA A 1 327 ? 14.332 -8.156 -13.964 1.00 93.94 327 ALA A N 1
ATOM 2425 C CA . ALA A 1 327 ? 15.638 -8.814 -13.882 1.00 93.94 327 ALA A CA 1
ATOM 2426 C C . ALA A 1 327 ? 16.273 -8.668 -12.486 1.00 93.94 327 ALA A C 1
ATOM 2428 O O . ALA A 1 327 ? 16.841 -9.623 -11.958 1.00 93.94 327 ALA A O 1
ATOM 2429 N N . ARG A 1 328 ? 16.126 -7.497 -11.848 1.00 94.00 328 ARG A N 1
ATOM 2430 C CA . ARG A 1 328 ? 16.567 -7.257 -10.468 1.00 94.00 328 ARG A CA 1
ATOM 2431 C C . ARG A 1 328 ? 15.825 -8.150 -9.476 1.00 94.00 328 ARG A C 1
ATOM 2433 O O . ARG A 1 328 ? 16.461 -8.650 -8.557 1.00 94.00 328 ARG A O 1
ATOM 2440 N N . ALA A 1 329 ? 14.525 -8.380 -9.666 1.00 95.12 329 ALA A N 1
ATOM 2441 C CA . ALA A 1 329 ? 13.765 -9.338 -8.864 1.00 95.12 329 ALA A CA 1
ATOM 2442 C C . ALA A 1 329 ? 14.320 -10.765 -9.022 1.00 95.12 329 ALA A C 1
ATOM 2444 O O . ALA A 1 329 ? 14.523 -11.446 -8.020 1.00 95.12 329 ALA A O 1
ATOM 2445 N N . GLY A 1 330 ? 14.653 -11.177 -10.252 1.00 93.94 330 GLY A N 1
ATOM 2446 C CA . GLY A 1 330 ? 15.215 -12.504 -10.536 1.00 93.94 330 GLY A CA 1
ATOM 2447 C C . GLY A 1 330 ? 16.586 -12.710 -9.901 1.00 93.94 330 GLY A C 1
ATOM 2448 O O . GLY A 1 330 ? 16.826 -13.738 -9.275 1.00 93.94 330 GLY A O 1
ATOM 2449 N N . ALA A 1 331 ? 17.443 -11.689 -9.956 1.00 91.75 331 ALA A N 1
ATOM 2450 C CA . ALA A 1 331 ? 18.741 -11.686 -9.283 1.00 91.75 331 ALA A CA 1
ATOM 2451 C C . ALA A 1 331 ? 18.635 -11.732 -7.745 1.00 91.75 331 ALA A C 1
ATOM 2453 O O . ALA A 1 331 ? 19.585 -12.130 -7.076 1.00 91.75 331 ALA A O 1
ATOM 2454 N N . LEU A 1 332 ? 17.498 -11.311 -7.181 1.00 92.19 332 LEU A N 1
ATOM 2455 C CA . LEU A 1 332 ? 17.191 -11.411 -5.750 1.00 92.19 332 LEU A CA 1
ATOM 2456 C C . LEU A 1 332 ? 16.505 -12.739 -5.383 1.00 92.19 332 LEU A C 1
ATOM 2458 O O . LEU A 1 332 ? 16.189 -12.942 -4.214 1.00 92.19 332 LEU A O 1
ATOM 2462 N N . GLY A 1 333 ? 16.245 -13.623 -6.353 1.00 93.19 333 GLY A N 1
ATOM 2463 C CA . GLY A 1 333 ? 15.508 -14.871 -6.137 1.00 93.19 333 GLY A CA 1
ATOM 2464 C C . GLY A 1 333 ? 14.022 -14.668 -5.827 1.00 93.19 333 GLY A C 1
ATOM 2465 O O . GLY A 1 333 ? 13.378 -15.568 -5.294 1.00 93.19 333 GLY A O 1
ATOM 2466 N N . LEU A 1 334 ? 13.466 -13.491 -6.131 1.00 94.12 334 LEU A N 1
ATOM 2467 C CA . LEU A 1 334 ? 12.062 -13.186 -5.873 1.00 94.12 334 LEU A CA 1
ATOM 2468 C C . LEU A 1 334 ? 11.192 -13.706 -7.027 1.00 94.12 334 LEU A C 1
ATOM 2470 O O . LEU A 1 334 ? 11.496 -13.422 -8.185 1.00 94.12 334 LEU A O 1
ATOM 2474 N N . PRO A 1 335 ? 10.069 -14.392 -6.744 1.00 94.62 335 PRO A N 1
ATOM 2475 C CA . PRO A 1 335 ? 9.271 -15.077 -7.767 1.00 94.62 335 PRO A CA 1
ATOM 2476 C C . PRO A 1 335 ? 8.440 -14.129 -8.643 1.00 94.62 335 PRO A C 1
ATOM 2478 O O . PRO A 1 335 ? 7.838 -14.549 -9.632 1.00 94.62 335 PRO A O 1
ATOM 2481 N N . ARG A 1 336 ? 8.337 -12.848 -8.268 1.00 95.62 336 ARG A N 1
ATOM 2482 C CA . ARG A 1 336 ? 7.512 -11.869 -8.980 1.00 95.62 336 ARG A CA 1
ATOM 2483 C C . ARG A 1 336 ? 7.991 -10.432 -8.773 1.00 95.62 336 ARG A C 1
ATOM 2485 O O . ARG A 1 336 ? 8.559 -10.080 -7.735 1.00 95.62 336 ARG A O 1
ATOM 2492 N N . CYS A 1 337 ? 7.674 -9.584 -9.745 1.00 96.75 337 CYS A N 1
ATOM 2493 C CA . CYS A 1 337 ? 7.771 -8.134 -9.646 1.00 96.75 337 CYS A CA 1
ATOM 2494 C C . CYS A 1 337 ? 6.362 -7.532 -9.708 1.00 96.75 337 CYS A C 1
ATOM 2496 O O . CYS A 1 337 ? 5.561 -7.901 -10.568 1.00 96.75 337 CYS A O 1
ATOM 2498 N N . ARG A 1 338 ? 6.045 -6.622 -8.784 1.00 96.69 338 ARG A N 1
ATOM 2499 C CA . ARG A 1 338 ? 4.747 -5.938 -8.707 1.00 96.69 338 ARG A CA 1
ATOM 2500 C C . ARG A 1 338 ? 4.908 -4.445 -8.889 1.00 96.69 338 ARG A C 1
ATOM 2502 O O . ARG A 1 338 ? 5.883 -3.877 -8.416 1.00 96.69 338 ARG A O 1
ATOM 2509 N N . ALA A 1 339 ? 3.924 -3.798 -9.493 1.00 95.44 339 ALA A N 1
ATOM 2510 C CA . ALA A 1 339 ? 3.868 -2.347 -9.580 1.00 95.44 339 ALA A CA 1
ATOM 2511 C C . ALA A 1 339 ? 2.469 -1.867 -9.187 1.00 95.44 339 ALA A C 1
ATOM 2513 O O . ALA A 1 339 ? 1.482 -2.359 -9.720 1.00 95.44 339 ALA A O 1
ATOM 2514 N N . LEU A 1 340 ? 2.369 -0.921 -8.256 1.00 95.31 340 LEU A N 1
ATOM 2515 C CA . LEU A 1 340 ? 1.124 -0.204 -7.975 1.00 95.31 340 LEU A CA 1
ATOM 2516 C C . LEU A 1 340 ? 1.354 1.244 -8.390 1.00 95.31 340 LEU A C 1
ATOM 2518 O O . LEU A 1 340 ? 1.901 2.039 -7.630 1.00 95.31 340 LEU A O 1
ATOM 2522 N N . LEU A 1 341 ? 1.025 1.545 -9.643 1.00 94.44 341 LEU A N 1
ATOM 2523 C CA . LEU A 1 341 ? 1.428 2.788 -10.295 1.00 94.44 341 LEU A CA 1
ATOM 2524 C C . LEU A 1 341 ? 0.214 3.631 -10.658 1.00 94.44 341 LEU A C 1
ATOM 2526 O O . LEU A 1 341 ? -0.861 3.097 -10.948 1.00 94.44 341 LEU A O 1
ATOM 2530 N N . ALA A 1 342 ? 0.401 4.952 -10.638 1.00 88.88 342 ALA A N 1
ATOM 2531 C CA . ALA A 1 342 ? -0.587 5.892 -11.145 1.00 88.88 342 ALA A CA 1
ATOM 2532 C C . ALA A 1 342 ? -0.950 5.530 -12.593 1.00 88.88 342 ALA A C 1
ATOM 2534 O O . ALA A 1 342 ? -0.091 5.131 -13.377 1.00 88.88 342 ALA A O 1
ATOM 2535 N N . SER A 1 343 ? -2.239 5.603 -12.918 1.00 77.69 343 SER A N 1
ATOM 2536 C CA . SER A 1 343 ? -2.733 5.171 -14.229 1.00 77.69 343 SER A CA 1
ATOM 2537 C C . SER A 1 343 ? -2.556 6.289 -15.257 1.00 77.69 343 SER A C 1
ATOM 2539 O O . SER A 1 343 ? -3.283 7.280 -15.227 1.00 77.69 343 SER A O 1
ATOM 2541 N N . ASP A 1 344 ? -1.595 6.127 -16.164 1.00 86.94 344 ASP A N 1
ATOM 2542 C CA . ASP A 1 344 ? -1.461 6.935 -17.375 1.00 86.94 344 ASP A CA 1
ATOM 2543 C C . ASP A 1 344 ? -1.136 6.046 -18.581 1.00 86.94 344 ASP A C 1
ATOM 2545 O O . ASP A 1 344 ? -0.423 5.048 -18.479 1.00 86.94 344 ASP A O 1
ATOM 2549 N N . ALA A 1 345 ? -1.654 6.414 -19.751 1.00 89.06 345 ALA A N 1
ATOM 2550 C CA . ALA A 1 345 ? -1.621 5.540 -20.919 1.00 89.06 345 ALA A CA 1
ATOM 2551 C C . ALA A 1 345 ? -0.199 5.202 -21.412 1.00 89.06 345 ALA A C 1
ATOM 2553 O O . ALA A 1 345 ? -0.016 4.189 -22.087 1.00 89.06 345 ALA A O 1
ATOM 2554 N N . ALA A 1 346 ? 0.804 6.043 -21.134 1.00 87.88 346 ALA A N 1
ATOM 2555 C CA . ALA A 1 346 ? 2.179 5.766 -21.540 1.00 87.88 346 ALA A CA 1
ATOM 2556 C C . ALA A 1 346 ? 2.815 4.708 -20.630 1.00 87.88 346 ALA A C 1
ATOM 2558 O O . ALA A 1 346 ? 3.388 3.743 -21.143 1.00 87.88 346 ALA A O 1
ATOM 2559 N N . THR A 1 347 ? 2.646 4.852 -19.315 1.00 91.69 347 THR A N 1
ATOM 2560 C CA . THR A 1 347 ? 3.113 3.884 -18.315 1.00 91.69 347 THR A CA 1
ATOM 2561 C C . THR A 1 347 ? 2.440 2.527 -18.492 1.00 91.69 347 THR A C 1
ATOM 2563 O O . THR A 1 347 ? 3.118 1.500 -18.501 1.00 91.69 347 THR A O 1
ATOM 2566 N N . GLU A 1 348 ? 1.123 2.498 -18.715 1.00 93.44 348 GLU A N 1
ATOM 2567 C CA . GLU A 1 348 ? 0.382 1.245 -18.917 1.00 93.44 348 GLU A CA 1
ATOM 2568 C C . GLU A 1 348 ? 0.900 0.466 -20.137 1.00 93.44 348 GLU A C 1
ATOM 2570 O O . GLU A 1 348 ? 1.263 -0.705 -20.015 1.00 93.44 348 GLU A O 1
ATOM 2575 N N . ARG A 1 349 ? 1.066 1.134 -21.289 1.00 92.75 349 ARG A N 1
ATOM 2576 C CA . ARG A 1 349 ? 1.648 0.509 -22.490 1.00 92.75 349 ARG A CA 1
ATOM 2577 C C . ARG A 1 349 ? 3.077 0.017 -22.263 1.00 92.75 349 ARG A C 1
ATOM 2579 O O . ARG A 1 349 ? 3.457 -1.027 -22.788 1.00 92.75 349 ARG A O 1
ATOM 2586 N N . ALA A 1 350 ? 3.884 0.761 -21.505 1.00 93.56 350 ALA A N 1
ATOM 2587 C CA . ALA A 1 350 ? 5.256 0.369 -21.197 1.00 93.56 350 ALA A CA 1
ATOM 2588 C C . ALA A 1 350 ? 5.315 -0.901 -20.329 1.00 93.56 350 ALA A C 1
ATOM 2590 O O . ALA A 1 350 ? 6.179 -1.755 -20.554 1.00 93.56 350 ALA A O 1
ATOM 2591 N N . LEU A 1 351 ? 4.395 -1.047 -19.371 1.00 95.94 351 LEU A N 1
ATOM 2592 C CA . LEU A 1 351 ? 4.269 -2.233 -18.519 1.00 95.94 351 LEU A CA 1
ATOM 2593 C C . LEU A 1 351 ? 3.785 -3.450 -19.314 1.00 95.94 351 LEU A C 1
ATOM 2595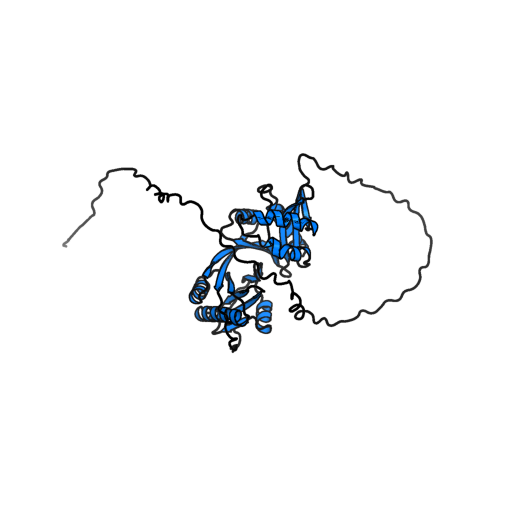 O O . LEU A 1 351 ? 4.407 -4.511 -19.225 1.00 95.94 351 LEU A O 1
ATOM 2599 N N . GLU A 1 352 ? 2.754 -3.286 -20.145 1.00 94.56 352 GLU A N 1
ATOM 2600 C CA . GLU A 1 352 ? 2.239 -4.340 -21.031 1.00 94.56 352 GLU A CA 1
ATOM 2601 C C . GLU A 1 352 ? 3.323 -4.838 -21.996 1.00 94.56 352 GLU A C 1
ATOM 2603 O O . GLU A 1 352 ? 3.609 -6.034 -22.056 1.00 94.56 352 GLU A O 1
ATOM 2608 N N . ALA A 1 353 ? 4.026 -3.919 -22.668 1.00 92.38 353 ALA A N 1
ATOM 2609 C CA . ALA A 1 353 ? 5.158 -4.245 -23.540 1.00 92.38 353 ALA A CA 1
ATOM 2610 C C . ALA A 1 353 ? 6.336 -4.895 -22.789 1.00 92.38 353 ALA A C 1
ATOM 2612 O O . ALA A 1 353 ? 7.229 -5.486 -23.397 1.00 92.38 353 ALA A O 1
ATOM 2613 N N . SER A 1 354 ? 6.357 -4.782 -21.461 1.00 94.06 354 SER A N 1
ATOM 2614 C CA . SER A 1 354 ? 7.350 -5.399 -20.582 1.00 94.06 354 SER A CA 1
ATOM 2615 C C . SER A 1 354 ? 6.834 -6.669 -19.907 1.00 94.06 354 SER A C 1
ATOM 2617 O O . SER A 1 354 ? 7.497 -7.162 -18.997 1.00 94.06 354 SER A O 1
ATOM 2619 N N . GLY A 1 355 ? 5.693 -7.214 -20.340 1.00 94.94 355 GLY A N 1
ATOM 2620 C CA . GLY A 1 355 ? 5.153 -8.493 -19.877 1.00 94.94 355 GLY A CA 1
ATOM 2621 C C . GLY A 1 355 ? 4.491 -8.453 -18.500 1.00 94.94 355 GLY A C 1
ATOM 2622 O O . GLY A 1 355 ? 4.351 -9.501 -17.873 1.00 94.94 355 GLY A O 1
ATOM 2623 N N . PHE A 1 356 ? 4.123 -7.272 -17.997 1.00 97.00 356 PHE A N 1
ATOM 2624 C CA . PHE A 1 356 ? 3.295 -7.169 -16.797 1.00 97.00 356 PHE A CA 1
ATOM 2625 C C . PHE A 1 356 ? 1.827 -7.414 -17.147 1.00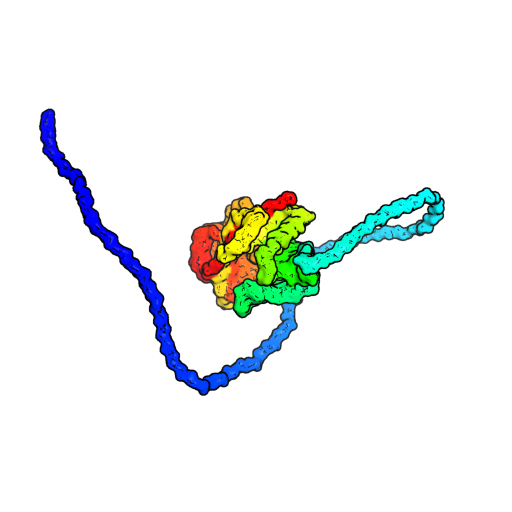 97.00 3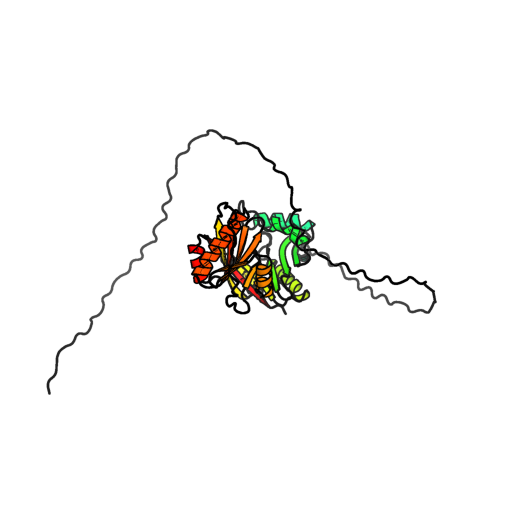56 PHE A C 1
ATOM 2627 O O . PHE A 1 356 ? 1.284 -6.808 -18.069 1.00 97.00 356 PHE A O 1
ATOM 2634 N N . ALA A 1 357 ? 1.172 -8.267 -16.367 1.00 96.94 357 ALA A N 1
ATOM 2635 C CA . ALA A 1 357 ? -0.264 -8.463 -16.412 1.00 96.94 357 ALA A CA 1
ATOM 2636 C C . ALA A 1 357 ? -0.973 -7.369 -15.604 1.00 96.94 357 ALA A C 1
ATOM 2638 O O . ALA A 1 357 ? -0.578 -7.052 -14.476 1.00 96.94 357 ALA A O 1
ATOM 2639 N N . ARG A 1 358 ? -2.043 -6.813 -16.179 1.00 95.94 358 ARG A N 1
ATOM 2640 C CA . ARG A 1 358 ? -2.904 -5.830 -15.519 1.00 95.94 358 ARG A CA 1
ATOM 2641 C C . ARG A 1 358 ? -3.791 -6.510 -14.476 1.00 95.94 358 ARG A C 1
ATOM 2643 O O . ARG A 1 358 ? -4.486 -7.476 -14.778 1.00 95.94 358 ARG A O 1
ATOM 2650 N N . GLY A 1 359 ? -3.788 -5.978 -13.263 1.00 95.00 359 GLY A N 1
ATOM 2651 C CA . GLY A 1 359 ? -4.630 -6.399 -12.149 1.00 95.00 359 GLY A CA 1
ATOM 2652 C C . GLY A 1 359 ? -5.739 -5.395 -11.832 1.00 95.00 359 GLY A C 1
ATOM 2653 O O . GLY A 1 359 ? -6.245 -4.680 -12.697 1.00 95.00 359 GLY A O 1
ATOM 2654 N N . LEU A 1 360 ? -6.138 -5.364 -10.558 1.00 94.31 360 LEU A N 1
ATOM 2655 C CA . LEU A 1 360 ? -7.214 -4.504 -10.072 1.00 94.31 360 LEU A CA 1
ATOM 2656 C C . LEU A 1 360 ? -6.787 -3.027 -10.044 1.00 94.31 360 LEU A C 1
ATOM 2658 O O . LEU A 1 360 ? -5.676 -2.695 -9.628 1.00 94.31 360 LEU A O 1
ATOM 2662 N N . GLU A 1 361 ? -7.703 -2.139 -10.428 1.00 95.81 361 GLU A N 1
ATOM 2663 C CA . GLU A 1 361 ? -7.574 -0.701 -10.188 1.00 95.81 361 GLU A CA 1
ATOM 2664 C C . GLU A 1 361 ? -8.028 -0.327 -8.770 1.00 95.81 361 GLU A C 1
ATOM 2666 O O . GLU A 1 361 ? -9.008 -0.845 -8.222 1.00 95.81 361 GLU A O 1
ATOM 2671 N N . TYR A 1 362 ? -7.332 0.632 -8.182 1.00 96.81 362 TYR A N 1
ATOM 2672 C CA . TYR A 1 362 ? -7.629 1.181 -6.879 1.00 96.81 362 TYR A CA 1
ATOM 2673 C C . TYR A 1 362 ? -7.784 2.695 -6.950 1.00 96.81 362 TYR A C 1
ATOM 2675 O O . TYR A 1 362 ? -6.986 3.398 -7.563 1.00 96.81 362 TYR A O 1
ATOM 2683 N N . HIS A 1 363 ? -8.785 3.212 -6.248 1.00 97.31 363 HIS A N 1
ATOM 2684 C CA . HIS A 1 363 ? -8.984 4.638 -6.055 1.00 97.31 363 HIS A CA 1
ATOM 2685 C C . HIS A 1 363 ? -8.261 5.093 -4.789 1.00 97.31 363 HIS A C 1
ATOM 2687 O O . HIS A 1 363 ? -8.462 4.522 -3.712 1.00 97.31 363 HIS A O 1
ATOM 2693 N N . VAL A 1 364 ? -7.469 6.154 -4.912 1.00 97.62 364 VAL A N 1
ATOM 2694 C CA . VAL A 1 364 ? -6.845 6.834 -3.776 1.00 97.62 364 VAL A CA 1
ATOM 2695 C C . VAL A 1 364 ? -7.742 7.989 -3.360 1.00 97.62 364 VAL A C 1
ATOM 2697 O O . VAL A 1 364 ? -8.102 8.841 -4.177 1.00 97.62 364 VAL A O 1
ATOM 2700 N N . TRP A 1 365 ? -8.106 8.004 -2.085 1.00 98.19 365 TRP A N 1
ATOM 2701 C CA . TRP A 1 365 ? -8.981 9.003 -1.489 1.00 98.19 365 TRP A CA 1
ATOM 2702 C C . TRP A 1 365 ? -8.220 9.777 -0.424 1.00 98.19 365 TRP A C 1
ATOM 2704 O O . TRP A 1 365 ? -7.478 9.186 0.357 1.00 98.19 365 TRP A O 1
ATOM 2714 N N . GLU A 1 366 ? -8.423 11.088 -0.382 1.00 98.06 366 GLU A N 1
ATOM 2715 C CA . GLU A 1 366 ? -7.755 12.008 0.531 1.00 98.06 366 GLU A CA 1
ATOM 2716 C C . GLU A 1 366 ? -8.771 12.863 1.290 1.00 98.06 366 GLU A C 1
ATOM 2718 O O . GLU A 1 366 ? -9.759 13.334 0.720 1.00 98.06 366 GLU A O 1
ATOM 2723 N N . ARG A 1 367 ? -8.498 13.097 2.572 1.00 97.81 367 ARG A N 1
ATOM 2724 C CA . ARG A 1 367 ? -9.177 14.096 3.394 1.00 97.81 367 ARG A CA 1
ATOM 2725 C C . ARG A 1 367 ? -8.133 14.981 4.071 1.00 97.81 367 ARG A C 1
ATOM 2727 O O . ARG A 1 367 ? -7.162 14.471 4.629 1.00 97.81 367 ARG A O 1
ATOM 2734 N N . LYS A 1 368 ? -8.343 16.298 4.019 1.00 97.50 368 LYS A N 1
ATOM 2735 C CA . LYS A 1 368 ? -7.600 17.245 4.857 1.00 97.50 368 LYS A CA 1
ATOM 2736 C C . LYS A 1 368 ? -8.136 17.176 6.283 1.00 97.50 368 LYS A C 1
ATOM 2738 O O . LYS A 1 368 ? -9.346 17.039 6.472 1.00 97.50 368 LYS A O 1
ATOM 2743 N N . LEU A 1 369 ? -7.222 17.185 7.240 1.00 96.00 369 LEU A N 1
ATOM 2744 C CA . LEU A 1 369 ? -7.516 17.182 8.667 1.00 96.00 369 LEU A CA 1
ATOM 2745 C C . LEU A 1 369 ? -7.407 18.621 9.167 1.00 96.00 369 LEU A C 1
ATOM 2747 O O . LEU A 1 369 ? -6.552 19.366 8.682 1.00 96.00 369 LEU A O 1
ATOM 2751 N N . GLU A 1 370 ? -8.326 18.988 10.052 1.00 82.31 370 GLU A N 1
ATOM 2752 C CA . GLU A 1 370 ? -8.411 20.311 10.676 1.00 82.31 370 GLU A CA 1
ATOM 2753 C C . GLU A 1 370 ? -7.707 20.316 12.028 1.00 82.31 370 GLU A C 1
ATOM 2755 O O . GLU A 1 370 ? -7.772 19.266 12.714 1.00 82.31 370 GLU A O 1
#

Nearest PDB structures (foldseek):
  4pv6-assembly8_N  TM=9.045E-01  e=1.938E-08  Thermoplasma volcanium GSS1
  8iym-assembly1_A  TM=8.005E-01  e=2.432E-07  Helicobacter pylori 26695
  8iym-assembly2_B  TM=8.209E-01  e=5.879E-07  Helicobacter pylori 26695
  8iyo-assembly3_C  TM=7.928E-01  e=5.879E-07  Helicobacter pylori 26695
  8iym-assembly3_C  TM=7.786E-01  e=5.543E-07  Helicobacter pylori 26695